Protein AF-0000000077860095 (afdb_homodimer)

Secondary structure (DSSP, 8-state):
--EEEEEEB-STTSPPEEEEEEPP---TTEEEEEEEEEE--TTHHHHHHTSS-----SSB-----EEEEEEEE-TT-SS--TT-EEEE--EEEETTEEEEEEETTTB--SHHHHHHHHTTT---SSBSEEEEEGGGEEE--HIIIIIIS---HHHHTTHHHHHHHHHHHHHTT--TT-EEEEES-SBHHHHHHHHHHHHTT-EEEEEES-HHHHHHHHHHTGGGGGGEEEEE--S-HHHHHHHHHHHTTSS-EEEEEE---TT--SSHHHHHHHHTEEEEEEEEE-S---SEEEEEHHHHHHTT-EEEE--S--HHHHHHHHHHHHHTSS--GGGGT--EEEEE-GGGHHHHHHHHHH--BTTEEEEE--/--EEEEEEB-STTSPPEEEEEEPP---TTEEEEEEEEEE--TTHHHHHHTSS-----SSB-----EEEEEEEE-TT-SS--TT-EEEE--EEEETTEEEEEEETTTB--SHHHHHHHHTTT---SSBSEEEEEGGGEEE--HIIIIIIS---HHHHTTHHHHHHHHHHHHHTT--TT-EEEEES-SBHHHHHHHHHHHHTT-EEEEEES-HHHHHHHHHHTGGGGGGEEEEE--S-HHHHHHHHHHHTTSS-EEEEEE---TT--SSHHHHHHHHTEEEEEEEEE-S---SEEEEEHHHHHHTT-EEEE--S--HHHHHHHHHHHHHTSS--GGGGT--EEEEE-GGGHHHHHHHHHH--BTTEEEEE--

pLDDT: mean 95.18, std 3.79, range [77.62, 98.88]

Sequence (740 aa):
MATHNALIFHERGRPLALETVPRPVPKAGSAVVRILAANIVPYMNEVLDGTRPYPLSLPMTPGNSAIGRVFEVGPDAVSLTPGQLVFCDATIRARDSPSTAILHGLHGGSPAARKLMDGEWRDASYAEYASFPLENLFPLNEDVLVRSMGYSFAELALMSVFLVPFGGLSEVDVRPGEVVVIAPATGRFGGAAVGMALAMGATVVAAGRNTDALAALRSIHAACGQRLRTVTVTSDLARNSELFREAAGGEGADAYLDFSPPAVTSSALLAAGVGALRPFGRCIIMGGYGGNIEVPYIEVMLKSLRLQGRFMYSREHVERLVKMVEAGVLPLGEKAGVSQTEEFGLAAAEDALKVAAERSGWGGHVVFTPMATHNALIFHERGRPLALETVPRPVPKAGSAVVRILAANIVPYMNEVLDGTRPYPLSLPMTPGNSAIGRVFEVGPDAVSLTPGQLVFCDATIRARDSPSTAILHGLHGGSPAARKLMDGEWRDASYAEYASFPLENLFPLNEDVLVRSMGYSFAELALMSVFLVPFGGLSEVDVRPGEVVVIAPATGRFGGAAVGMALAMGATVVAAGRNTDALAALRSIHAACGQRLRTVTVTSDLARNSELFREAAGGEGADAYLDFSPPAVTSSALLAAGVGALRPFGRCIIMGGYGGNIEVPYIEVMLKSLRLQGRFMYSREHVERLVKMVEAGVLPLGEKAGVSQTEEFGLAAAEDALKVAAERSGWGGHVVFTP

Foldseek 3Di:
DDWWWFFWQADAPDGTDTDIGRFDDAAVQKFKWFFFKFFDALCQVCPRNCVPPADAQPGEGAGAKTWTFTCGYHPPDDPHDGRFIWTQHQWAADPVGRVQTARQRGHQPDPVSVVVCNPDRVYDRRIRMDMGGPLRIGTADCCLQCVVVNDDRLFVSCLQLLQQLLQQCVVLPPAAAFEEEEPQLWWSSSLSNCLNSVLRNAQYEHEEQDPVSLVLSCVLPVVSPLSYHYYHDDPDLCVLLVRQLVSRPNQAGQEYEDADECPDDDLSNVQSNLSRHHQQHEYEYEHDHPDDNDYDPVSCVVSVYHYDYDDRHDSVSSNVSSVCVSVVSRDTDVSSQQPEEEEDESVCVVVQSVVSNVQGTHNYTGIYRD/DDWWWAFWQADAPDGTDTDIGRFDDAAVQKFKWFFFKFFDALCQVCPRNCVPPADAQPGEGAGAKTWTFTCGYHPPDDPHDGGFIWTQHQWDADPVGRVQTARQRGHQPDPVSVVVCNPDRVYDRRIRMDMGGPLRIGTADCCLQCVVVNDDRLQVSCLQLLQQLLQQCVVLPPAAAFEEEEPQQWWSSNLSNCLNSVLRNAQYEHEEQDPVSLVLSCVLPVVSPLSYHYDHDDPDLCVLLVRQLVSRPNQAGQEYEDADECPDDDLSNVQSNLSRHHQQHEYEYEHHHPDDNDYDPVSCVVSVYHYDYDDGHDSVSSVVSSVCVSVVSRDTDVSSQQPEEEEDESVCVVVQSVVSNVQGTHNHTYIYRD

Nearest PDB structures (foldseek):
  1rjw-assembly1_D  TM=8.506E-01  e=7.691E-25  Geobacillus stearothermophilus
  3s2e-assembly2_C  TM=8.311E-01  e=5.344E-25  Cupriavidus pinatubonensis JMP134
  1llu-assembly1_A  TM=8.216E-01  e=1.417E-23  Pseudomonas aeruginosa
  4z6k-assembly1_D  TM=8.147E-01  e=1.046E-23  Moraxella sp. TAE123
  3uog-assembly1_A  TM=7.991E-01  e=3.338E-21  Sinorhizobium meliloti 1021

InterPro domains:
  IPR011032 GroES-like superfamily [SSF50129] (4-190)
  IPR013149 Alcohol dehydrogenase-like, C-terminal [PF00107] (190-326)
  IPR013154 Alcohol dehydrogenase-like, N-terminal [PF08240] (28-141)
  IPR036291 NAD(P)-binding domain superfamily [SSF51735] (152-331)
  IPR051397 Zinc-containing alcohol dehydrogenase-like protein [PTHR43677] (3-367)

Solvent-accessible surface area (backbone atoms only — not comparable to full-atom values): 36174 Å² total; per-residue (Å²): 129,64,64,38,50,31,33,36,36,61,50,78,77,52,71,71,37,76,40,82,40,76,46,79,73,50,39,77,61,22,25,21,26,36,33,52,14,20,42,46,59,38,58,47,53,36,42,55,61,47,81,38,82,50,48,73,56,71,61,24,19,39,31,34,35,25,21,25,27,32,60,40,63,12,87,68,57,84,78,76,50,64,67,40,42,25,43,37,53,24,71,43,54,40,89,94,40,70,83,37,48,26,38,33,31,60,35,22,80,47,73,68,16,33,54,50,31,64,48,92,46,28,44,22,36,44,17,35,53,28,59,41,49,52,89,32,52,40,81,47,64,53,64,52,44,39,66,69,69,56,45,50,55,65,36,57,37,46,52,61,52,36,40,39,42,45,21,38,44,54,72,71,57,70,46,61,74,36,31,34,35,29,38,43,20,53,36,42,52,24,33,29,32,53,55,46,43,46,50,55,43,23,28,35,36,38,23,32,73,52,62,68,54,50,50,49,51,48,61,53,47,48,89,54,50,85,35,54,43,76,44,75,54,62,94,44,44,71,59,37,14,50,51,49,13,55,71,43,69,62,72,24,16,48,28,27,41,33,47,42,46,57,86,52,89,66,37,49,66,59,32,18,43,57,67,15,39,23,66,61,10,35,36,29,37,57,40,49,32,79,53,47,41,48,39,54,35,49,59,34,15,68,31,25,23,34,40,32,20,33,54,50,58,53,67,67,49,50,55,50,48,53,51,33,42,73,70,59,55,43,64,55,35,58,72,58,41,33,74,42,74,46,78,28,46,62,87,40,46,69,59,45,43,53,51,16,46,73,36,49,39,50,28,42,44,35,28,36,39,78,130,63,64,37,49,30,34,37,37,62,50,79,77,52,71,71,37,78,40,81,40,74,48,80,74,52,40,77,61,23,24,20,27,36,32,53,13,21,41,47,60,39,58,47,53,37,42,54,60,47,81,41,80,52,49,73,57,71,62,24,20,40,32,35,35,26,23,26,28,30,59,42,63,12,88,69,56,84,78,76,50,64,70,39,42,25,44,36,54,24,70,44,54,39,88,94,42,70,83,36,50,26,36,34,30,57,36,24,79,46,73,68,16,33,56,50,31,63,47,91,46,28,46,23,37,44,18,34,53,30,60,42,50,53,89,30,51,41,82,46,64,53,63,53,43,38,66,69,69,58,47,49,56,64,35,59,38,46,51,61,50,38,41,40,43,44,22,40,43,53,71,72,58,70,46,62,72,36,30,35,36,30,39,42,20,53,35,43,52,24,34,28,32,54,55,47,43,46,49,54,42,23,27,36,36,38,23,33,74,53,61,67,54,51,50,49,50,49,62,53,47,48,89,55,50,85,36,54,43,76,44,75,54,63,95,45,44,71,59,36,14,51,52,49,13,55,72,43,67,63,72,25,16,49,28,25,43,32,47,41,46,57,85,54,87,65,36,49,65,57,31,18,44,58,66,15,39,22,67,61,10,36,36,29,37,58,42,49,32,79,52,46,42,48,40,55,34,49,59,34,14,68,31,25,23,34,40,32,21,33,54,49,58,53,70,67,50,52,55,50,49,52,50,33,42,72,69,60,55,43,65,56,34,59,72,58,42,33,73,41,74,46,79,28,45,62,87,40,46,68,60,44,42,52,51,17,46,72,36,49,39,51,27,43,44,34,27,36,39,80

Structure (mmCIF, N/CA/C/O backbone):
data_AF-0000000077860095-model_v1
#
loop_
_entity.id
_entity.type
_entity.pdbx_description
1 polymer 'Isopropanol dehydrogenase'
#
loop_
_atom_site.group_PDB
_atom_site.id
_atom_site.type_symbol
_atom_site.label_atom_id
_atom_site.label_alt_id
_atom_site.label_comp_id
_atom_site.label_asym_id
_atom_site.label_entity_id
_atom_site.label_seq_id
_atom_site.pdbx_PDB_ins_code
_atom_site.Cartn_x
_atom_site.Cartn_y
_atom_site.Cartn_z
_atom_site.occupancy
_atom_site.B_iso_or_equiv
_atom_site.auth_seq_id
_atom_site.auth_comp_id
_atom_site.auth_asym_id
_atom_site.auth_atom_id
_atom_site.pdbx_PDB_model_num
ATOM 1 N N . MET A 1 1 ? -22.578 36.781 28.625 1 78.44 1 MET A N 1
ATOM 2 C CA . MET A 1 1 ? -21.672 35.719 28.172 1 78.44 1 MET A CA 1
ATOM 3 C C . MET A 1 1 ? -20.281 36.281 27.922 1 78.44 1 MET A C 1
ATOM 5 O O . MET A 1 1 ? -20.125 37.406 27.469 1 78.44 1 MET A O 1
ATOM 9 N N . ALA A 1 2 ? -19.219 35.562 28.344 1 94.81 2 ALA A N 1
ATOM 10 C CA . ALA A 1 2 ? -17.844 36.031 28.156 1 94.81 2 ALA A CA 1
ATOM 11 C C . ALA A 1 2 ? -17.5 36.156 26.688 1 94.81 2 ALA A C 1
ATOM 13 O O . ALA A 1 2 ? -18.047 35.438 25.844 1 94.81 2 ALA A O 1
ATOM 14 N N . THR A 1 3 ? -16.719 37.156 26.297 1 97.62 3 THR A N 1
ATOM 15 C CA . THR A 1 3 ? -16.344 37.375 24.906 1 97.62 3 THR A CA 1
ATOM 16 C C . THR A 1 3 ? -14.836 37.219 24.719 1 97.62 3 THR A C 1
ATOM 18 O O . THR A 1 3 ? -14.094 37.125 25.688 1 97.62 3 THR A O 1
ATOM 21 N N . HIS A 1 4 ? -14.422 37.094 23.531 1 98.06 4 HIS A N 1
ATOM 22 C CA . HIS A 1 4 ? -13.016 37.094 23.141 1 98.06 4 HIS A CA 1
ATOM 23 C C . HIS A 1 4 ? -12.836 37.594 21.719 1 98.06 4 HIS A C 1
ATOM 25 O O . HIS A 1 4 ? -13.812 37.781 21 1 98.06 4 HIS A O 1
ATOM 31 N N . ASN A 1 5 ? -11.578 37.906 21.391 1 98.5 5 ASN A N 1
ATOM 32 C CA . ASN A 1 5 ? -11.258 38.375 20.047 1 98.5 5 ASN A CA 1
ATOM 33 C C . ASN A 1 5 ? -10.945 37.219 19.109 1 98.5 5 ASN A C 1
ATOM 35 O O . ASN A 1 5 ? -10.297 36.25 19.5 1 98.5 5 ASN A O 1
ATOM 39 N N . ALA A 1 6 ? -11.5 37.25 17.938 1 98.75 6 ALA A N 1
ATOM 40 C CA . ALA A 1 6 ? -11.273 36.25 16.891 1 98.75 6 ALA A CA 1
ATOM 41 C C . ALA A 1 6 ? -11.234 36.906 15.516 1 98.75 6 ALA A C 1
ATOM 43 O O . ALA A 1 6 ? -11.789 38 15.312 1 98.75 6 ALA A O 1
ATOM 44 N N . LEU A 1 7 ? -10.461 36.375 14.641 1 98.62 7 LEU A N 1
ATOM 45 C CA . LEU A 1 7 ? -10.523 36.75 13.234 1 98.62 7 LEU A CA 1
ATOM 46 C C . LEU A 1 7 ? -11.703 36.094 12.539 1 98.62 7 LEU A C 1
ATOM 48 O O . LEU A 1 7 ? -11.773 34.844 12.477 1 98.62 7 LEU A O 1
ATOM 52 N N . ILE A 1 8 ? -12.586 36.844 12 1 98.38 8 ILE A N 1
ATOM 53 C CA . ILE A 1 8 ? -13.781 36.312 11.336 1 98.38 8 ILE A CA 1
ATOM 54 C C . ILE A 1 8 ? -13.641 36.469 9.82 1 98.38 8 ILE A C 1
ATOM 56 O O . ILE A 1 8 ? -13.32 37.562 9.336 1 98.38 8 ILE A O 1
ATOM 60 N N . PHE A 1 9 ? -13.758 35.375 9.148 1 97.5 9 PHE A N 1
ATOM 61 C CA . PHE A 1 9 ? -13.859 35.375 7.691 1 97.5 9 PHE A CA 1
ATOM 62 C C . PHE A 1 9 ? -15.312 35.375 7.246 1 97.5 9 PHE A C 1
ATOM 64 O O . PHE A 1 9 ? -15.945 34.312 7.207 1 97.5 9 PHE A O 1
ATOM 71 N N . HIS A 1 10 ? -15.812 36.469 6.848 1 96.56 10 HIS A N 1
ATOM 72 C CA . HIS A 1 10 ? -17.234 36.594 6.566 1 96.56 10 HIS A CA 1
ATOM 73 C C . HIS A 1 10 ? -17.578 36.031 5.195 1 96.56 10 HIS A C 1
ATOM 75 O O . HIS A 1 10 ? -18.562 35.312 5.051 1 96.56 10 HIS A O 1
ATOM 81 N N . GLU A 1 11 ? -16.875 36.406 4.219 1 92.5 11 GLU A N 1
ATOM 82 C CA . GLU A 1 11 ? -17.125 35.969 2.848 1 92.5 11 GLU A CA 1
ATOM 83 C C . GLU A 1 11 ? -15.859 36.094 1.994 1 92.5 11 GLU A C 1
ATOM 85 O O . GLU A 1 11 ? -14.938 36.844 2.336 1 92.5 11 GLU A O 1
ATOM 90 N N . ARG A 1 12 ? -15.891 35.312 0.976 1 88.44 12 ARG A N 1
ATOM 91 C CA . ARG A 1 12 ? -14.758 35.344 0.047 1 88.44 12 ARG A CA 1
ATOM 92 C C . ARG A 1 12 ? -14.562 36.75 -0.533 1 88.44 12 ARG A C 1
ATOM 94 O O . ARG A 1 12 ? -15.539 37.438 -0.848 1 88.44 12 ARG A O 1
ATOM 101 N N . GLY A 1 13 ? -13.336 37.156 -0.632 1 83.25 13 GLY A N 1
ATOM 102 C CA . GLY A 1 13 ? -13.039 38.469 -1.179 1 83.25 13 GLY A CA 1
ATOM 103 C C . GLY A 1 13 ? -12.898 39.531 -0.115 1 83.25 13 GLY A C 1
ATOM 104 O O . GLY A 1 13 ? -12.43 40.625 -0.397 1 83.25 13 GLY A O 1
ATOM 105 N N . ARG A 1 14 ? -13.328 39.281 1.049 1 89.44 14 ARG A N 1
ATOM 106 C CA . ARG A 1 14 ? -13.156 40.219 2.158 1 89.44 14 ARG A CA 1
ATOM 107 C C . ARG A 1 14 ? -12.008 39.781 3.061 1 89.44 14 ARG A C 1
ATOM 109 O O . ARG A 1 14 ? -11.766 38.594 3.236 1 89.44 14 ARG A O 1
ATOM 116 N N . PRO A 1 15 ? -11.328 40.75 3.596 1 92.88 15 PRO A N 1
ATOM 117 C CA . PRO A 1 15 ? -10.25 40.406 4.523 1 92.88 15 PRO A CA 1
ATOM 118 C C . PRO A 1 15 ? -10.773 39.844 5.848 1 92.88 15 PRO A C 1
ATOM 120 O O . PRO A 1 15 ? -11.953 40 6.164 1 92.88 15 PRO A O 1
ATOM 123 N N . LEU A 1 16 ? -9.906 39.219 6.555 1 96.75 16 LEU A N 1
ATOM 124 C CA . LEU A 1 16 ? -10.242 38.812 7.906 1 96.75 16 LEU A CA 1
ATOM 125 C C . LEU A 1 16 ? -10.547 40 8.797 1 96.75 16 LEU A C 1
ATOM 127 O O . LEU A 1 16 ? -9.852 41.031 8.727 1 96.75 16 LEU A O 1
ATOM 131 N N . ALA A 1 17 ? -11.578 39.875 9.539 1 97.62 17 ALA A N 1
ATOM 132 C CA . ALA A 1 17 ? -11.969 40.969 10.445 1 97.62 17 ALA A CA 1
ATOM 133 C C . ALA A 1 17 ? -11.742 40.562 11.898 1 97.62 17 ALA A C 1
ATOM 135 O O . ALA A 1 17 ? -12.188 39.469 12.328 1 97.62 17 ALA A O 1
ATOM 136 N N . LEU A 1 18 ? -10.984 41.375 12.602 1 98.25 18 LEU A N 1
ATOM 137 C CA . LEU A 1 18 ? -10.875 41.156 14.039 1 98.25 18 LEU A CA 1
ATOM 138 C C . LEU A 1 18 ? -12.141 41.594 14.758 1 98.25 18 LEU A C 1
ATOM 140 O O . LEU A 1 18 ? -12.516 42.75 14.711 1 98.25 18 LEU A O 1
ATOM 144 N N . GLU A 1 19 ? -12.789 40.656 15.391 1 98.44 19 GLU A N 1
ATOM 145 C CA . GLU A 1 19 ? -14.07 40.969 16.031 1 98.44 19 GLU A CA 1
ATOM 146 C C . GLU A 1 19 ? -14.117 40.406 17.453 1 98.44 19 GLU A C 1
ATOM 148 O O . GLU A 1 19 ? -13.406 39.438 17.766 1 98.44 19 GLU A O 1
ATOM 153 N N . THR A 1 20 ? -14.883 41.094 18.266 1 98.25 20 THR A N 1
ATOM 154 C CA . THR A 1 20 ? -15.211 40.562 19.578 1 98.25 20 THR A CA 1
ATOM 155 C C . THR A 1 20 ? -16.469 39.688 19.516 1 98.25 20 THR A C 1
ATOM 157 O O . THR A 1 20 ? -17.547 40.156 19.156 1 98.25 20 THR A O 1
ATOM 160 N N . VAL A 1 21 ? -16.312 38.406 19.844 1 97.75 21 VAL A N 1
ATOM 161 C CA . VAL A 1 21 ? -17.391 37.438 19.719 1 97.75 21 VAL A CA 1
ATOM 162 C C . VAL A 1 21 ? -17.547 36.656 21.031 1 97.75 21 VAL A C 1
ATOM 164 O O . VAL A 1 21 ? -16.672 36.719 21.906 1 97.75 21 VAL A O 1
ATOM 167 N N . PRO A 1 22 ? -18.719 36 21.203 1 97.19 22 PRO A N 1
ATOM 168 C CA . PRO A 1 22 ? -18.859 35.156 22.406 1 97.19 22 PRO A CA 1
ATOM 169 C C . PRO A 1 22 ? -17.75 34.125 22.547 1 97.19 22 PRO A C 1
ATOM 171 O O . PRO A 1 22 ? -17.359 33.5 21.547 1 97.19 22 PRO A O 1
ATOM 174 N N . ARG A 1 23 ? -17.219 34 23.672 1 97.75 23 ARG A N 1
ATOM 175 C CA . ARG A 1 23 ? -16.234 32.969 23.922 1 97.75 23 ARG A CA 1
ATOM 176 C C . ARG A 1 23 ? -16.875 31.578 23.891 1 97.75 23 ARG A C 1
ATOM 178 O O . ARG A 1 23 ? -17.953 31.391 24.438 1 97.75 23 ARG A O 1
ATOM 185 N N . PRO A 1 24 ? -16.234 30.594 23.281 1 97.12 24 PRO A N 1
ATOM 186 C CA . PRO A 1 24 ? -16.812 29.25 23.266 1 97.12 24 PRO A CA 1
ATOM 187 C C . PRO A 1 24 ? -16.938 28.656 24.672 1 97.12 24 PRO A C 1
ATOM 189 O O . PRO A 1 24 ? -16.156 28.984 25.562 1 97.12 24 PRO A O 1
ATOM 192 N N . VAL A 1 25 ? -17.891 27.844 24.828 1 95.94 25 VAL A N 1
ATOM 193 C CA . VAL A 1 25 ? -18.141 27.109 26.062 1 95.94 25 VAL A CA 1
ATOM 194 C C . VAL A 1 25 ? -17.938 25.625 25.844 1 95.94 25 VAL A C 1
ATOM 196 O O . VAL A 1 25 ? -18.422 25.062 24.844 1 95.94 25 VAL A O 1
ATOM 199 N N . PRO A 1 26 ? -17.203 25.047 26.766 1 94.56 26 PRO A N 1
ATOM 200 C CA . PRO A 1 26 ? -16.953 23.625 26.562 1 94.56 26 PRO A CA 1
ATOM 201 C C . PRO A 1 26 ? -18.219 22.781 26.688 1 94.56 26 PRO A C 1
ATOM 203 O O . PRO A 1 26 ? -19.078 23.078 27.516 1 94.56 26 PRO A O 1
ATOM 206 N N . LYS A 1 27 ? -18.359 21.766 25.906 1 94.75 27 LYS A N 1
ATOM 207 C CA . LYS A 1 27 ? -19.406 20.75 25.938 1 94.75 27 LYS A CA 1
ATOM 208 C C . LYS A 1 27 ? -18.812 19.359 26.094 1 94.75 27 LYS A C 1
ATOM 210 O O . LYS A 1 27 ? -17.594 19.188 26.125 1 94.75 27 LYS A O 1
ATOM 215 N N . ALA A 1 28 ? -19.781 18.344 26.328 1 94.69 28 ALA A N 1
ATOM 216 C CA . ALA A 1 28 ? -19.281 16.969 26.312 1 94.69 28 ALA A CA 1
ATOM 217 C C . ALA A 1 28 ? -18.5 16.688 25.031 1 94.69 28 ALA A C 1
ATOM 219 O O . ALA A 1 28 ? -18.938 17.031 23.938 1 94.69 28 ALA A O 1
ATOM 220 N N . GLY A 1 29 ? -17.281 16.141 25.266 1 95.38 29 GLY A N 1
ATOM 221 C CA . GLY A 1 29 ? -16.453 15.758 24.141 1 95.38 29 GLY A CA 1
ATOM 222 C C . GLY A 1 29 ? -15.539 16.859 23.656 1 95.38 29 GLY A C 1
ATOM 223 O O . GLY A 1 29 ? -14.82 16.703 22.672 1 95.38 29 GLY A O 1
ATOM 224 N N . SER A 1 30 ? -15.523 17.984 24.344 1 97.56 30 SER A N 1
ATOM 225 C CA . SER A 1 30 ? -14.734 19.094 23.844 1 97.56 30 SER A CA 1
ATOM 226 C C . SER A 1 30 ? -14.078 19.859 24.984 1 97.56 30 SER A C 1
ATOM 228 O O . SER A 1 30 ? -14.398 19.641 26.156 1 97.56 30 SER A O 1
ATOM 230 N N . ALA A 1 31 ? -13.148 20.688 24.703 1 98.31 31 ALA A N 1
ATOM 231 C CA . ALA A 1 31 ? -12.5 21.641 25.609 1 98.31 31 ALA A CA 1
ATOM 232 C C . ALA A 1 31 ? -12.227 22.969 24.906 1 98.31 31 ALA A C 1
ATOM 234 O O . ALA A 1 31 ? -12.148 23.016 23.688 1 98.31 31 ALA A O 1
ATOM 235 N N . VAL A 1 32 ? -12.18 23.953 25.703 1 98.69 32 VAL A N 1
ATOM 236 C CA . VAL A 1 32 ? -11.805 25.281 25.219 1 98.69 32 VAL A CA 1
ATOM 237 C C . VAL A 1 32 ? -10.336 25.547 25.562 1 98.69 32 VAL A C 1
ATOM 239 O O . VAL A 1 32 ? -9.891 25.297 26.672 1 98.69 32 VAL A O 1
ATOM 242 N N . VAL A 1 33 ? -9.648 25.984 24.578 1 98.81 33 VAL A N 1
ATOM 243 C CA . VAL A 1 33 ? -8.219 26.219 24.703 1 98.81 33 VAL A CA 1
ATOM 244 C C . VAL A 1 33 ? -7.906 27.688 24.469 1 98.81 33 VAL A C 1
ATOM 246 O O . VAL A 1 33 ? -8.461 28.328 23.562 1 98.81 33 VAL A O 1
ATOM 249 N N . ARG A 1 34 ? -7.133 28.281 25.375 1 98.88 34 ARG A N 1
ATOM 250 C CA . ARG A 1 34 ? -6.531 29.578 25.109 1 98.88 34 ARG A CA 1
ATOM 251 C C . ARG A 1 34 ? -5.359 29.453 24.141 1 98.88 34 ARG A C 1
ATOM 253 O O . ARG A 1 34 ? -4.355 28.812 24.453 1 98.88 34 ARG A O 1
ATOM 260 N N . ILE A 1 35 ? -5.445 30.078 23.031 1 98.88 35 ILE A N 1
ATOM 261 C CA . ILE A 1 35 ? -4.453 29.891 21.969 1 98.88 35 ILE A CA 1
ATOM 262 C C . ILE A 1 35 ? -3.207 30.719 22.297 1 98.88 35 ILE A C 1
ATOM 264 O O . ILE A 1 35 ? -3.307 31.906 22.625 1 98.88 35 ILE A O 1
ATOM 268 N N . LEU A 1 36 ? -2.088 30.078 22.234 1 98.81 36 LEU A N 1
ATOM 269 C CA . LEU A 1 36 ? -0.816 30.75 22.484 1 98.81 36 LEU A CA 1
ATOM 270 C C . LEU A 1 36 ? -0.071 31 21.172 1 98.81 36 LEU A C 1
ATOM 272 O O . LEU A 1 36 ? 0.585 32.031 21.016 1 98.81 36 LEU A O 1
ATOM 276 N N . ALA A 1 37 ? -0.119 30.125 20.297 1 98.75 37 ALA A N 1
ATOM 277 C CA . ALA A 1 37 ? 0.467 30.203 18.969 1 98.75 37 ALA A CA 1
ATOM 278 C C . ALA A 1 37 ? -0.33 29.375 17.969 1 98.75 37 ALA A C 1
ATOM 280 O O . ALA A 1 37 ? -0.545 28.172 18.172 1 98.75 37 ALA A O 1
ATOM 281 N N . ALA A 1 38 ? -0.834 29.984 16.906 1 98.69 38 ALA A N 1
ATOM 282 C CA . ALA A 1 38 ? -1.581 29.297 15.859 1 98.69 38 ALA A CA 1
ATOM 283 C C . ALA A 1 38 ? -0.844 29.375 14.523 1 98.69 38 ALA A C 1
ATOM 285 O O . ALA A 1 38 ? -0.516 30.469 14.047 1 98.69 38 ALA A O 1
ATOM 286 N N . ASN A 1 39 ? -0.62 28.219 13.938 1 97.88 39 ASN A N 1
ATOM 287 C CA . ASN A 1 39 ? 0.12 28.141 12.68 1 97.88 39 ASN A CA 1
ATOM 288 C C . ASN A 1 39 ? -0.611 28.859 11.547 1 97.88 39 ASN A C 1
ATOM 290 O O . ASN A 1 39 ? -1.84 28.812 11.477 1 97.88 39 ASN A O 1
ATOM 294 N N . ILE A 1 40 ? 0.146 29.516 10.734 1 97.56 40 ILE A N 1
ATOM 295 C CA . ILE A 1 40 ? -0.352 30.016 9.453 1 97.56 40 ILE A CA 1
ATOM 296 C C . ILE A 1 40 ? 0.338 29.266 8.312 1 97.56 40 ILE A C 1
ATOM 298 O O . ILE A 1 40 ? 1.554 29.375 8.133 1 97.56 40 ILE A O 1
ATOM 302 N N . VAL A 1 41 ? -0.411 28.469 7.547 1 94.94 41 VAL A N 1
ATOM 303 C CA . VAL A 1 41 ? 0.185 27.812 6.395 1 94.94 41 VAL A CA 1
ATOM 304 C C . VAL A 1 41 ? 0.468 28.828 5.297 1 94.94 41 VAL A C 1
ATOM 306 O O . VAL A 1 41 ? -0.287 29.797 5.121 1 94.94 41 VAL A O 1
ATOM 309 N N . PRO A 1 42 ? 1.515 28.562 4.535 1 93.5 42 PRO A N 1
ATOM 310 C CA . PRO A 1 42 ? 1.905 29.531 3.523 1 93.5 42 PRO A CA 1
ATOM 311 C C . PRO A 1 42 ? 0.807 29.797 2.496 1 93.5 42 PRO A C 1
ATOM 313 O O . PRO A 1 42 ? 0.743 30.875 1.912 1 93.5 42 PRO A O 1
ATOM 316 N N . TYR A 1 43 ? -0.049 28.828 2.307 1 92.44 43 TYR A N 1
ATOM 317 C CA . TYR A 1 43 ? -1.053 28.953 1.258 1 92.44 43 TYR A CA 1
ATOM 318 C C . TYR A 1 43 ? -2.377 29.453 1.828 1 92.44 43 TYR A C 1
ATOM 320 O O . TYR A 1 43 ? -3.402 29.438 1.143 1 92.44 43 TYR A O 1
ATOM 328 N N . MET A 1 44 ? -2.473 29.922 3.066 1 94.5 44 MET A N 1
ATOM 329 C CA . MET A 1 44 ? -3.715 30.344 3.705 1 94.5 44 MET A CA 1
ATOM 330 C C . MET A 1 44 ? -4.363 31.484 2.924 1 94.5 44 MET A C 1
ATOM 332 O O . MET A 1 44 ? -5.582 31.5 2.734 1 94.5 44 MET A O 1
ATOM 336 N N . ASN A 1 45 ? -3.541 32.375 2.5 1 92.88 45 ASN A N 1
ATOM 337 C CA . ASN A 1 45 ? -4.098 33.5 1.733 1 92.88 45 ASN A CA 1
ATOM 338 C C . ASN A 1 45 ? -4.801 33 0.469 1 92.88 45 ASN A C 1
ATOM 340 O O . ASN A 1 45 ? -5.836 33.531 0.082 1 92.88 45 ASN A O 1
ATOM 344 N N . GLU A 1 46 ? -4.203 32 -0.145 1 92.12 46 GLU A N 1
ATOM 345 C CA . GLU A 1 46 ? -4.809 31.422 -1.341 1 92.12 46 GLU A CA 1
ATOM 346 C C . GLU A 1 46 ? -6.141 30.75 -1.013 1 92.12 46 GLU A C 1
ATOM 348 O O . GLU A 1 46 ? -7.062 30.766 -1.831 1 92.12 46 GLU A O 1
ATOM 353 N N . VAL A 1 47 ? -6.27 30.219 0.121 1 92.44 47 VAL A N 1
ATOM 354 C CA . VAL A 1 47 ? -7.512 29.594 0.567 1 92.44 47 VAL A CA 1
ATOM 355 C C . VAL A 1 47 ? -8.57 30.656 0.809 1 92.44 47 VAL A C 1
ATOM 357 O O . VAL A 1 47 ? -9.703 30.531 0.344 1 92.44 47 VAL A O 1
ATOM 360 N N . LEU A 1 48 ? -8.18 31.734 1.46 1 93.69 48 LEU A N 1
ATOM 361 C CA . LEU A 1 48 ? -9.109 32.781 1.841 1 93.69 48 LEU A CA 1
ATOM 362 C C . LEU A 1 48 ? -9.586 33.562 0.615 1 93.69 48 LEU A C 1
ATOM 364 O O . LEU A 1 48 ? -10.758 33.938 0.532 1 93.69 48 LEU A O 1
ATOM 368 N N . ASP A 1 49 ? -8.727 33.719 -0.324 1 90.56 49 ASP A N 1
ATOM 369 C CA . ASP A 1 49 ? -9.125 34.531 -1.473 1 90.56 49 ASP A CA 1
ATOM 370 C C . ASP A 1 49 ? -9.734 33.656 -2.568 1 90.56 49 ASP A C 1
ATOM 372 O O . ASP A 1 49 ? -10.188 34.156 -3.596 1 90.56 49 ASP A O 1
ATOM 376 N N . GLY A 1 50 ? -9.609 32.312 -2.434 1 89.06 50 GLY A N 1
ATOM 377 C CA . GLY A 1 50 ? -10.312 31.391 -3.322 1 89.06 50 GLY A CA 1
ATOM 378 C C . GLY A 1 50 ? -9.445 30.875 -4.461 1 89.06 50 GLY A C 1
ATOM 379 O O . GLY A 1 50 ? -9.875 30.016 -5.234 1 89.06 50 GLY A O 1
ATOM 380 N N . THR A 1 51 ? -8.234 31.375 -4.57 1 88.12 51 THR A N 1
ATOM 381 C CA . THR A 1 51 ? -7.363 30.875 -5.629 1 88.12 51 THR A CA 1
ATOM 382 C C . THR A 1 51 ? -7.031 29.406 -5.398 1 88.12 51 THR A C 1
ATOM 384 O O . THR A 1 51 ? -6.742 28.672 -6.348 1 88.12 51 THR A O 1
ATOM 387 N N . ARG A 1 52 ? -7.008 29.016 -4.195 1 86.5 52 ARG A N 1
ATOM 388 C CA . ARG A 1 52 ? -7.004 27.609 -3.814 1 86.5 52 ARG A CA 1
ATOM 389 C C . ARG A 1 52 ? -8.359 27.172 -3.262 1 86.5 52 ARG A C 1
ATOM 391 O O . ARG A 1 52 ? -8.633 27.359 -2.074 1 86.5 52 ARG A O 1
ATOM 398 N N . PRO A 1 53 ? -9.031 26.562 -4.188 1 85.38 53 PRO A N 1
ATOM 399 C CA . PRO A 1 53 ? -10.438 26.359 -3.852 1 85.38 53 PRO A CA 1
ATOM 400 C C . PRO A 1 53 ? -10.633 25.266 -2.799 1 85.38 53 PRO A C 1
ATOM 402 O O . PRO A 1 53 ? -10.609 24.078 -3.125 1 85.38 53 PRO A O 1
ATOM 405 N N . TYR A 1 54 ? -10.812 25.656 -1.585 1 87.75 54 TYR A N 1
ATOM 406 C CA . TYR A 1 54 ? -11.18 24.797 -0.468 1 87.75 54 TYR A CA 1
ATOM 407 C C . TYR A 1 54 ? -12.602 25.078 0.006 1 87.75 54 TYR A C 1
ATOM 409 O O . TYR A 1 54 ? -13.008 26.25 0.089 1 87.75 54 TYR A O 1
ATOM 417 N N . PRO A 1 55 ? -13.336 24.016 0.184 1 87.81 55 PRO A N 1
ATOM 418 C CA . PRO A 1 55 ? -14.68 24.266 0.731 1 87.81 55 PRO A CA 1
ATOM 419 C C . PRO A 1 55 ? -14.641 24.734 2.182 1 87.81 55 PRO A C 1
ATOM 421 O O . PRO A 1 55 ? -14.047 24.094 3.037 1 87.81 55 PRO A O 1
ATOM 424 N N . LEU A 1 56 ? -15.242 25.922 2.432 1 91.81 56 LEU A N 1
ATOM 425 C CA . LEU A 1 56 ? -15.273 26.516 3.762 1 91.81 56 LEU A CA 1
ATOM 426 C C . LEU A 1 56 ? -16.719 26.781 4.199 1 91.81 56 LEU A C 1
ATOM 428 O O . LEU A 1 56 ? -17.609 26.922 3.357 1 91.81 56 LEU A O 1
ATOM 432 N N . SER A 1 57 ? -16.906 26.797 5.434 1 91.62 57 SER A N 1
ATOM 433 C CA . SER A 1 57 ? -18.203 27.125 6.016 1 91.62 57 SER A CA 1
ATOM 434 C C . SER A 1 57 ? -18.25 28.562 6.512 1 91.62 57 SER A C 1
ATOM 436 O O . SER A 1 57 ? -17.922 28.828 7.672 1 91.62 57 SER A O 1
ATOM 438 N N . LEU A 1 58 ? -18.719 29.438 5.73 1 92.75 58 LEU A N 1
ATOM 439 C CA . LEU A 1 58 ? -18.672 30.859 6.051 1 92.75 58 LEU A CA 1
ATOM 440 C C . LEU A 1 58 ? -19.984 31.328 6.656 1 92.75 58 LEU A C 1
ATOM 442 O O . LEU A 1 58 ? -21.047 30.797 6.332 1 92.75 58 LEU A O 1
ATOM 446 N N . PRO A 1 59 ? -19.953 32.375 7.551 1 96.19 59 PRO A N 1
ATOM 447 C CA . PRO A 1 59 ? -18.766 32.969 8.195 1 96.19 59 PRO A CA 1
ATOM 448 C C . PRO A 1 59 ? -18.109 32.031 9.203 1 96.19 59 PRO A C 1
ATOM 450 O O . PRO A 1 59 ? -18.797 31.219 9.82 1 96.19 59 PRO A O 1
ATOM 453 N N . MET A 1 60 ? -16.875 32.156 9.312 1 97.19 60 MET A N 1
ATOM 454 C CA . MET A 1 60 ? -16.141 31.281 10.227 1 97.19 60 MET A CA 1
ATOM 455 C C . MET A 1 60 ? -14.891 31.953 10.758 1 97.19 60 MET A C 1
ATOM 457 O O . MET A 1 60 ? -14.469 33 10.234 1 97.19 60 MET A O 1
ATOM 461 N N . THR A 1 61 ? -14.32 31.484 11.828 1 98.06 61 THR A N 1
ATOM 462 C CA . THR A 1 61 ? -12.945 31.766 12.227 1 98.06 61 THR A CA 1
ATOM 463 C C . THR A 1 61 ? -11.984 30.734 11.641 1 98.06 61 THR A C 1
ATOM 465 O O . THR A 1 61 ? -12.008 29.562 12.031 1 98.06 61 THR A O 1
ATOM 468 N N . PRO A 1 62 ? -11.078 31.125 10.672 1 97.75 62 PRO A N 1
ATOM 469 C CA . PRO A 1 62 ? -10.102 30.172 10.141 1 97.75 62 PRO A CA 1
ATOM 470 C C . PRO A 1 62 ? -9.062 29.75 11.172 1 97.75 62 PRO A C 1
ATOM 472 O O . PRO A 1 62 ? -9.062 30.25 12.297 1 97.75 62 PRO A O 1
ATOM 475 N N . GLY A 1 63 ? -8.297 28.844 10.773 1 97.31 63 GLY A N 1
ATOM 476 C CA . GLY A 1 63 ? -7.25 28.406 11.68 1 97.31 63 GLY A CA 1
ATOM 477 C C . GLY A 1 63 ? -6.492 27.188 11.164 1 97.31 63 GLY A C 1
ATOM 478 O O . GLY A 1 63 ? -6.68 26.766 10.023 1 97.31 63 GLY A O 1
ATOM 479 N N . ASN A 1 64 ? -5.625 26.703 11.938 1 96.75 64 ASN A N 1
ATOM 480 C CA . ASN A 1 64 ? -4.773 25.516 11.781 1 96.75 64 ASN A CA 1
ATOM 481 C C . ASN A 1 64 ? -4.387 24.922 13.133 1 96.75 64 ASN A C 1
ATOM 483 O O . ASN A 1 64 ? -5.027 25.219 14.148 1 96.75 64 ASN A O 1
ATOM 487 N N . SER A 1 65 ? -3.428 24.062 13.148 1 98.38 65 SER A N 1
ATOM 488 C CA . SER A 1 65 ? -2.906 23.547 14.406 1 98.38 65 SER A CA 1
ATOM 489 C C . SER A 1 65 ? -2.346 24.672 15.273 1 98.38 65 SER A C 1
ATOM 491 O O . SER A 1 65 ? -1.944 25.719 14.758 1 98.38 65 SER A O 1
ATOM 493 N N . ALA A 1 66 ? -2.338 24.391 16.609 1 98.75 66 ALA A N 1
ATOM 494 C CA . ALA A 1 66 ? -1.92 25.453 17.516 1 98.75 66 ALA A CA 1
ATOM 495 C C . ALA A 1 66 ? -1.324 24.859 18.797 1 98.75 66 ALA A C 1
ATOM 497 O O . ALA A 1 66 ? -1.395 23.656 19.031 1 98.75 66 ALA A O 1
ATOM 498 N N . ILE A 1 67 ? -0.623 25.688 19.469 1 98.81 67 ILE A N 1
ATOM 499 C CA . ILE A 1 67 ? -0.245 25.469 20.859 1 98.81 67 ILE A CA 1
ATOM 500 C C . ILE A 1 67 ? -1.129 26.312 21.766 1 98.81 67 ILE A C 1
ATOM 502 O O . ILE A 1 67 ? -1.391 27.484 21.484 1 98.81 67 ILE A O 1
ATOM 506 N N . GLY A 1 68 ? -1.637 25.703 22.781 1 98.81 68 GLY A N 1
ATOM 507 C CA . GLY A 1 68 ? -2.49 26.453 23.672 1 98.81 68 GLY A CA 1
ATOM 508 C C . GLY A 1 68 ? -2.496 25.906 25.094 1 98.81 68 GLY A C 1
ATOM 509 O O . GLY A 1 68 ? -1.774 24.953 25.391 1 98.81 68 GLY A O 1
ATOM 510 N N . ARG A 1 69 ? -3.186 26.578 25.938 1 98.69 69 ARG A N 1
ATOM 511 C CA . ARG A 1 69 ? -3.447 26.141 27.297 1 98.69 69 ARG A CA 1
ATOM 512 C C . ARG A 1 69 ? -4.926 25.812 27.5 1 98.69 69 ARG A C 1
ATOM 514 O O . ARG A 1 69 ? -5.793 26.609 27.125 1 98.69 69 ARG A O 1
ATOM 521 N N . VAL A 1 70 ? -5.125 24.594 28.047 1 98.75 70 VAL A N 1
ATOM 522 C CA . VAL A 1 70 ? -6.512 24.25 28.344 1 98.75 70 VAL A CA 1
ATOM 523 C C . VAL A 1 70 ? -7.129 25.328 29.234 1 98.75 70 VAL A C 1
ATOM 525 O O . VAL A 1 70 ? -6.594 25.641 30.297 1 98.75 70 VAL A O 1
ATOM 528 N N . PHE A 1 71 ? -8.195 25.938 28.75 1 98.62 71 PHE A N 1
ATOM 529 C CA . PHE A 1 71 ? -8.891 26.969 29.516 1 98.62 71 PHE A CA 1
ATOM 530 C C . PHE A 1 71 ? -10 26.344 30.375 1 98.62 71 PHE A C 1
ATOM 532 O O . PHE A 1 71 ? -10.078 26.594 31.578 1 98.62 71 PHE A O 1
ATOM 539 N N . GLU A 1 72 ? -10.875 25.578 29.703 1 98.19 72 GLU A N 1
ATOM 540 C CA . GLU A 1 72 ? -11.977 24.875 30.344 1 98.19 72 GLU A CA 1
ATOM 541 C C . GLU A 1 72 ? -12.266 23.547 29.625 1 98.19 72 GLU A C 1
ATOM 543 O O . GLU A 1 72 ? -12.062 23.438 28.406 1 98.19 72 GLU A O 1
ATOM 548 N N . VAL A 1 73 ? -12.719 22.547 30.406 1 97.69 73 VAL A N 1
ATOM 549 C CA . VAL A 1 73 ? -12.992 21.234 29.828 1 97.69 73 VAL A CA 1
ATOM 550 C C . VAL A 1 73 ? -14.477 20.906 29.969 1 97.69 73 VAL A C 1
ATOM 552 O O . VAL A 1 73 ? -15.148 21.422 30.859 1 97.69 73 VAL A O 1
ATOM 555 N N . GLY A 1 74 ? -14.992 20.109 29.031 1 95.5 74 GLY A N 1
ATOM 556 C CA . GLY A 1 74 ? -16.344 19.594 29.172 1 95.5 74 GLY A CA 1
ATOM 557 C C . GLY A 1 74 ? -16.5 18.625 30.328 1 95.5 74 GLY A C 1
ATOM 558 O O . GLY A 1 74 ? -15.5 18.188 30.922 1 95.5 74 GLY A O 1
ATOM 559 N N . PRO A 1 75 ? -17.703 18.234 30.594 1 94.81 75 PRO A N 1
ATOM 560 C CA . PRO A 1 75 ? -17.984 17.469 31.797 1 94.81 75 PRO A CA 1
ATOM 561 C C . PRO A 1 75 ? -17.438 16.047 31.734 1 94.81 75 PRO A C 1
ATOM 563 O O . PRO A 1 75 ? -17.359 15.359 32.75 1 94.81 75 PRO A O 1
ATOM 566 N N . ASP A 1 76 ? -17.078 15.594 30.547 1 93.38 76 ASP A N 1
ATOM 567 C CA . ASP A 1 76 ? -16.641 14.203 30.422 1 93.38 76 ASP A CA 1
ATOM 568 C C . ASP A 1 76 ? -15.133 14.117 30.188 1 93.38 76 ASP A C 1
ATOM 570 O O . ASP A 1 76 ? -14.617 13.055 29.844 1 93.38 76 ASP A O 1
ATOM 574 N N . ALA A 1 77 ? -14.469 15.227 30.266 1 94.62 77 ALA A N 1
ATOM 575 C CA . ALA A 1 77 ? -13.008 15.195 30.219 1 94.62 77 ALA A CA 1
ATOM 576 C C . ALA A 1 77 ? -12.445 14.547 31.469 1 94.62 77 ALA A C 1
ATOM 578 O O . ALA A 1 77 ? -12.859 14.859 32.594 1 94.62 77 ALA A O 1
ATOM 579 N N . VAL A 1 78 ? -11.469 13.617 31.312 1 94 78 VAL A N 1
ATOM 580 C CA . VAL A 1 78 ? -10.984 12.867 32.469 1 94 78 VAL A CA 1
ATOM 581 C C . VAL A 1 78 ? -9.492 13.133 32.656 1 94 78 VAL A C 1
ATOM 583 O O . VAL A 1 78 ? -8.977 13.016 33.781 1 94 78 VAL A O 1
ATOM 586 N N . SER A 1 79 ? -8.812 13.484 31.672 1 95.06 79 SER A N 1
ATOM 587 C CA . SER A 1 79 ? -7.359 13.594 31.766 1 95.06 79 SER A CA 1
ATOM 588 C C . SER A 1 79 ? -6.898 15.031 31.562 1 95.06 79 SER A C 1
ATOM 590 O O . SER A 1 79 ? -5.977 15.5 32.25 1 95.06 79 SER A O 1
ATOM 592 N N . LEU A 1 80 ? -7.52 15.781 30.703 1 96.69 80 LEU A N 1
ATOM 593 C CA . LEU A 1 80 ? -7.164 17.172 30.438 1 96.69 80 LEU A CA 1
ATOM 594 C C . LEU A 1 80 ? -7.594 18.078 31.578 1 96.69 80 LEU A C 1
ATOM 596 O O . LEU A 1 80 ? -8.695 17.938 32.125 1 96.69 80 LEU A O 1
ATOM 600 N N . THR A 1 81 ? -6.699 19 31.969 1 96.25 81 THR A N 1
ATOM 601 C CA . THR A 1 81 ? -6.992 19.922 33.062 1 96.25 81 THR A CA 1
ATOM 602 C C . THR A 1 81 ? -6.715 21.359 32.656 1 96.25 81 THR A C 1
ATOM 604 O O . THR A 1 81 ? -5.789 21.625 31.875 1 96.25 81 THR A O 1
ATOM 607 N N . PRO A 1 82 ? -7.523 22.297 33.188 1 97.81 82 PRO A N 1
ATOM 608 C CA . PRO A 1 82 ? -7.242 23.719 32.875 1 97.81 82 PRO A CA 1
ATOM 609 C C . PRO A 1 82 ? -5.805 24.109 33.219 1 97.81 82 PRO A C 1
ATOM 611 O O . PRO A 1 82 ? -5.266 23.672 34.25 1 97.81 82 PRO A O 1
ATOM 614 N N . GLY A 1 83 ? -5.219 24.875 32.375 1 98.06 83 GLY A N 1
ATOM 615 C CA . GLY A 1 83 ? -3.854 25.344 32.562 1 98.06 83 GLY A CA 1
ATOM 616 C C . GLY A 1 83 ? -2.824 24.484 31.844 1 98.06 83 GLY A C 1
ATOM 617 O O . GLY A 1 83 ? -1.697 24.938 31.609 1 98.06 83 GLY A O 1
ATOM 618 N N . GLN A 1 84 ? -3.186 23.328 31.438 1 97.75 84 GLN A N 1
ATOM 619 C CA . GLN A 1 84 ? -2.281 22.375 30.797 1 97.75 84 GLN A CA 1
ATOM 620 C C . GLN A 1 84 ? -1.894 22.844 29.391 1 97.75 84 GLN A C 1
ATOM 622 O O . GLN A 1 84 ? -2.738 23.328 28.641 1 97.75 84 GLN A O 1
ATOM 627 N N . LEU A 1 85 ? -0.578 22.75 29.094 1 98.69 85 LEU A N 1
ATOM 628 C CA . LEU A 1 85 ? -0.109 23.031 27.734 1 98.69 85 LEU A CA 1
ATOM 629 C C . LEU A 1 85 ? -0.452 21.875 26.797 1 98.69 85 LEU A C 1
ATOM 631 O O . LEU A 1 85 ? -0.225 20.719 27.125 1 98.69 85 LEU A O 1
ATOM 635 N N . VAL A 1 86 ? -1.017 22.188 25.625 1 98.88 86 VAL A N 1
ATOM 636 C CA . VAL A 1 86 ? -1.45 21.141 24.719 1 98.88 86 VAL A CA 1
ATOM 637 C C . VAL A 1 86 ? -1.104 21.516 23.281 1 98.88 86 VAL A C 1
ATOM 639 O O . VAL A 1 86 ? -1.035 22.703 22.938 1 98.88 86 VAL A O 1
ATOM 642 N N . PHE A 1 87 ? -0.765 20.562 22.484 1 98.88 87 PHE A N 1
ATOM 643 C CA . PHE A 1 87 ? -0.814 20.672 21.031 1 98.88 87 PHE A CA 1
ATOM 644 C C . PHE A 1 87 ? -2.236 20.469 20.531 1 98.88 87 PHE A C 1
ATOM 646 O O . PHE A 1 87 ? -2.873 19.453 20.828 1 98.88 87 PHE A O 1
ATOM 653 N N . CYS A 1 88 ? -2.777 21.438 19.828 1 98.81 88 CYS A N 1
ATOM 654 C CA . CYS A 1 88 ? -4.109 21.391 19.234 1 98.81 88 CYS A CA 1
ATOM 655 C C . CYS A 1 88 ? -4.039 20.906 17.797 1 98.81 88 CYS A C 1
ATOM 657 O O . CYS A 1 88 ? -3.66 21.672 16.891 1 98.81 88 CYS A O 1
ATOM 659 N N . ASP A 1 89 ? -4.418 19.719 17.578 1 98.5 89 ASP A N 1
ATOM 660 C CA . ASP A 1 89 ? -4.371 19.109 16.25 1 98.5 89 ASP A CA 1
ATOM 661 C C . ASP A 1 89 ? -5.527 19.609 15.383 1 98.5 89 ASP A C 1
ATOM 663 O O . ASP A 1 89 ? -6.684 19.594 15.812 1 98.5 89 ASP A O 1
ATOM 667 N N . ALA A 1 90 ? -5.203 19.969 14.203 1 97.44 90 ALA A N 1
ATOM 668 C CA . ALA A 1 90 ? -6.215 20.547 13.328 1 97.44 90 ALA A CA 1
ATOM 669 C C . ALA A 1 90 ? -6.977 19.453 12.578 1 97.44 90 ALA A C 1
ATOM 671 O O . ALA A 1 90 ? -8.031 19.719 11.984 1 97.44 90 ALA A O 1
ATOM 672 N N . THR A 1 91 ? -6.465 18.25 12.508 1 97 91 THR A N 1
ATOM 673 C CA . THR A 1 91 ? -7.164 17.172 11.82 1 97 91 THR A CA 1
ATOM 674 C C . THR A 1 91 ? -8.266 16.594 12.711 1 97 91 THR A C 1
ATOM 676 O O . THR A 1 91 ? -7.992 15.789 13.602 1 97 91 THR A O 1
ATOM 679 N N . ILE A 1 92 ? -9.508 17 12.43 1 96.25 92 ILE A N 1
ATOM 680 C CA . ILE A 1 92 ? -10.648 16.547 13.211 1 96.25 92 ILE A CA 1
ATOM 681 C C . ILE A 1 92 ? -11.406 15.469 12.43 1 96.25 92 ILE A C 1
ATOM 683 O O . ILE A 1 92 ? -11.75 15.664 11.266 1 96.25 92 ILE A O 1
ATOM 687 N N . ARG A 1 93 ? -11.562 14.359 13.023 1 94.56 93 ARG A N 1
ATOM 688 C CA . ARG A 1 93 ? -12.328 13.266 12.438 1 94.56 93 ARG A CA 1
ATOM 689 C C . ARG A 1 93 ? -13.688 13.133 13.102 1 94.56 93 ARG A C 1
ATOM 691 O O . ARG A 1 93 ? -13.812 13.32 14.312 1 94.56 93 ARG A O 1
ATOM 698 N N . ALA A 1 94 ? -14.688 12.773 12.266 1 93.5 94 ALA A N 1
ATOM 699 C CA . ALA A 1 94 ? -16 12.477 12.828 1 93.5 94 ALA A CA 1
ATOM 700 C C . ALA A 1 94 ? -15.945 11.25 13.734 1 93.5 94 ALA A C 1
ATOM 702 O O . ALA A 1 94 ? -15.422 10.203 13.344 1 93.5 94 ALA A O 1
ATOM 703 N N . ARG A 1 95 ? -16.594 11.336 14.883 1 91.81 95 ARG A N 1
ATOM 704 C CA . ARG A 1 95 ? -16.516 10.266 15.867 1 91.81 95 ARG A CA 1
ATOM 705 C C . ARG A 1 95 ? -17.312 9.047 15.414 1 91.81 95 ARG A C 1
ATOM 707 O O . ARG A 1 95 ? -16.938 7.91 15.711 1 91.81 95 ARG A O 1
ATOM 714 N N . ASP A 1 96 ? -18.406 9.25 14.664 1 91 96 ASP A N 1
ATOM 715 C CA . ASP A 1 96 ? -19.25 8.141 14.227 1 91 96 ASP A CA 1
ATOM 716 C C . ASP A 1 96 ? -18.875 7.699 12.812 1 91 96 ASP A C 1
ATOM 718 O O . ASP A 1 96 ? -19.516 6.797 12.258 1 91 96 ASP A O 1
ATOM 722 N N . SER A 1 97 ? -17.875 8.336 12.172 1 88.81 97 SER A N 1
ATOM 723 C CA . SER A 1 97 ? -17.328 7.996 10.867 1 88.81 97 SER A CA 1
ATOM 724 C C . SER A 1 97 ? -15.875 8.43 10.75 1 88.81 97 SER A C 1
ATOM 726 O O . SER A 1 97 ? -15.57 9.438 10.117 1 88.81 97 SER A O 1
ATOM 728 N N . PRO A 1 98 ? -14.945 7.695 11.266 1 85.94 98 PRO A N 1
ATOM 729 C CA . PRO A 1 98 ? -13.562 8.141 11.422 1 85.94 98 PRO A CA 1
ATOM 730 C C . PRO A 1 98 ? -12.852 8.352 10.086 1 85.94 98 PRO A C 1
ATOM 732 O O . PRO A 1 98 ? -11.766 8.93 10.039 1 85.94 98 PRO A O 1
ATOM 735 N N . SER A 1 99 ? -13.5 7.883 9.031 1 87.31 99 SER A N 1
ATOM 736 C CA . SER A 1 99 ? -12.922 8.133 7.715 1 87.31 99 SER A CA 1
ATOM 737 C C . SER A 1 99 ? -13.242 9.539 7.23 1 87.31 99 SER A C 1
ATOM 739 O O . SER A 1 99 ? -12.656 10.016 6.25 1 87.31 99 SER A O 1
ATOM 741 N N . THR A 1 100 ? -14.172 10.234 7.895 1 90.12 100 THR A N 1
ATOM 742 C CA . THR A 1 100 ? -14.523 11.617 7.602 1 90.12 100 THR A CA 1
ATOM 743 C C . THR A 1 100 ? -13.711 12.578 8.453 1 90.12 100 THR A C 1
ATOM 745 O O . THR A 1 100 ? -13.742 12.5 9.688 1 90.12 100 THR A O 1
ATOM 748 N N . ALA A 1 101 ? -12.953 13.383 7.789 1 93.56 101 ALA A N 1
ATOM 749 C CA . ALA A 1 101 ? -12.109 14.32 8.523 1 93.56 101 ALA A CA 1
ATOM 750 C C . ALA A 1 101 ? -12.188 15.719 7.906 1 93.56 101 ALA A C 1
ATOM 752 O O . ALA A 1 101 ? -12.523 15.867 6.73 1 93.56 101 ALA A O 1
ATOM 753 N N . ILE A 1 102 ? -11.953 16.703 8.711 1 95 102 ILE A N 1
ATOM 754 C CA . ILE A 1 102 ? -11.75 18.078 8.266 1 95 102 ILE A CA 1
ATOM 755 C C . ILE A 1 102 ? -10.406 18.594 8.773 1 95 102 ILE A C 1
ATOM 757 O O . ILE A 1 102 ? -9.828 18.016 9.711 1 95 102 ILE A O 1
ATOM 761 N N . LEU A 1 103 ? -9.859 19.516 8.078 1 96.25 103 LEU A N 1
ATOM 762 C CA . LEU A 1 103 ? -8.836 20.375 8.664 1 96.25 103 LEU A CA 1
ATOM 763 C C . LEU A 1 103 ? -9.469 21.609 9.305 1 96.25 103 LEU A C 1
ATOM 765 O O . LEU A 1 103 ? -9.961 22.5 8.594 1 96.25 103 LEU A O 1
ATOM 769 N N . HIS A 1 104 ? -9.438 21.625 10.594 1 96.06 104 HIS A N 1
ATOM 770 C CA . HIS A 1 104 ? -10.109 22.625 11.414 1 96.06 104 HIS A CA 1
ATOM 771 C C . HIS A 1 104 ? -9.758 24.031 10.961 1 96.06 104 HIS A C 1
ATOM 773 O O . HIS A 1 104 ? -8.594 24.438 11.008 1 96.06 104 HIS A O 1
ATOM 779 N N . GLY A 1 105 ? -10.773 24.75 10.398 1 94.94 105 GLY A N 1
ATOM 780 C CA . GLY A 1 105 ? -10.594 26.125 9.977 1 94.94 105 GLY A CA 1
ATOM 781 C C . GLY A 1 105 ? -9.992 26.266 8.594 1 94.94 105 GLY A C 1
ATOM 782 O O . GLY A 1 105 ? -9.703 27.375 8.133 1 94.94 105 GLY A O 1
ATOM 783 N N . LEU A 1 106 ? -9.852 25.094 7.875 1 93 106 LEU A N 1
ATOM 784 C CA . LEU A 1 106 ? -9.078 25.156 6.641 1 93 106 LEU A CA 1
ATOM 785 C C . LEU A 1 106 ? -9.773 24.391 5.52 1 93 106 LEU A C 1
ATOM 787 O O . LEU A 1 106 ? -9.906 24.906 4.406 1 93 106 LEU A O 1
ATOM 791 N N . HIS A 1 107 ? -10.234 23.156 5.793 1 88.19 107 HIS A N 1
ATOM 792 C CA . HIS A 1 107 ? -10.727 22.328 4.695 1 88.19 107 HIS A CA 1
ATOM 793 C C . HIS A 1 107 ? -11.773 21.328 5.184 1 88.19 107 HIS A C 1
ATOM 795 O O . HIS A 1 107 ? -11.578 20.688 6.215 1 88.19 107 HIS A O 1
ATOM 801 N N . GLY A 1 108 ? -12.953 21.219 4.395 1 82.31 108 GLY A N 1
ATOM 802 C CA . GLY A 1 108 ? -13.984 20.188 4.512 1 82.31 108 GLY A CA 1
ATOM 803 C C . GLY A 1 108 ? -14.602 19.812 3.18 1 82.31 108 GLY A C 1
ATOM 804 O O . GLY A 1 108 ? -15.609 20.391 2.771 1 82.31 108 GLY A O 1
ATOM 805 N N . GLY A 1 109 ? -14.117 18.781 2.564 1 77.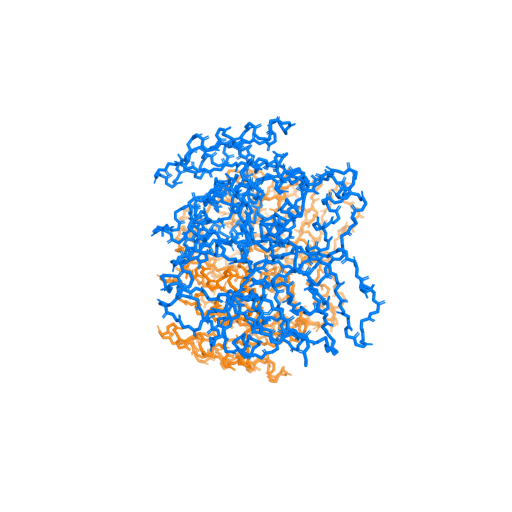62 109 GLY A N 1
ATOM 806 C CA . GLY A 1 109 ? -14.383 18.594 1.146 1 77.62 109 GLY A CA 1
ATOM 807 C C . GLY A 1 109 ? -15.586 17.719 0.874 1 77.62 109 GLY A C 1
ATOM 808 O O . GLY A 1 109 ? -16.328 17.938 -0.089 1 77.62 109 GLY A O 1
ATOM 809 N N . SER A 1 110 ? -15.898 16.703 1.595 1 83 110 SER A N 1
ATOM 810 C CA . SER A 1 110 ? -17.047 15.836 1.372 1 83 110 SER A CA 1
ATOM 811 C C . SER A 1 110 ? -18.297 16.391 2.057 1 83 110 SER A C 1
ATOM 813 O O . SER A 1 110 ? -18.203 17.234 2.947 1 83 110 SER A O 1
ATOM 815 N N . PRO A 1 111 ? -19.438 15.945 1.597 1 85.88 111 PRO A N 1
ATOM 816 C CA . PRO A 1 111 ? -20.656 16.391 2.277 1 85.88 111 PRO A CA 1
ATOM 817 C C . PRO A 1 111 ? -20.641 16.109 3.777 1 85.88 111 PRO A C 1
ATOM 819 O O . PRO A 1 111 ? -21.016 16.953 4.578 1 85.88 111 PRO A O 1
ATOM 822 N N . ALA A 1 112 ? -20.156 14.992 4.078 1 88.69 112 ALA A N 1
ATOM 823 C CA . ALA A 1 112 ? -20.062 14.633 5.492 1 88.69 112 ALA A CA 1
ATOM 824 C C . ALA A 1 112 ? -19.078 15.531 6.219 1 88.69 112 ALA A C 1
ATOM 826 O O . ALA A 1 112 ? -19.312 15.953 7.355 1 88.69 112 ALA A O 1
ATOM 827 N N . ALA A 1 113 ? -17.984 15.836 5.602 1 91.06 113 ALA A N 1
ATOM 828 C CA . ALA A 1 113 ? -16.984 16.734 6.184 1 91.06 113 ALA A CA 1
ATOM 829 C C . ALA A 1 113 ? -17.547 18.141 6.352 1 91.06 113 ALA A C 1
ATOM 831 O O . ALA A 1 113 ? -17.297 18.797 7.359 1 91.06 113 ALA A O 1
ATOM 832 N N . ARG A 1 114 ? -18.297 18.516 5.375 1 91.5 114 ARG A N 1
ATOM 833 C CA . ARG A 1 114 ? -18.906 19.828 5.453 1 91.5 114 ARG A CA 1
ATOM 834 C C . ARG A 1 114 ? -19.891 19.906 6.625 1 91.5 114 ARG A C 1
ATOM 836 O O . ARG A 1 114 ? -19.938 20.922 7.324 1 91.5 114 ARG A O 1
ATOM 843 N N . LYS A 1 115 ? -20.656 18.922 6.734 1 91.94 115 LYS A N 1
ATOM 844 C CA . LYS A 1 115 ? -21.578 18.875 7.871 1 91.94 115 LYS A CA 1
ATOM 845 C C . LYS A 1 115 ? -20.812 18.984 9.188 1 91.94 115 LYS A C 1
ATOM 847 O O . LYS A 1 115 ? -21.266 19.672 10.109 1 91.94 115 LYS A O 1
ATOM 852 N N . LEU A 1 116 ? -19.703 18.312 9.234 1 91.06 116 LEU A N 1
ATOM 853 C CA . LEU A 1 116 ? -18.859 18.359 10.422 1 91.06 116 LEU A CA 1
ATOM 854 C C . LEU A 1 116 ? -18.359 19.766 10.68 1 91.06 116 LEU A C 1
ATOM 856 O O . LEU A 1 116 ? -18.391 20.25 11.812 1 91.06 116 LEU A O 1
ATOM 860 N N . MET A 1 117 ? -17.969 20.5 9.672 1 93.44 117 MET A N 1
ATOM 861 C CA . MET A 1 117 ? -17.406 21.844 9.758 1 93.44 117 MET A CA 1
ATOM 862 C C . MET A 1 117 ? -18.484 22.875 10.039 1 93.44 117 MET A C 1
ATOM 864 O O . MET A 1 117 ? -18.25 23.844 10.742 1 93.44 117 MET A O 1
ATOM 868 N N . ASP A 1 118 ? -19.688 22.609 9.492 1 93 118 ASP A N 1
ATOM 869 C CA . ASP A 1 118 ? -20.797 23.562 9.609 1 93 118 ASP A CA 1
ATOM 870 C C . ASP A 1 118 ? -21.312 23.625 11.047 1 93 118 ASP A C 1
ATOM 872 O O . ASP A 1 118 ? -21.953 24.609 11.438 1 93 118 ASP A O 1
ATOM 876 N N . GLY A 1 119 ? -21.031 22.672 11.789 1 89.69 119 GLY A N 1
ATOM 877 C CA . GLY A 1 119 ? -21.562 22.594 13.141 1 89.69 119 GLY A CA 1
ATOM 878 C C . GLY A 1 119 ? -20.578 23.031 14.195 1 89.69 119 GLY A C 1
ATOM 879 O O . GLY A 1 119 ? -20.031 24.141 14.125 1 89.69 119 GLY A O 1
ATOM 880 N N . GLU A 1 120 ? -20.297 22.141 15.039 1 90.31 120 GLU A N 1
ATOM 881 C CA . GLU A 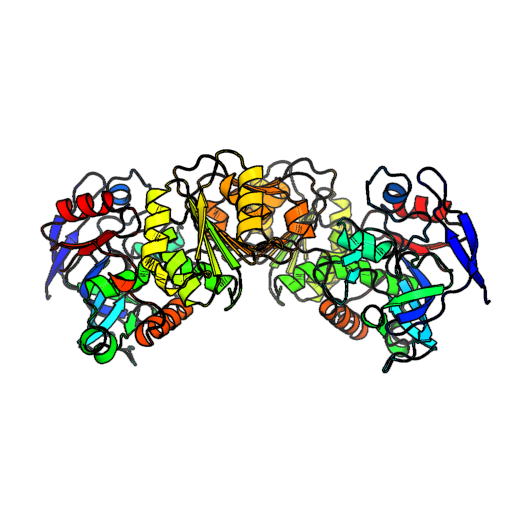1 120 ? -19.562 22.391 16.281 1 90.31 120 GLU A CA 1
ATOM 882 C C . GLU A 1 120 ? -18.125 22.828 15.984 1 90.31 120 GLU A C 1
ATOM 884 O O . GLU A 1 120 ? -17.516 23.531 16.797 1 90.31 120 GLU A O 1
ATOM 889 N N . TRP A 1 121 ? -17.625 22.516 14.859 1 95.69 121 TRP A N 1
ATOM 890 C CA . TRP A 1 121 ? -16.203 22.703 14.602 1 95.69 121 TRP A CA 1
ATOM 891 C C . TRP A 1 121 ? -15.977 23.734 13.5 1 95.69 121 TRP A C 1
ATOM 893 O O . TRP A 1 121 ? -15.023 23.625 12.734 1 95.69 121 TRP A O 1
ATOM 903 N N . ARG A 1 122 ? -16.797 24.688 13.422 1 95.44 122 ARG A N 1
ATOM 904 C CA . ARG A 1 122 ? -16.75 25.734 12.406 1 95.44 122 ARG A CA 1
ATOM 905 C C . ARG A 1 122 ? -15.617 26.719 12.672 1 95.44 122 ARG A C 1
ATOM 907 O O . ARG A 1 122 ? -14.922 27.141 11.75 1 95.44 122 ARG A O 1
ATOM 914 N N . ASP A 1 123 ? -15.453 27.094 14.016 1 97.25 123 ASP A N 1
ATOM 915 C CA . ASP A 1 123 ? -14.539 28.188 14.383 1 97.25 123 ASP A CA 1
ATOM 916 C C . ASP A 1 123 ? -13.234 27.625 14.945 1 97.25 123 ASP A C 1
ATOM 918 O O . ASP A 1 123 ? -13.234 26.906 15.938 1 97.25 123 ASP A O 1
ATOM 922 N N . ALA A 1 124 ? -12.133 28.109 14.32 1 98.12 124 ALA A N 1
ATOM 923 C CA . ALA A 1 124 ? -10.852 27.469 14.602 1 98.12 124 ALA A CA 1
ATOM 924 C C . ALA A 1 124 ? -9.922 28.406 15.352 1 98.12 124 ALA A C 1
ATOM 926 O O . ALA A 1 124 ? -10.367 29.188 16.188 1 98.12 124 ALA A O 1
ATOM 927 N N . SER A 1 125 ? -8.633 28.344 15.164 1 98.62 125 SER A N 1
ATOM 928 C CA . SER A 1 125 ? -7.621 28.734 16.141 1 98.62 125 SER A CA 1
ATOM 929 C C . SER A 1 125 ? -7.172 30.172 15.906 1 98.62 125 SER A C 1
ATOM 931 O O . SER A 1 125 ? -6.379 30.719 16.672 1 98.62 125 SER A O 1
ATOM 933 N N . TYR A 1 126 ? -7.59 30.875 14.836 1 98.69 126 TYR A N 1
ATOM 934 C CA . TYR A 1 126 ? -7.219 32.281 14.68 1 98.69 126 TYR A CA 1
ATOM 935 C C . TYR A 1 126 ? -8.062 33.156 15.586 1 98.69 126 TYR A C 1
ATOM 937 O O . TYR A 1 126 ? -8.773 34.062 15.102 1 98.69 126 TYR A O 1
ATOM 945 N N . ALA A 1 127 ? -7.945 32.906 16.875 1 98.81 127 ALA A N 1
ATOM 946 C CA . ALA A 1 127 ? -8.719 33.531 17.953 1 98.81 127 ALA A CA 1
ATOM 947 C C . ALA A 1 127 ? -7.98 33.406 19.281 1 98.81 127 ALA A C 1
ATOM 949 O O . ALA A 1 127 ? -7 32.688 19.391 1 98.81 127 ALA A O 1
ATOM 950 N N . GLU A 1 128 ? -8.453 34.188 20.219 1 98.81 128 GLU A N 1
ATOM 951 C CA . GLU A 1 128 ? -7.887 34.062 21.562 1 98.81 128 GLU A CA 1
ATOM 952 C C . GLU A 1 128 ? -8.242 32.719 22.188 1 98.81 128 GLU A C 1
ATOM 954 O O . GLU A 1 128 ? -7.43 32.125 22.906 1 98.81 128 GLU A O 1
ATOM 959 N N . TYR A 1 129 ? -9.453 32.25 21.969 1 98.69 129 TYR A N 1
ATOM 960 C CA . TYR A 1 129 ? -9.938 30.969 22.453 1 98.69 129 TYR A CA 1
ATOM 961 C C . TYR A 1 129 ? -10.57 30.172 21.312 1 98.69 129 TYR A C 1
ATOM 963 O O . TYR A 1 129 ? -11.195 30.734 20.422 1 98.69 129 TYR A O 1
ATOM 971 N N . ALA A 1 130 ? -10.469 28.922 21.391 1 98.56 130 ALA A N 1
ATOM 972 C CA . ALA A 1 130 ? -11.094 28.031 20.406 1 98.56 130 ALA A CA 1
ATOM 973 C C . ALA A 1 130 ? -11.484 26.719 21.062 1 98.56 130 ALA A C 1
ATOM 975 O O . ALA A 1 130 ? -10.867 26.281 22.031 1 98.56 130 ALA A O 1
ATOM 976 N N . SER A 1 131 ? -12.492 26.078 20.516 1 98.25 131 SER A N 1
ATOM 977 C CA . SER A 1 131 ? -12.938 24.766 20.969 1 98.25 131 SER A CA 1
ATOM 978 C C . SER A 1 131 ? -12.32 23.656 20.125 1 98.25 131 SER A C 1
ATOM 980 O O . SER A 1 131 ? -12.211 23.781 18.906 1 98.25 131 SER A O 1
ATOM 982 N N . PHE A 1 132 ? -11.891 22.594 20.766 1 98.25 132 PHE A N 1
ATOM 983 C CA . PHE A 1 132 ? -11.375 21.391 20.109 1 98.25 132 PHE A CA 1
ATOM 984 C C . PHE A 1 132 ? -12.016 20.141 20.703 1 98.25 132 PHE A C 1
ATOM 986 O O . PHE A 1 132 ? -12.383 20.109 21.875 1 98.25 132 PHE A O 1
ATOM 993 N N . PRO A 1 133 ? -12.188 19.062 19.828 1 97.25 133 PRO A N 1
ATOM 994 C CA . PRO A 1 133 ? -12.477 17.766 20.453 1 97.25 133 PRO A CA 1
ATOM 995 C C . PRO A 1 133 ? -11.422 17.344 21.469 1 97.25 133 PRO A C 1
ATOM 997 O O . PRO A 1 133 ? -10.234 17.625 21.281 1 97.25 133 PRO A O 1
ATOM 1000 N N . LEU A 1 134 ? -11.852 16.578 22.469 1 96.81 134 LEU A N 1
ATOM 1001 C CA . LEU A 1 134 ? -10.914 16.125 23.484 1 96.81 134 LEU A CA 1
ATOM 1002 C C . LEU A 1 134 ? -9.773 15.328 22.859 1 96.81 134 LEU A C 1
ATOM 1004 O O . LEU A 1 134 ? -8.617 15.461 23.266 1 96.81 134 LEU A O 1
ATOM 1008 N N . GLU A 1 135 ? -10.055 14.531 21.828 1 96.38 135 GLU A N 1
ATOM 1009 C CA . GLU A 1 135 ? -9.078 13.625 21.219 1 96.38 135 GLU A CA 1
ATOM 1010 C C . GLU A 1 135 ? -8.125 14.375 20.297 1 96.38 135 GLU A C 1
ATOM 1012 O O . GLU A 1 135 ? -7.156 13.805 19.797 1 96.38 135 GLU A O 1
ATOM 1017 N N . ASN A 1 136 ? -8.352 15.695 20.109 1 98.25 136 ASN A N 1
ATOM 1018 C CA . ASN A 1 136 ? -7.465 16.5 19.266 1 98.25 136 ASN A CA 1
ATOM 1019 C C . ASN A 1 136 ? -6.512 17.344 20.109 1 98.25 136 ASN A C 1
ATOM 1021 O O . ASN A 1 136 ? -5.773 18.172 19.578 1 98.25 136 ASN A O 1
ATOM 1025 N N . LEU A 1 137 ? -6.605 17.172 21.438 1 98.62 137 LEU A N 1
ATOM 1026 C CA . LEU A 1 137 ? -5.73 17.906 22.344 1 98.62 137 LEU A CA 1
ATOM 1027 C C . LEU A 1 137 ? -4.695 16.969 22.969 1 98.62 137 LEU A C 1
ATOM 1029 O O . LEU A 1 137 ? -5.051 16.031 23.688 1 98.62 137 LEU A O 1
ATOM 1033 N N . PHE A 1 138 ? -3.416 17.266 22.719 1 98.69 138 PHE A N 1
ATOM 1034 C CA . PHE A 1 138 ? -2.334 16.406 23.188 1 98.69 138 PHE A CA 1
ATOM 1035 C C . PHE A 1 138 ? -1.474 17.125 24.219 1 98.69 138 PHE A C 1
ATOM 1037 O O . PHE A 1 138 ? -0.82 18.125 23.906 1 98.69 138 PHE A O 1
ATOM 1044 N N . PRO A 1 139 ? -1.441 16.625 25.391 1 98.12 139 PRO A N 1
ATOM 1045 C CA . PRO A 1 139 ? -0.637 17.266 26.422 1 98.12 139 PRO A CA 1
ATOM 1046 C C . PRO A 1 139 ? 0.847 17.328 26.062 1 98.12 139 PRO A C 1
ATOM 1048 O O . PRO A 1 139 ? 1.388 16.375 25.5 1 98.12 139 PRO A O 1
ATOM 1051 N N . LEU A 1 140 ? 1.449 18.453 26.391 1 98.5 140 LEU A N 1
ATOM 1052 C CA . LEU A 1 140 ? 2.883 18.672 26.234 1 98.5 140 LEU A CA 1
ATOM 1053 C C . LEU A 1 140 ? 3.561 18.859 27.578 1 98.5 140 LEU A C 1
ATOM 1055 O O . LEU A 1 140 ? 3.025 19.531 28.469 1 98.5 140 LEU A O 1
ATOM 1059 N N . ASN A 1 141 ? 4.66 18.219 27.766 1 98 141 ASN A N 1
ATOM 1060 C CA . ASN A 1 141 ? 5.449 18.422 28.984 1 98 141 ASN A CA 1
ATOM 1061 C C . ASN A 1 141 ? 6.164 19.781 28.953 1 98 141 ASN A C 1
ATOM 1063 O O . ASN A 1 141 ? 7.289 19.875 28.453 1 98 141 ASN A O 1
ATOM 1067 N N . GLU A 1 142 ? 5.535 20.703 29.531 1 97.62 142 GLU A N 1
ATOM 1068 C CA . GLU A 1 142 ? 6.02 22.078 29.484 1 97.62 142 GLU A CA 1
ATOM 1069 C C . GLU A 1 142 ? 7.387 22.219 30.141 1 97.62 142 GLU A C 1
ATOM 1071 O O . GLU A 1 142 ? 8.234 22.969 29.672 1 97.62 142 GLU A O 1
ATOM 1076 N N . ASP A 1 143 ? 7.602 21.516 31.188 1 97.38 143 ASP A N 1
ATOM 1077 C CA . ASP A 1 143 ? 8.875 21.578 31.891 1 97.38 143 ASP A CA 1
ATOM 1078 C C . ASP A 1 143 ? 10.023 21.109 31 1 97.38 143 ASP A C 1
ATOM 1080 O O . ASP A 1 143 ? 11.094 21.719 30.984 1 97.38 143 ASP A O 1
ATOM 1084 N N . VAL A 1 144 ? 9.758 20.109 30.266 1 96.69 144 VAL A N 1
ATOM 1085 C CA . VAL A 1 144 ? 10.797 19.562 29.391 1 96.69 144 VAL A CA 1
ATOM 1086 C C . VAL A 1 144 ? 10.953 20.438 28.156 1 96.69 144 VAL A C 1
ATOM 1088 O O . VAL A 1 144 ? 12.055 20.906 27.844 1 96.69 144 VAL A O 1
ATOM 1091 N N . LEU A 1 145 ? 9.883 20.781 27.531 1 97.81 145 LEU A N 1
ATOM 1092 C CA . LEU A 1 145 ? 9.914 21.406 26.219 1 97.81 145 LEU A CA 1
ATOM 1093 C C . LEU A 1 145 ? 10.289 22.891 26.328 1 97.81 145 LEU A C 1
ATOM 1095 O O . LEU A 1 145 ? 11.125 23.375 25.562 1 97.81 145 LEU A O 1
ATOM 1099 N N . VAL A 1 146 ? 9.68 23.594 27.312 1 96.69 146 VAL A N 1
ATOM 1100 C CA . VAL A 1 146 ? 9.883 25.031 27.406 1 96.69 146 VAL A CA 1
ATOM 1101 C C . VAL A 1 146 ? 11.016 25.328 28.375 1 96.69 146 VAL A C 1
ATOM 1103 O O . VAL A 1 146 ? 11.953 26.062 28.047 1 96.69 146 VAL A O 1
ATOM 1106 N N . ARG A 1 147 ? 11.039 24.703 29.469 1 94.94 147 ARG A N 1
ATOM 1107 C CA . ARG A 1 147 ? 12.008 25.062 30.5 1 94.94 147 ARG A CA 1
ATOM 1108 C C . ARG A 1 147 ? 13.367 24.438 30.234 1 94.94 147 ARG A C 1
ATOM 1110 O O . ARG A 1 147 ? 14.391 25.125 30.266 1 94.94 147 ARG A O 1
ATOM 1117 N N . SER A 1 148 ? 13.352 23.188 30 1 95.88 148 SER A N 1
ATOM 1118 C CA . SER A 1 148 ? 14.625 22.484 29.859 1 95.88 148 SER A CA 1
ATOM 1119 C C . SER A 1 148 ? 15.18 22.641 28.438 1 95.88 148 SER A C 1
ATOM 1121 O O . SER A 1 148 ? 16.344 23 28.266 1 95.88 148 SER A O 1
ATOM 1123 N N . MET A 1 149 ? 14.383 22.484 27.391 1 95.56 149 MET A N 1
ATOM 1124 C CA . MET A 1 149 ? 14.859 22.484 26.016 1 95.56 149 MET A CA 1
ATOM 1125 C C . MET A 1 149 ? 14.797 23.875 25.406 1 95.56 149 MET A C 1
ATOM 1127 O O . MET A 1 149 ? 15.398 24.141 24.359 1 95.56 149 MET A O 1
ATOM 1131 N N . GLY A 1 150 ? 13.984 24.734 26.031 1 96.31 150 GLY A N 1
ATOM 1132 C CA . GLY A 1 150 ? 14 26.141 25.672 1 96.31 150 GLY A CA 1
ATOM 1133 C C . GLY A 1 150 ? 13.141 26.453 24.469 1 96.31 150 GLY A C 1
ATOM 1134 O O . GLY A 1 150 ? 13.336 27.469 23.812 1 96.31 150 GLY A O 1
ATOM 1135 N N . TYR A 1 151 ? 12.227 25.641 24.109 1 96.81 151 TYR A N 1
ATOM 1136 C CA . TYR A 1 151 ? 11.383 25.906 22.938 1 96.81 151 TYR A CA 1
ATOM 1137 C C . TYR A 1 151 ? 10.352 26.984 23.25 1 96.81 151 TYR A C 1
ATOM 1139 O O . TYR A 1 151 ? 9.773 27 24.328 1 96.81 151 TYR A O 1
ATOM 1147 N N . SER A 1 152 ? 10.203 27.922 22.328 1 97.25 152 SER A N 1
ATOM 1148 C CA . SER A 1 152 ? 9.062 28.828 22.375 1 97.25 152 SER A CA 1
ATOM 1149 C C . SER A 1 152 ? 7.777 28.141 21.922 1 97.25 152 SER A C 1
ATOM 1151 O O . SER A 1 152 ? 7.82 27.062 21.359 1 97.25 152 SER A O 1
ATOM 1153 N N . PHE A 1 153 ? 6.621 28.75 22.188 1 98 153 PHE A N 1
ATOM 1154 C CA . PHE A 1 153 ? 5.348 28.203 21.719 1 98 153 PHE A CA 1
ATOM 1155 C C . PHE A 1 153 ? 5.273 28.203 20.203 1 98 153 PHE A C 1
ATOM 1157 O O . PHE A 1 153 ? 4.719 27.281 19.609 1 98 153 PHE A O 1
ATOM 1164 N N . ALA A 1 154 ? 5.863 29.219 19.609 1 97.31 154 ALA A N 1
ATOM 1165 C CA . ALA A 1 154 ? 5.926 29.281 18.141 1 97.31 154 ALA A CA 1
ATOM 1166 C C . ALA A 1 154 ? 6.727 28.125 17.578 1 97.31 154 ALA A C 1
ATOM 1168 O O . ALA A 1 154 ? 6.359 27.547 16.547 1 97.31 154 ALA A O 1
ATOM 1169 N N . GLU A 1 155 ? 7.809 27.781 18.234 1 96.5 155 GLU A N 1
ATOM 1170 C CA . GLU A 1 155 ? 8.625 26.656 17.797 1 96.5 155 GLU A CA 1
ATOM 1171 C C . GLU A 1 155 ? 7.891 25.328 17.984 1 96.5 155 GLU A C 1
ATOM 1173 O O . GLU A 1 155 ? 7.977 24.438 17.141 1 96.5 155 GLU A O 1
ATOM 1178 N N . LEU A 1 156 ? 7.141 25.219 19.109 1 97.69 156 LEU A N 1
ATOM 1179 C CA . LEU A 1 156 ? 6.359 24 19.344 1 97.69 156 LEU A CA 1
ATOM 1180 C C . LEU A 1 156 ? 5.309 23.812 18.266 1 97.69 156 LEU A C 1
ATOM 1182 O O . LEU A 1 156 ? 4.973 22.672 17.922 1 97.69 156 LEU A O 1
ATOM 1186 N N . ALA A 1 157 ? 4.824 24.938 17.688 1 97.69 157 ALA A N 1
ATOM 1187 C CA . ALA A 1 157 ? 3.793 24.875 16.656 1 97.69 157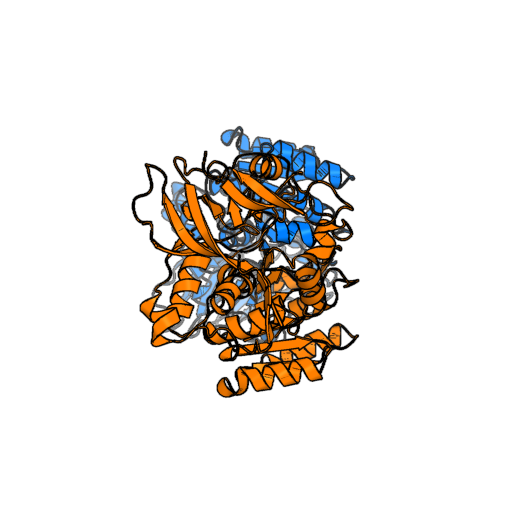 ALA A CA 1
ATOM 1188 C C . ALA A 1 157 ? 4.324 24.219 15.391 1 97.69 157 ALA A C 1
ATOM 1190 O O . ALA A 1 157 ? 3.547 23.797 14.531 1 97.69 157 ALA A O 1
ATOM 1191 N N . LEU A 1 158 ? 5.648 24.047 15.273 1 96.81 158 LEU A N 1
ATOM 1192 C CA . LEU A 1 158 ? 6.266 23.391 14.125 1 96.81 158 LEU A CA 1
ATOM 1193 C C . LEU A 1 158 ? 5.949 21.906 14.102 1 96.81 158 LEU A C 1
ATOM 1195 O O . LEU A 1 158 ? 6.145 21.25 13.078 1 96.81 158 LEU A O 1
ATOM 1199 N N . MET A 1 159 ? 5.469 21.359 15.234 1 97.81 159 MET A N 1
ATOM 1200 C CA . MET A 1 159 ? 5.164 19.938 15.32 1 97.81 159 MET A CA 1
ATOM 1201 C C . MET A 1 159 ? 4.219 19.516 14.195 1 97.81 159 MET A C 1
ATOM 1203 O O . MET A 1 159 ? 4.367 18.422 13.625 1 97.81 159 MET A O 1
ATOM 1207 N N . SER A 1 160 ? 3.297 20.391 13.883 1 97.44 160 SER A N 1
ATOM 1208 C CA . SER A 1 160 ? 2.309 20.047 12.867 1 97.44 160 SER A CA 1
ATOM 1209 C C . SER A 1 160 ? 2.957 19.891 11.492 1 97.44 160 SER A C 1
ATOM 1211 O O . SER A 1 160 ? 2.488 19.109 10.664 1 97.44 160 SER A O 1
ATOM 1213 N N . VAL A 1 161 ? 4.039 20.641 11.219 1 96.75 161 VAL A N 1
ATOM 1214 C CA . VAL A 1 161 ? 4.73 20.578 9.938 1 96.75 161 VAL A CA 1
ATOM 1215 C C . VAL A 1 161 ? 5.43 19.234 9.789 1 96.75 161 VAL A C 1
ATOM 1217 O O . VAL A 1 161 ? 5.422 18.641 8.711 1 96.75 161 VAL A O 1
ATOM 1220 N N . PHE A 1 162 ? 5.977 18.703 10.898 1 97.88 162 PHE A N 1
ATOM 1221 C CA . PHE A 1 162 ? 6.652 17.406 10.906 1 97.88 162 PHE A CA 1
ATOM 1222 C C . PHE A 1 162 ? 5.641 16.266 10.898 1 97.88 162 PHE A C 1
ATOM 1224 O O . PHE A 1 162 ? 5.93 15.18 10.406 1 97.88 162 PHE A O 1
ATOM 1231 N N . LEU A 1 163 ? 4.422 16.531 11.453 1 98.12 163 LEU A N 1
ATOM 1232 C CA . LEU A 1 163 ? 3.402 15.5 11.547 1 98.12 163 LEU A CA 1
ATOM 1233 C C . LEU A 1 163 ? 2.98 15.016 10.164 1 98.12 163 LEU A C 1
ATOM 1235 O O . LEU A 1 163 ? 2.699 13.828 9.977 1 98.12 163 LEU A O 1
ATOM 1239 N N . VAL A 1 164 ? 2.963 15.93 9.211 1 97.38 164 VAL A N 1
ATOM 1240 C CA . VAL A 1 164 ? 2.451 15.594 7.883 1 97.38 164 VAL A CA 1
ATOM 1241 C C . VAL A 1 164 ? 3.309 14.5 7.258 1 97.38 164 VAL A C 1
ATOM 1243 O O . VAL A 1 164 ? 2.842 13.375 7.055 1 97.38 164 VAL A O 1
ATOM 1246 N N . PRO A 1 165 ? 4.648 14.742 7.062 1 98.19 165 PRO A N 1
ATOM 1247 C CA . PRO A 1 165 ? 5.441 13.648 6.492 1 98.19 165 PRO A CA 1
ATOM 1248 C C . PRO A 1 165 ? 5.535 12.438 7.418 1 98.19 165 PRO A C 1
ATOM 1250 O O . PRO A 1 165 ? 5.652 11.305 6.949 1 98.19 165 PRO A O 1
ATOM 1253 N N . PHE A 1 166 ? 5.492 12.633 8.766 1 98.56 166 PHE A N 1
ATOM 1254 C CA . PHE A 1 166 ? 5.543 11.523 9.695 1 98.56 166 PHE A CA 1
ATOM 1255 C C . PHE A 1 166 ? 4.379 10.562 9.461 1 98.56 166 PHE A C 1
ATOM 1257 O O . PHE A 1 166 ? 4.531 9.352 9.586 1 98.56 166 PHE A O 1
ATOM 1264 N N . GLY A 1 167 ? 3.217 11.18 9.156 1 98 167 GLY A N 1
ATOM 1265 C CA . GLY A 1 167 ? 2.061 10.352 8.852 1 98 167 GLY A CA 1
ATOM 1266 C C . GLY A 1 167 ? 2.318 9.352 7.746 1 98 167 GLY A C 1
ATOM 1267 O O . GLY A 1 167 ? 2.033 8.156 7.898 1 98 167 GLY A O 1
ATOM 1268 N N . GLY A 1 168 ? 2.875 9.828 6.625 1 98.31 168 GLY A N 1
ATOM 1269 C CA . GLY A 1 168 ? 3.189 8.945 5.508 1 98.31 168 GLY A CA 1
ATOM 1270 C C . GLY A 1 168 ? 4.305 7.965 5.816 1 98.31 168 GLY A C 1
ATOM 1271 O O . GLY A 1 168 ? 4.188 6.773 5.52 1 98.31 168 GLY A O 1
ATOM 1272 N N . LEU A 1 169 ? 5.418 8.461 6.438 1 98.56 169 LEU A N 1
ATOM 1273 C CA . LEU A 1 169 ? 6.574 7.629 6.754 1 98.56 169 LEU A CA 1
ATOM 1274 C C . LEU A 1 169 ? 6.191 6.512 7.723 1 98.56 169 LEU A C 1
ATOM 1276 O O . LEU A 1 169 ? 6.633 5.371 7.562 1 98.56 169 LEU A O 1
ATOM 1280 N N . SER A 1 170 ? 5.344 6.844 8.703 1 97.5 170 SER A N 1
ATOM 1281 C CA . SER A 1 170 ? 4.902 5.855 9.68 1 97.5 170 SER A CA 1
ATOM 1282 C C . SER A 1 170 ? 3.908 4.875 9.07 1 97.5 170 SER A C 1
ATOM 1284 O O . SER A 1 170 ? 3.914 3.688 9.406 1 97.5 170 SER A O 1
ATOM 1286 N N . GLU A 1 171 ? 3.064 5.441 8.219 1 96.88 171 GLU A N 1
ATOM 1287 C CA . GLU A 1 171 ? 2.057 4.602 7.578 1 96.88 171 GLU A CA 1
ATOM 1288 C C . GLU A 1 171 ? 2.699 3.428 6.848 1 96.88 171 GLU A C 1
ATOM 1290 O O . GLU A 1 171 ? 2.18 2.309 6.883 1 96.88 171 GLU A O 1
ATOM 1295 N N . VAL A 1 172 ? 3.84 3.678 6.199 1 97.62 172 VAL A N 1
ATOM 1296 C CA . VAL A 1 172 ? 4.48 2.607 5.441 1 97.62 172 VAL A CA 1
ATOM 1297 C C . VAL A 1 172 ? 5.578 1.963 6.285 1 97.62 172 VAL A C 1
ATOM 1299 O O . VAL A 1 172 ? 6.387 1.186 5.773 1 97.62 172 VAL A O 1
ATOM 1302 N N . ASP A 1 173 ? 5.691 2.352 7.574 1 96.81 173 ASP A N 1
ATOM 1303 C CA . ASP A 1 173 ? 6.559 1.722 8.562 1 96.81 173 ASP A CA 1
ATOM 1304 C C . ASP A 1 173 ? 8.031 1.871 8.18 1 96.81 173 ASP A C 1
ATOM 1306 O O . ASP A 1 173 ? 8.766 0.884 8.125 1 96.81 173 ASP A O 1
ATOM 1310 N N . VAL A 1 174 ? 8.461 3.043 7.805 1 97.12 174 VAL A N 1
ATOM 1311 C CA . VAL A 1 174 ? 9.883 3.295 7.586 1 97.12 174 VAL A CA 1
ATOM 1312 C C . VAL A 1 1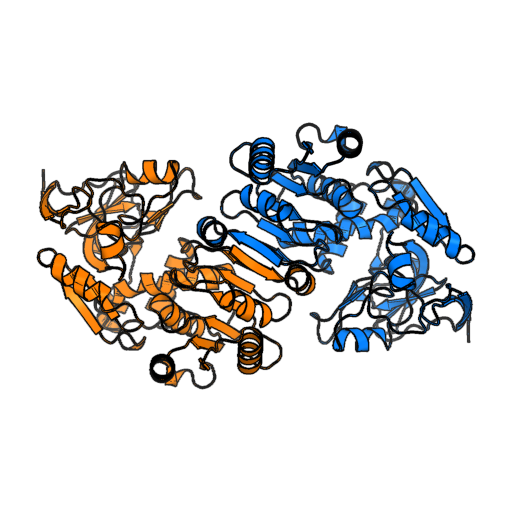74 ? 10.664 2.977 8.859 1 97.12 174 VAL A C 1
ATOM 1314 O O . VAL A 1 174 ? 10.273 3.385 9.953 1 97.12 174 VAL A O 1
ATOM 1317 N N . ARG A 1 175 ? 11.781 2.207 8.75 1 94.19 175 ARG A N 1
ATOM 1318 C CA . ARG A 1 175 ? 12.555 1.708 9.883 1 94.19 175 ARG A CA 1
ATOM 1319 C C . ARG A 1 175 ? 13.953 2.318 9.906 1 94.19 175 ARG A C 1
ATOM 1321 O O . ARG A 1 175 ? 14.445 2.797 8.875 1 94.19 175 ARG A O 1
ATOM 1328 N N . PRO A 1 176 ? 14.516 2.393 11.188 1 94.06 176 PRO A N 1
ATOM 1329 C CA . PRO A 1 176 ? 15.914 2.816 11.242 1 94.06 176 PRO A CA 1
ATOM 1330 C C . PRO A 1 176 ? 16.812 2.008 10.305 1 94.06 176 PRO A C 1
ATOM 1332 O O . PRO A 1 176 ? 16.641 0.791 10.18 1 94.06 176 PRO A O 1
ATOM 1335 N N . GLY A 1 177 ? 17.688 2.725 9.578 1 95.06 177 GLY A N 1
ATOM 1336 C CA . GLY A 1 177 ? 18.625 2.053 8.695 1 95.06 177 GLY A CA 1
ATOM 1337 C C . GLY A 1 177 ? 18.156 1.986 7.254 1 95.06 177 GLY A C 1
ATOM 1338 O O . GLY A 1 177 ? 18.938 1.737 6.344 1 95.06 177 GLY A O 1
ATOM 1339 N N . GLU A 1 178 ? 16.859 2.203 6.996 1 97.25 178 GLU A N 1
ATOM 1340 C CA . GLU A 1 178 ? 16.344 2.215 5.633 1 97.25 178 GLU A CA 1
ATOM 1341 C C . GLU A 1 178 ? 16.719 3.5 4.906 1 97.25 178 GLU A C 1
ATOM 1343 O O . GLU A 1 178 ? 17.062 4.5 5.543 1 97.25 178 GLU A O 1
ATOM 1348 N N . VAL A 1 179 ? 16.656 3.406 3.582 1 97.81 179 VAL A N 1
ATOM 1349 C CA . VAL A 1 179 ? 16.953 4.559 2.742 1 97.81 179 VAL A CA 1
ATOM 1350 C C . VAL A 1 179 ? 15.672 5.129 2.16 1 97.81 179 VAL A C 1
ATOM 1352 O O . VAL A 1 179 ? 14.914 4.414 1.498 1 97.81 179 VAL A O 1
ATOM 1355 N N . VAL A 1 180 ? 15.484 6.422 2.398 1 98.62 180 VAL A N 1
ATOM 1356 C CA . VAL A 1 180 ? 14.281 7.105 1.934 1 98.62 180 VAL A CA 1
ATOM 1357 C C . VAL A 1 180 ? 14.664 8.234 0.975 1 98.62 180 VAL A C 1
ATOM 1359 O O . VAL A 1 180 ? 15.484 9.086 1.309 1 98.62 180 VAL A O 1
ATOM 1362 N N . VAL A 1 181 ? 14.078 8.195 -0.241 1 98.69 181 VAL A N 1
ATOM 1363 C CA . VAL A 1 181 ? 14.195 9.328 -1.156 1 98.69 181 VAL A CA 1
ATOM 1364 C C . VAL A 1 181 ? 13.039 10.297 -0.929 1 98.69 181 VAL A C 1
ATOM 1366 O O . VAL A 1 181 ? 11.875 9.883 -0.852 1 98.69 181 VAL A O 1
ATOM 1369 N N . ILE A 1 182 ? 13.328 11.531 -0.743 1 98.62 182 ILE A N 1
ATOM 1370 C CA . ILE A 1 182 ? 12.336 12.578 -0.588 1 98.62 182 ILE A CA 1
ATOM 1371 C C . ILE A 1 182 ? 12.469 13.594 -1.725 1 98.62 182 ILE A C 1
ATOM 1373 O O . ILE A 1 182 ? 13.523 14.203 -1.897 1 98.62 182 ILE A O 1
ATOM 1377 N N . ALA A 1 183 ? 11.406 13.742 -2.496 1 97 183 ALA A N 1
ATOM 1378 C CA . ALA A 1 183 ? 11.438 14.664 -3.629 1 97 183 ALA A CA 1
ATOM 1379 C C . ALA A 1 183 ? 10.062 15.266 -3.887 1 97 183 ALA A C 1
ATOM 1381 O O . ALA A 1 183 ? 9.078 14.539 -4.051 1 97 183 ALA A O 1
ATOM 1382 N N . PRO A 1 184 ? 9.883 16.656 -3.961 1 95.44 184 PRO A N 1
ATOM 1383 C CA . PRO A 1 184 ? 10.953 17.609 -3.654 1 95.44 184 PRO A CA 1
ATOM 1384 C C . PRO A 1 184 ? 11.234 17.719 -2.158 1 95.44 184 PRO A C 1
ATOM 1386 O O . PRO A 1 184 ? 10.328 17.531 -1.342 1 95.44 184 PRO A O 1
ATOM 1389 N N . ALA A 1 185 ? 12.453 18.031 -1.889 1 96.81 185 ALA A N 1
ATOM 1390 C CA . ALA A 1 185 ? 12.875 17.969 -0.492 1 96.81 185 ALA A CA 1
ATOM 1391 C C . ALA A 1 185 ? 13.016 19.375 0.096 1 96.81 185 ALA A C 1
ATOM 1393 O O . ALA A 1 185 ? 13.227 19.531 1.301 1 96.81 185 ALA A O 1
ATOM 1394 N N . THR A 1 186 ? 12.82 20.391 -0.698 1 92.38 186 THR A N 1
ATOM 1395 C CA . THR A 1 186 ? 13.281 21.703 -0.255 1 92.38 186 THR A CA 1
ATOM 1396 C C . THR A 1 186 ? 12.102 22.578 0.161 1 92.38 186 THR A C 1
ATOM 1398 O O . THR A 1 186 ? 12.297 23.672 0.689 1 92.38 186 THR A O 1
ATOM 1401 N N . GLY A 1 187 ? 10.93 22.141 -0.051 1 92.06 187 GLY A N 1
ATOM 1402 C CA . GLY A 1 187 ? 9.758 22.859 0.405 1 92.06 187 GLY A CA 1
ATOM 1403 C C . GLY A 1 187 ? 9.484 22.688 1.887 1 92.06 187 GLY A C 1
ATOM 1404 O O . GLY A 1 187 ? 10.242 22.016 2.586 1 92.06 187 GLY A O 1
ATOM 1405 N N . ARG A 1 188 ? 8.414 23.328 2.344 1 93.44 188 ARG A N 1
ATOM 1406 C CA . ARG A 1 188 ? 8.031 23.312 3.752 1 93.44 188 ARG A CA 1
ATOM 1407 C C . ARG A 1 188 ? 7.902 21.875 4.266 1 93.44 188 ARG A C 1
ATOM 1409 O O . ARG A 1 188 ? 8.578 21.5 5.223 1 93.44 188 ARG A O 1
ATOM 1416 N N . PHE A 1 189 ? 7.141 21.094 3.586 1 95.19 189 PHE A N 1
ATOM 1417 C CA . PHE A 1 189 ? 6.891 19.734 4.047 1 95.19 189 PHE A CA 1
ATOM 1418 C C . PHE A 1 189 ? 8.016 18.797 3.605 1 95.19 189 PHE A C 1
ATOM 1420 O O . PHE A 1 189 ? 8.344 17.844 4.309 1 95.19 189 PHE A O 1
ATOM 1427 N N . GLY A 1 190 ? 8.672 19.125 2.459 1 96.5 190 GLY A N 1
ATOM 1428 C CA . GLY A 1 190 ? 9.828 18.344 2.043 1 96.5 190 GLY A CA 1
ATOM 1429 C C . GLY A 1 190 ? 10.992 18.453 3.016 1 96.5 190 GLY A C 1
ATOM 1430 O O . GLY A 1 190 ? 11.594 17.438 3.371 1 96.5 190 GLY A O 1
ATOM 1431 N N . GLY A 1 191 ? 11.273 19.688 3.4 1 95.88 191 GLY A N 1
ATOM 1432 C CA . GLY A 1 191 ? 12.312 19.891 4.398 1 95.88 191 GLY A CA 1
ATOM 1433 C C . GLY A 1 191 ? 12 19.219 5.723 1 95.88 191 GLY A C 1
ATOM 1434 O O . GLY A 1 191 ? 12.883 18.625 6.348 1 95.88 191 GLY A O 1
ATOM 1435 N N . ALA A 1 192 ? 10.742 19.328 6.121 1 97.12 192 ALA A N 1
ATOM 1436 C CA . ALA A 1 192 ? 10.312 18.641 7.34 1 97.12 192 ALA A CA 1
ATOM 1437 C C . ALA A 1 192 ? 10.492 17.125 7.215 1 97.12 192 ALA A C 1
ATOM 1439 O O . ALA A 1 192 ? 10.883 16.469 8.18 1 97.12 192 ALA A O 1
ATOM 1440 N N . ALA A 1 193 ? 10.203 16.625 6.043 1 98.25 193 ALA A N 1
ATOM 1441 C CA . ALA A 1 193 ? 10.328 15.188 5.797 1 98.25 193 ALA A CA 1
ATOM 1442 C C . ALA A 1 193 ? 11.773 14.734 5.957 1 98.25 193 ALA A C 1
ATOM 1444 O O . ALA A 1 193 ? 12.031 13.648 6.488 1 98.25 193 ALA A O 1
ATOM 1445 N N . VAL A 1 194 ? 12.703 15.539 5.477 1 97.94 194 VAL A N 1
ATOM 1446 C CA . VAL A 1 194 ? 14.117 15.211 5.609 1 97.94 194 VAL A CA 1
ATOM 1447 C C . VAL A 1 194 ? 14.484 15.086 7.086 1 97.94 194 VAL A C 1
ATOM 1449 O O . VAL A 1 194 ? 15.016 14.055 7.512 1 97.94 194 VAL A O 1
ATOM 1452 N N . GLY A 1 195 ? 14.125 16.109 7.852 1 97.38 195 GLY A N 1
ATOM 1453 C CA . GLY A 1 195 ? 14.414 16.062 9.273 1 97.38 195 GLY A CA 1
ATOM 1454 C C . GLY A 1 195 ? 13.719 14.922 9.992 1 97.38 195 GLY A C 1
ATOM 1455 O O . GLY A 1 195 ? 14.312 14.281 10.867 1 97.38 195 GLY A O 1
ATOM 1456 N N . MET A 1 196 ? 12.461 14.664 9.641 1 98 196 MET A N 1
ATOM 1457 C CA . MET A 1 196 ? 11.664 13.625 10.281 1 98 196 MET A CA 1
ATOM 1458 C C . MET A 1 196 ? 12.242 12.242 9.992 1 98 196 MET A C 1
ATOM 1460 O O . MET A 1 196 ? 12.383 11.422 10.906 1 98 196 MET A O 1
ATOM 1464 N N . ALA A 1 197 ? 12.57 11.938 8.727 1 98.38 197 ALA A N 1
ATOM 1465 C CA . ALA A 1 197 ? 13.125 10.641 8.344 1 98.38 197 ALA A CA 1
ATOM 1466 C C . ALA A 1 197 ? 14.469 10.398 9.031 1 98.38 197 ALA A C 1
ATOM 1468 O O . ALA A 1 197 ? 14.75 9.281 9.477 1 98.38 197 ALA A O 1
ATOM 1469 N N . LEU A 1 198 ? 15.32 11.43 9.102 1 97.38 198 LEU A N 1
ATOM 1470 C CA . LEU A 1 198 ? 16.594 11.32 9.82 1 97.38 198 LEU A CA 1
ATOM 1471 C C . LEU A 1 198 ? 16.359 11 11.289 1 97.38 198 LEU A C 1
ATOM 1473 O O . LEU A 1 198 ? 17.031 10.148 11.859 1 97.38 198 LEU A O 1
ATOM 1477 N N . ALA A 1 199 ? 15.398 11.672 11.867 1 96.62 199 ALA A N 1
ATOM 1478 C CA . ALA A 1 199 ? 15.07 11.438 13.273 1 96.62 199 ALA A CA 1
ATOM 1479 C C . ALA A 1 199 ? 14.578 10.016 13.492 1 96.62 199 ALA A C 1
ATOM 1481 O O . ALA A 1 199 ? 14.812 9.43 14.555 1 96.62 199 ALA A O 1
ATOM 1482 N N . MET A 1 200 ? 13.961 9.43 12.492 1 97.12 200 MET A N 1
ATOM 1483 C CA . MET A 1 200 ? 13.461 8.062 12.578 1 97.12 200 MET A CA 1
ATOM 1484 C C . MET A 1 200 ? 14.602 7.059 12.422 1 97.12 200 MET A C 1
ATOM 1486 O O . MET A 1 200 ? 14.398 5.852 12.57 1 97.12 200 MET A O 1
ATOM 1490 N N . GLY A 1 201 ? 15.766 7.547 12.094 1 96.44 201 GLY A N 1
ATOM 1491 C CA . GLY A 1 201 ? 16.922 6.672 11.984 1 96.44 201 GLY A CA 1
ATOM 1492 C C . GLY A 1 201 ? 17.219 6.246 10.555 1 96.44 201 GLY A C 1
ATOM 1493 O O . GLY A 1 201 ? 18.078 5.395 10.32 1 96.44 201 GLY A O 1
ATOM 1494 N N . ALA A 1 202 ? 16.562 6.855 9.578 1 97.62 202 ALA A N 1
ATOM 1495 C CA . ALA A 1 202 ? 16.766 6.492 8.18 1 97.62 202 ALA A CA 1
ATOM 1496 C C . ALA A 1 202 ? 17.922 7.262 7.566 1 97.62 202 ALA A C 1
ATOM 1498 O O . ALA A 1 202 ? 18.391 8.258 8.133 1 97.62 202 ALA A O 1
ATOM 1499 N N . THR A 1 203 ? 18.453 6.711 6.461 1 97.25 203 THR A N 1
ATOM 1500 C CA . THR A 1 203 ? 19.266 7.477 5.527 1 97.25 203 THR A CA 1
ATOM 1501 C C . THR A 1 203 ? 18.391 8.18 4.492 1 97.25 203 THR A C 1
ATOM 1503 O O . THR A 1 203 ? 17.453 7.586 3.957 1 97.25 203 THR A O 1
ATOM 1506 N N . VAL A 1 204 ? 18.688 9.453 4.254 1 98.56 204 VAL A N 1
ATOM 1507 C CA . VAL A 1 204 ? 17.797 10.242 3.418 1 98.56 204 VAL A CA 1
ATOM 1508 C C . VAL A 1 204 ? 18.531 10.711 2.164 1 98.56 204 VAL A C 1
ATOM 1510 O O . VAL A 1 204 ? 19.672 11.188 2.242 1 98.56 204 VAL A O 1
ATOM 1513 N N . VAL A 1 205 ? 17.938 10.445 1.034 1 98.44 205 VAL A N 1
ATOM 1514 C CA . VAL A 1 205 ? 18.297 11.102 -0.217 1 98.44 205 VAL A CA 1
ATOM 1515 C C . VAL A 1 205 ? 17.344 12.258 -0.496 1 98.44 205 VAL A C 1
ATOM 1517 O O . VAL A 1 205 ? 16.219 12.039 -0.944 1 98.44 205 VAL A O 1
ATOM 1520 N N . ALA A 1 206 ? 17.781 13.477 -0.245 1 98.38 206 ALA A N 1
ATOM 1521 C CA . ALA A 1 206 ? 17 14.68 -0.488 1 98.38 206 ALA A CA 1
ATOM 1522 C C . ALA A 1 206 ? 17.188 15.18 -1.918 1 98.38 206 ALA A C 1
ATOM 1524 O O . ALA A 1 206 ? 18.297 15.492 -2.334 1 98.38 206 ALA A O 1
ATOM 1525 N N . ALA A 1 207 ? 16.078 15.281 -2.645 1 97.88 207 ALA A N 1
ATOM 1526 C CA . ALA A 1 207 ? 16.172 15.648 -4.055 1 97.88 207 ALA A CA 1
ATOM 1527 C C . ALA A 1 207 ? 15.352 16.891 -4.359 1 97.88 207 ALA A C 1
ATOM 1529 O O . ALA A 1 207 ? 14.297 17.109 -3.752 1 97.88 207 ALA A O 1
ATOM 1530 N N . GLY A 1 208 ? 15.789 17.719 -5.199 1 95.19 208 GLY A N 1
ATOM 1531 C CA . GLY A 1 208 ? 15.133 18.938 -5.652 1 95.19 208 GLY A CA 1
ATOM 1532 C C . GLY A 1 208 ? 15.891 19.641 -6.758 1 95.19 208 GLY A C 1
ATOM 1533 O O . GLY A 1 208 ? 16.984 19.219 -7.141 1 95.19 208 GLY A O 1
ATOM 1534 N N . ARG A 1 209 ? 15.414 20.75 -7.289 1 92.75 209 ARG A N 1
ATOM 1535 C CA . ARG A 1 209 ? 16.016 21.5 -8.391 1 92.75 209 ARG A CA 1
ATOM 1536 C C . ARG A 1 209 ? 16.922 22.609 -7.871 1 92.75 209 ARG A C 1
ATOM 1538 O O . ARG A 1 209 ? 17.875 23 -8.547 1 92.75 209 ARG A O 1
ATOM 1545 N N . ASN A 1 210 ? 16.625 23.031 -6.711 1 92.38 210 ASN A N 1
ATOM 1546 C CA . ASN A 1 210 ? 17.344 24.156 -6.141 1 92.38 210 ASN A CA 1
ATOM 1547 C C . ASN A 1 210 ? 18.594 23.703 -5.391 1 92.38 210 ASN A C 1
ATOM 1549 O O . ASN A 1 210 ? 18.5 23.266 -4.242 1 92.38 210 ASN A O 1
ATOM 1553 N N . THR A 1 211 ? 19.703 23.953 -5.992 1 94.88 211 THR A N 1
ATOM 1554 C CA . THR A 1 211 ? 20.953 23.469 -5.441 1 94.88 211 THR A CA 1
ATOM 1555 C C . THR A 1 211 ? 21.312 24.203 -4.152 1 94.88 211 THR A C 1
ATOM 1557 O O . THR A 1 211 ? 21.875 23.625 -3.227 1 94.88 211 THR A O 1
ATOM 1560 N N . ASP A 1 212 ? 20.969 25.453 -4.121 1 94.69 212 ASP A N 1
ATOM 1561 C CA . ASP A 1 212 ? 21.25 26.234 -2.916 1 94.69 212 ASP A CA 1
ATOM 1562 C C . ASP A 1 212 ? 20.422 25.719 -1.732 1 94.69 212 ASP A C 1
ATOM 1564 O O . ASP A 1 212 ? 20.938 25.609 -0.616 1 94.69 212 ASP A O 1
ATOM 1568 N N . ALA A 1 213 ? 19.203 25.453 -1.993 1 92.56 213 ALA A N 1
ATOM 1569 C CA . ALA A 1 213 ? 18.344 24.938 -0.938 1 92.56 213 ALA A CA 1
ATOM 1570 C C . ALA A 1 213 ? 18.797 23.562 -0.48 1 92.56 213 ALA A C 1
ATOM 1572 O O . ALA A 1 213 ? 18.703 23.234 0.705 1 92.56 213 ALA A O 1
ATOM 1573 N N . LEU A 1 214 ? 19.281 22.75 -1.396 1 96.06 214 LEU A N 1
ATOM 1574 C CA . LEU A 1 214 ? 19.797 21.438 -1.049 1 96.06 214 LEU A CA 1
ATOM 1575 C C . LEU A 1 214 ? 21.047 21.562 -0.186 1 96.06 214 LEU A C 1
ATOM 1577 O O . LEU A 1 214 ? 21.219 20.812 0.781 1 96.06 214 LEU A O 1
ATOM 1581 N N . ALA A 1 215 ? 21.859 22.5 -0.524 1 95.38 215 ALA A N 1
ATOM 1582 C CA . ALA A 1 215 ? 23.062 22.766 0.272 1 95.38 215 ALA A CA 1
ATOM 1583 C C . ALA A 1 215 ? 22.703 23.219 1.682 1 95.38 215 ALA A C 1
ATOM 1585 O O . ALA A 1 215 ? 23.359 22.828 2.654 1 95.38 215 ALA A O 1
ATOM 1586 N N . ALA A 1 216 ? 21.734 24.031 1.715 1 92.81 216 ALA A N 1
ATOM 1587 C CA . ALA A 1 216 ? 21.266 24.484 3.02 1 92.81 216 ALA A CA 1
ATOM 1588 C C . ALA A 1 216 ? 20.797 23.312 3.879 1 92.81 216 ALA A C 1
ATOM 1590 O O . ALA A 1 216 ? 21.078 23.281 5.082 1 92.81 216 ALA A O 1
ATOM 1591 N N . LEU A 1 217 ? 20.125 22.359 3.287 1 94 217 LEU A N 1
ATOM 1592 C CA . LEU A 1 217 ? 19.672 21.172 4.016 1 94 217 LEU A CA 1
ATOM 1593 C C . LEU A 1 217 ? 20.859 20.391 4.555 1 94 217 LEU A C 1
ATOM 1595 O O . LEU A 1 217 ? 20.828 19.906 5.691 1 94 217 LEU A O 1
ATOM 1599 N N . ARG A 1 218 ? 21.859 20.25 3.777 1 94.75 218 ARG A N 1
ATOM 1600 C CA . ARG A 1 218 ? 23.062 19.547 4.219 1 94.75 218 ARG A CA 1
ATOM 1601 C C . ARG A 1 218 ? 23.688 20.234 5.434 1 94.75 218 ARG A C 1
ATOM 1603 O O . ARG A 1 218 ? 24.141 19.562 6.363 1 94.75 218 ARG A O 1
ATOM 1610 N N . SER A 1 219 ? 23.672 21.516 5.34 1 93.88 219 SER A N 1
ATOM 1611 C CA . SER A 1 219 ? 24.25 22.281 6.445 1 93.88 219 SER A CA 1
ATOM 1612 C C . SER A 1 219 ? 23.422 22.125 7.715 1 93.88 219 SER A C 1
ATOM 1614 O O . SER A 1 219 ? 23.969 21.938 8.805 1 93.88 219 SER A O 1
ATOM 1616 N N . ILE A 1 220 ? 22.188 22.203 7.562 1 92.81 220 ILE A N 1
ATOM 1617 C CA . ILE A 1 220 ? 21.25 22.094 8.68 1 92.81 220 ILE A CA 1
ATOM 1618 C C . ILE A 1 220 ? 21.438 20.734 9.375 1 92.81 220 ILE A C 1
ATOM 1620 O O . ILE A 1 220 ? 21.453 20.656 10.602 1 92.81 220 ILE A O 1
ATOM 1624 N N . HIS A 1 221 ? 21.641 19.703 8.555 1 94.38 221 HIS A N 1
ATOM 1625 C CA . HIS A 1 221 ? 21.688 18.359 9.094 1 94.38 221 HIS A CA 1
ATOM 1626 C C . HIS A 1 221 ? 23.109 17.797 9.055 1 94.38 221 HIS A C 1
ATOM 1628 O O . HIS A 1 221 ? 23.297 16.594 8.891 1 94.38 221 HIS A O 1
ATOM 1634 N N . ALA A 1 222 ? 24.109 18.609 9.195 1 93.38 222 ALA A N 1
ATOM 1635 C CA . ALA A 1 222 ? 25.516 18.219 9.078 1 93.38 222 ALA A CA 1
ATOM 1636 C C . ALA A 1 222 ? 25.875 17.125 10.078 1 93.38 222 ALA A C 1
ATOM 1638 O O . ALA A 1 222 ? 26.703 16.266 9.789 1 93.38 222 ALA A O 1
ATOM 1639 N N . ALA A 1 223 ? 25.219 17.141 11.148 1 90.75 223 ALA A N 1
ATOM 1640 C CA . ALA A 1 223 ? 25.531 16.188 12.211 1 90.75 223 ALA A CA 1
ATOM 1641 C C . ALA A 1 223 ? 25.172 14.758 11.797 1 90.75 223 ALA A C 1
ATOM 1643 O O . ALA A 1 223 ? 25.672 13.797 12.375 1 90.75 223 ALA A O 1
ATOM 1644 N N . CYS A 1 224 ? 24.312 14.641 10.797 1 91.75 224 CYS A N 1
ATOM 1645 C CA . CYS A 1 224 ? 23.875 13.312 10.367 1 91.75 224 CYS A CA 1
ATOM 1646 C C . CYS A 1 224 ? 24.875 12.703 9.398 1 91.75 224 CYS A C 1
ATOM 1648 O O . CYS A 1 224 ? 24.781 11.523 9.062 1 91.75 224 CYS A O 1
ATOM 1650 N N . GLY A 1 225 ? 25.797 13.445 8.898 1 92.12 225 GLY A N 1
ATOM 1651 C CA . GLY A 1 225 ? 26.875 12.938 8.07 1 92.12 225 GLY A CA 1
ATOM 1652 C C . GLY A 1 225 ? 26.406 12.312 6.773 1 92.12 225 GLY A C 1
ATOM 1653 O O . GLY A 1 225 ? 25.625 12.922 6.031 1 92.12 225 GLY A O 1
ATOM 1654 N N . GLN A 1 226 ? 26.812 11.031 6.676 1 90.5 226 GLN A N 1
ATOM 1655 C CA . GLN A 1 226 ? 26.562 10.359 5.402 1 90.5 226 GLN A CA 1
ATOM 1656 C C . GLN A 1 226 ? 25.109 9.898 5.293 1 90.5 226 GLN A C 1
ATOM 1658 O O . GLN A 1 226 ? 24.688 9.398 4.246 1 90.5 226 GLN A O 1
ATOM 1663 N N . ARG A 1 227 ? 24.359 10.094 6.383 1 95.81 227 ARG A N 1
ATOM 1664 C CA . ARG A 1 227 ? 22.969 9.656 6.348 1 95.81 227 ARG A CA 1
ATOM 1665 C C . ARG A 1 227 ? 22.109 10.617 5.531 1 95.81 227 ARG A C 1
ATOM 1667 O O . ARG A 1 227 ? 20.953 10.328 5.23 1 95.81 227 ARG A O 1
ATOM 1674 N N . LEU A 1 228 ? 22.625 11.75 5.211 1 97.62 228 LEU A N 1
ATOM 1675 C CA . LEU A 1 228 ? 21.938 12.664 4.305 1 97.62 228 LEU A CA 1
ATOM 1676 C C . LEU A 1 228 ? 22.734 12.859 3.02 1 97.62 228 LEU A C 1
ATOM 1678 O O . LEU A 1 228 ? 23.891 13.258 3.059 1 97.62 228 LEU A O 1
ATOM 1682 N N . ARG A 1 229 ? 22.156 12.562 1.969 1 96.69 229 ARG A N 1
ATOM 1683 C CA . ARG A 1 229 ? 22.672 12.781 0.62 1 96.69 229 ARG A CA 1
ATOM 1684 C C . ARG A 1 229 ? 21.734 13.664 -0.192 1 96.69 229 ARG A C 1
ATOM 1686 O O . ARG A 1 229 ? 20.531 13.719 0.082 1 96.69 229 ARG A O 1
ATOM 1693 N N . THR A 1 230 ? 22.297 14.383 -1.158 1 97.38 230 THR A N 1
ATOM 1694 C CA . THR A 1 230 ? 21.453 15.266 -1.958 1 97.38 230 THR A CA 1
ATOM 1695 C C . THR A 1 230 ? 21.594 14.953 -3.445 1 97.38 230 THR A C 1
ATOM 1697 O O . THR A 1 230 ? 22.656 14.484 -3.885 1 97.38 230 THR A O 1
ATOM 1700 N N . VAL A 1 231 ? 20.547 15.109 -4.133 1 97.56 231 VAL A N 1
ATOM 1701 C CA . VAL A 1 231 ? 20.516 14.906 -5.578 1 97.56 231 VAL A CA 1
ATOM 1702 C C . VAL A 1 231 ? 19.797 16.078 -6.246 1 97.56 231 VAL A C 1
ATOM 1704 O O . VAL A 1 231 ? 18.719 16.469 -5.832 1 97.56 231 VAL A O 1
ATOM 1707 N N . THR A 1 232 ? 20.453 16.641 -7.27 1 96.88 232 THR A N 1
ATOM 1708 C CA . THR A 1 232 ? 19.797 17.641 -8.094 1 96.88 232 THR A CA 1
ATOM 1709 C C . THR A 1 232 ? 18.984 16.984 -9.211 1 96.88 232 THR A C 1
ATOM 1711 O O . THR A 1 232 ? 19.547 16.266 -10.047 1 96.88 232 THR A O 1
ATOM 1714 N N . VAL A 1 233 ? 17.75 17.219 -9.203 1 94.94 233 VAL A N 1
ATOM 1715 C CA . VAL A 1 233 ? 16.859 16.609 -10.18 1 94.94 233 VAL A CA 1
ATOM 1716 C C . VAL A 1 233 ? 17.031 17.281 -11.539 1 94.94 233 VAL A C 1
ATOM 1718 O O . V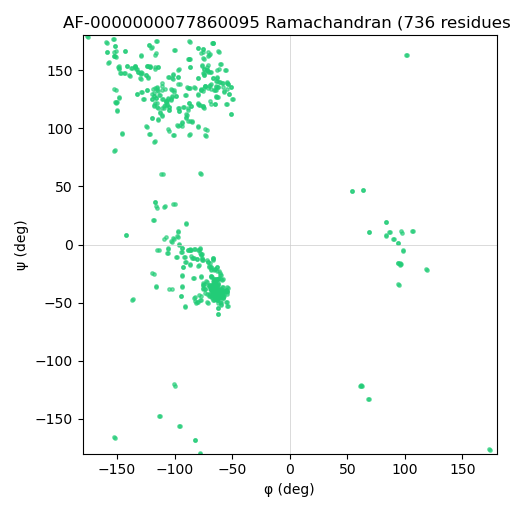AL A 1 233 ? 17.219 18.5 -11.609 1 94.94 233 VAL A O 1
ATOM 1721 N N . THR A 1 234 ? 16.891 16.516 -12.578 1 92.94 234 THR A N 1
ATOM 1722 C CA . THR A 1 234 ? 17.016 17.016 -13.945 1 92.94 234 THR A CA 1
ATOM 1723 C C . THR A 1 234 ? 15.68 16.875 -14.68 1 92.94 234 THR A C 1
ATOM 1725 O O . THR A 1 234 ? 14.711 16.359 -14.125 1 92.94 234 THR A O 1
ATOM 1728 N N . SER A 1 235 ? 15.648 17.375 -15.875 1 88.75 235 SER A N 1
ATOM 1729 C CA . SER A 1 235 ? 14.43 17.297 -16.672 1 88.75 235 SER A CA 1
ATOM 1730 C C . SER A 1 235 ? 14.242 15.891 -17.25 1 88.75 235 SER A C 1
ATOM 1732 O O . SER A 1 235 ? 13.164 15.57 -17.766 1 88.75 235 SER A O 1
ATOM 1734 N N . ASP A 1 236 ? 15.188 15.078 -17.125 1 89.06 236 ASP A N 1
ATOM 1735 C CA . ASP A 1 236 ? 15.141 13.719 -17.656 1 89.06 236 ASP A CA 1
ATOM 1736 C C . ASP A 1 236 ? 14.703 12.719 -16.594 1 89.06 236 ASP A C 1
ATOM 1738 O O . ASP A 1 236 ? 15.43 12.461 -15.641 1 89.06 236 ASP A O 1
ATOM 1742 N N . LEU A 1 237 ? 13.609 12.117 -16.859 1 85.12 237 LEU A N 1
ATOM 1743 C CA . LEU A 1 237 ? 13.031 11.18 -15.898 1 85.12 237 LEU A CA 1
ATOM 1744 C C . LEU A 1 237 ? 13.977 10 -15.656 1 85.12 237 LEU A C 1
ATOM 1746 O O . LEU A 1 237 ? 14.258 9.656 -14.508 1 85.12 237 LEU A O 1
ATOM 1750 N N . ALA A 1 238 ? 14.367 9.344 -16.672 1 86.81 238 ALA A N 1
ATOM 1751 C CA . ALA A 1 238 ? 15.242 8.18 -16.547 1 86.81 238 ALA A CA 1
ATOM 1752 C C . ALA A 1 238 ? 16.516 8.523 -15.773 1 86.81 238 ALA A C 1
ATOM 1754 O O . ALA A 1 238 ? 16.984 7.73 -14.961 1 86.81 238 ALA A O 1
ATOM 1755 N N . ARG A 1 239 ? 17.047 9.672 -16.031 1 92.38 239 ARG A N 1
ATOM 1756 C CA . ARG A 1 239 ? 18.266 10.102 -15.328 1 92.38 239 ARG A CA 1
ATOM 1757 C C . ARG A 1 239 ? 17.984 10.312 -13.844 1 92.38 239 ARG A C 1
ATOM 1759 O O . ARG A 1 239 ? 18.812 9.961 -13 1 92.38 239 ARG A O 1
ATOM 1766 N N . ASN A 1 240 ? 16.781 10.828 -13.523 1 96 240 ASN A N 1
ATOM 1767 C CA . ASN A 1 240 ? 16.453 11.062 -12.125 1 96 240 ASN A CA 1
ATOM 1768 C C . ASN A 1 240 ? 16.328 9.75 -11.352 1 96 240 ASN A C 1
ATOM 1770 O O . ASN A 1 240 ? 16.828 9.625 -10.234 1 96 240 ASN A O 1
ATOM 1774 N N . SER A 1 241 ? 15.641 8.758 -12.008 1 95.81 241 SER A N 1
ATOM 1775 C CA . SER A 1 241 ? 15.523 7.453 -11.367 1 95.81 241 SER A CA 1
ATOM 1776 C C . SER A 1 241 ? 16.906 6.859 -11.07 1 95.81 241 SER A C 1
ATOM 1778 O O . SER A 1 241 ? 17.125 6.32 -9.984 1 95.81 241 SER A O 1
ATOM 1780 N N . GLU A 1 242 ? 17.766 6.938 -12.008 1 95.81 242 GLU A N 1
ATOM 1781 C CA . GLU A 1 242 ? 19.125 6.414 -11.852 1 95.81 242 GLU A CA 1
ATOM 1782 C C . GLU A 1 242 ? 19.891 7.168 -10.766 1 95.81 242 GLU A C 1
ATOM 1784 O O . GLU A 1 242 ? 20.578 6.559 -9.953 1 95.81 242 GLU A O 1
ATOM 1789 N N . LEU A 1 243 ? 19.766 8.477 -10.789 1 96.38 243 LEU A N 1
ATOM 1790 C CA . LEU A 1 243 ? 20.422 9.297 -9.781 1 96.38 243 LEU A CA 1
ATOM 1791 C C . LEU A 1 243 ? 19.938 8.938 -8.383 1 96.38 243 LEU A C 1
ATOM 1793 O O . LEU A 1 243 ? 20.734 8.836 -7.445 1 96.38 243 LEU A O 1
ATOM 1797 N N . PHE A 1 244 ? 18.609 8.727 -8.227 1 97.62 244 PHE A N 1
ATOM 1798 C CA . PHE A 1 244 ? 18.031 8.336 -6.938 1 97.62 244 PHE A CA 1
ATOM 1799 C C . PHE A 1 244 ? 18.578 6.984 -6.496 1 97.62 244 PHE A C 1
ATOM 1801 O O . PHE A 1 244 ? 18.984 6.816 -5.344 1 97.62 244 PHE A O 1
ATOM 1808 N N . ARG A 1 245 ? 18.625 6.016 -7.426 1 95.81 245 ARG A N 1
ATOM 1809 C CA . ARG A 1 245 ? 19.109 4.676 -7.117 1 95.81 245 ARG A CA 1
ATOM 1810 C C . ARG A 1 245 ? 20.562 4.707 -6.676 1 95.81 245 ARG A C 1
ATOM 1812 O O . ARG A 1 245 ? 20.938 4.039 -5.707 1 95.81 245 ARG A O 1
ATOM 1819 N N . GLU A 1 246 ? 21.359 5.438 -7.414 1 95.38 246 GLU A N 1
ATOM 1820 C CA . GLU A 1 246 ? 22.781 5.562 -7.09 1 95.38 246 GLU A CA 1
ATOM 1821 C C . GLU A 1 246 ? 22.969 6.176 -5.703 1 95.38 246 GLU A C 1
ATOM 1823 O O . GLU A 1 246 ? 23.766 5.672 -4.906 1 95.38 246 GLU A O 1
ATOM 1828 N N . ALA A 1 247 ? 22.219 7.176 -5.449 1 96.19 247 ALA A N 1
ATOM 1829 C CA . ALA A 1 247 ? 22.328 7.855 -4.16 1 96.19 247 ALA A CA 1
ATOM 1830 C C . ALA A 1 247 ? 21.828 6.969 -3.025 1 96.19 247 ALA A C 1
ATOM 1832 O O . ALA A 1 247 ? 22.266 7.121 -1.877 1 96.19 247 ALA A O 1
ATOM 1833 N N . ALA A 1 248 ? 20.922 6.059 -3.348 1 95.12 248 ALA A N 1
ATOM 1834 C CA . ALA A 1 248 ? 20.359 5.152 -2.352 1 95.12 248 ALA A CA 1
ATOM 1835 C C . ALA A 1 248 ? 21.266 3.955 -2.113 1 95.12 248 ALA A C 1
ATOM 1837 O O . ALA A 1 248 ? 20.969 3.094 -1.281 1 95.12 248 ALA A O 1
ATOM 1838 N N . GLY A 1 249 ? 22.375 3.746 -2.801 1 89.25 249 GLY A N 1
ATOM 1839 C CA . GLY A 1 249 ? 23.312 2.65 -2.609 1 89.25 249 GLY A CA 1
ATOM 1840 C C . GLY A 1 249 ? 23.234 1.604 -3.705 1 89.25 249 GLY A C 1
ATOM 1841 O O . GLY A 1 249 ? 23.75 0.493 -3.547 1 89.25 249 GLY A O 1
ATOM 1842 N N . GLY A 1 250 ? 22.594 1.809 -4.762 1 83.94 250 GLY A N 1
ATOM 1843 C CA . GLY A 1 250 ? 22.641 0.98 -5.957 1 83.94 250 GLY A CA 1
ATOM 1844 C C . GLY A 1 250 ? 21.531 -0.048 -6.012 1 83.94 250 GLY A C 1
ATOM 1845 O O . GLY A 1 250 ? 21.062 -0.416 -7.094 1 83.94 250 GLY A O 1
ATOM 1846 N N . GLU A 1 251 ? 21.125 -0.599 -4.898 1 84.69 251 GLU A N 1
ATOM 1847 C CA . GLU A 1 251 ? 20.125 -1.65 -4.891 1 84.69 251 GLU A CA 1
ATOM 1848 C C . GLU A 1 251 ? 18.719 -1.062 -4.887 1 84.69 251 GLU A C 1
ATOM 1850 O O . GLU A 1 251 ? 17.719 -1.798 -4.961 1 84.69 251 GLU A O 1
ATOM 1855 N N . GLY A 1 252 ? 18.641 0.318 -4.797 1 93.56 252 GLY A N 1
ATOM 1856 C CA . GLY A 1 252 ? 17.359 0.997 -4.754 1 93.56 252 GLY A CA 1
ATOM 1857 C C . GLY A 1 252 ? 16.969 1.439 -3.357 1 93.56 252 GLY A C 1
ATOM 1858 O O . GLY A 1 252 ? 17.531 0.959 -2.367 1 93.56 252 GLY A O 1
ATOM 1859 N N . ALA A 1 253 ? 16.031 2.322 -3.301 1 97.88 253 ALA A N 1
ATOM 1860 C CA . ALA A 1 253 ? 15.578 2.887 -2.033 1 97.88 253 ALA A CA 1
ATOM 1861 C C . ALA A 1 253 ? 14.492 2.02 -1.407 1 97.88 253 ALA A C 1
ATOM 1863 O O . ALA A 1 253 ? 13.789 1.291 -2.111 1 97.88 253 ALA A O 1
ATOM 1864 N N . ASP A 1 254 ? 14.391 2.061 -0.113 1 98 254 ASP A N 1
ATOM 1865 C CA . ASP A 1 254 ? 13.336 1.358 0.605 1 98 254 ASP A CA 1
ATOM 1866 C C . ASP A 1 254 ? 12 2.088 0.467 1 98 254 ASP A C 1
ATOM 1868 O O . ASP A 1 254 ? 10.938 1.457 0.422 1 98 254 ASP A O 1
ATOM 1872 N N . ALA A 1 255 ? 12.109 3.404 0.434 1 98.75 255 ALA A N 1
ATOM 1873 C CA . ALA A 1 255 ? 10.891 4.207 0.354 1 98.75 255 ALA A CA 1
ATOM 1874 C C . ALA A 1 255 ? 11.141 5.492 -0.431 1 98.75 255 ALA A C 1
ATOM 1876 O O . ALA A 1 255 ? 12.273 5.957 -0.537 1 98.75 255 ALA A O 1
ATOM 1877 N N . TYR A 1 256 ? 10.141 5.996 -1.051 1 98.75 256 TYR A N 1
ATOM 1878 C CA . TYR A 1 256 ? 10.086 7.293 -1.718 1 98.75 256 TYR A CA 1
ATOM 1879 C C . TYR A 1 256 ? 8.891 8.109 -1.227 1 98.75 256 TYR A C 1
ATOM 1881 O O . TYR A 1 256 ? 7.758 7.621 -1.219 1 98.75 256 TYR A O 1
ATOM 1889 N N . LEU A 1 257 ? 9.141 9.305 -0.764 1 98.75 257 LEU A N 1
ATOM 1890 C CA . LEU A 1 257 ? 8.086 10.219 -0.345 1 98.75 257 LEU A CA 1
ATOM 1891 C C . LEU A 1 257 ? 7.902 11.336 -1.363 1 98.75 257 LEU A C 1
ATOM 1893 O O . LEU A 1 257 ? 8.82 12.117 -1.607 1 98.75 257 LEU A O 1
ATOM 1897 N N . ASP A 1 258 ? 6.688 11.398 -1.872 1 98.38 258 ASP A N 1
ATOM 1898 C CA . ASP A 1 258 ? 6.363 12.359 -2.922 1 98.38 258 ASP A CA 1
ATOM 1899 C C . ASP A 1 258 ? 5.535 13.516 -2.367 1 98.38 258 ASP A C 1
ATOM 1901 O O . ASP A 1 258 ? 4.398 13.32 -1.936 1 98.38 258 ASP A O 1
ATOM 1905 N N . PHE A 1 259 ? 6.047 14.719 -2.441 1 95.75 259 PHE A N 1
ATOM 1906 C CA . PHE A 1 259 ? 5.336 15.945 -2.1 1 95.75 259 PHE A CA 1
ATOM 1907 C C . PHE A 1 259 ? 5.191 16.844 -3.32 1 95.75 259 PHE A C 1
ATOM 1909 O O . PHE A 1 259 ? 5.344 18.062 -3.221 1 95.75 259 PHE A O 1
ATOM 1916 N N . SER A 1 260 ? 4.988 16.234 -4.461 1 94.06 260 SER A N 1
ATOM 1917 C CA . SER A 1 260 ? 4.809 17.016 -5.672 1 94.06 260 SER A CA 1
ATOM 1918 C C . SER A 1 260 ? 3.768 18.109 -5.465 1 94.06 260 SER A C 1
ATOM 1920 O O . SER A 1 260 ? 2.629 17.844 -5.086 1 94.06 260 SER A O 1
ATOM 1922 N N . PRO A 1 261 ? 4.152 19.328 -5.738 1 90.69 261 PRO A N 1
ATOM 1923 C CA . PRO A 1 261 ? 3.238 20.453 -5.527 1 90.69 261 PRO A CA 1
ATOM 1924 C C . PRO A 1 261 ? 2.215 20.609 -6.652 1 90.69 261 PRO A C 1
ATOM 1926 O O . PRO A 1 261 ? 2.357 19.984 -7.707 1 90.69 261 PRO A O 1
ATOM 1929 N N . PRO A 1 262 ? 1.236 21.438 -6.438 1 88.06 262 PRO A N 1
ATOM 1930 C CA . PRO A 1 262 ? 0.208 21.656 -7.461 1 88.06 262 PRO A CA 1
ATOM 1931 C C . PRO A 1 262 ? 0.778 22.203 -8.766 1 88.06 262 PRO A C 1
ATOM 1933 O O . PRO A 1 262 ? 0.19 22 -9.828 1 88.06 262 PRO A O 1
ATOM 1936 N N . ALA A 1 263 ? 1.864 22.828 -8.734 1 86.19 263 ALA A N 1
ATOM 1937 C CA . ALA A 1 263 ? 2.432 23.516 -9.891 1 86.19 263 ALA A CA 1
ATOM 1938 C C . ALA A 1 263 ? 3.045 22.531 -10.875 1 86.19 263 ALA A C 1
ATOM 1940 O O . ALA A 1 263 ? 3.32 22.875 -12.031 1 86.19 263 ALA A O 1
ATOM 1941 N N . VAL A 1 264 ? 3.223 21.25 -10.422 1 88 264 VAL A N 1
ATOM 1942 C CA . VAL A 1 264 ? 3.838 20.281 -11.328 1 88 264 VAL A CA 1
ATOM 1943 C C . VAL A 1 264 ? 2.857 19.922 -12.445 1 88 264 VAL A C 1
ATOM 1945 O O . VAL A 1 264 ? 1.641 19.953 -12.242 1 88 264 VAL A O 1
ATOM 1948 N N . THR A 1 265 ? 3.496 19.531 -13.586 1 87.19 265 THR A N 1
ATOM 1949 C CA . THR A 1 265 ? 2.643 19.344 -14.75 1 87.19 265 THR A CA 1
ATOM 1950 C C . THR A 1 265 ? 2.609 17.875 -15.164 1 87.19 265 THR A C 1
ATOM 1952 O O . THR A 1 265 ? 1.958 17.516 -16.156 1 87.19 265 THR A O 1
ATOM 1955 N N . SER A 1 266 ? 3.377 17.109 -14.516 1 91.12 266 SER A N 1
ATOM 1956 C CA . SER A 1 266 ? 3.389 15.695 -14.875 1 91.12 266 SER A CA 1
ATOM 1957 C C . SER A 1 266 ? 3.752 14.82 -13.68 1 91.12 266 SER A C 1
ATOM 1959 O O . SER A 1 266 ? 4.207 15.328 -12.648 1 91.12 266 SER A O 1
ATOM 1961 N N . SER A 1 267 ? 3.602 13.562 -13.867 1 92.94 267 SER A N 1
ATOM 1962 C CA . SER A 1 267 ? 3.924 12.586 -12.836 1 92.94 267 SER A CA 1
ATOM 1963 C C . SER A 1 267 ? 5.375 12.125 -12.938 1 92.94 267 SER A C 1
ATOM 1965 O O . SER A 1 267 ? 5.75 11.102 -12.367 1 92.94 267 SER A O 1
ATOM 1967 N N . ALA A 1 268 ? 6.176 12.859 -13.617 1 93.5 268 ALA A N 1
ATOM 1968 C CA . ALA A 1 268 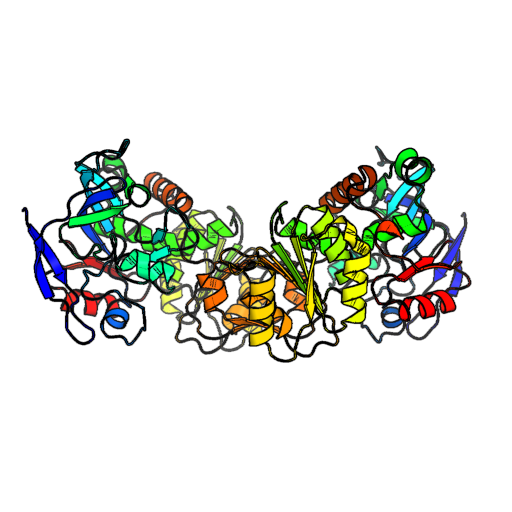? 7.523 12.422 -13.961 1 93.5 268 ALA A CA 1
ATOM 1969 C C . ALA A 1 268 ? 8.367 12.211 -12.711 1 93.5 268 ALA A C 1
ATOM 1971 O O . ALA A 1 268 ? 9.109 11.227 -12.609 1 93.5 268 ALA A O 1
ATOM 1972 N N . LEU A 1 269 ? 8.258 13.117 -11.805 1 94.19 269 LEU A N 1
ATOM 1973 C CA . LEU A 1 269 ? 9.047 12.977 -10.586 1 94.19 269 LEU A CA 1
ATOM 1974 C C . LEU A 1 269 ? 8.602 11.758 -9.781 1 94.19 269 LEU A C 1
ATOM 1976 O O . LEU A 1 269 ? 9.438 11.008 -9.281 1 94.19 269 LEU A O 1
ATOM 1980 N N . LEU A 1 270 ? 7.32 11.625 -9.672 1 96.75 270 LEU A N 1
ATOM 1981 C CA . LEU A 1 270 ? 6.777 10.461 -8.992 1 96.75 270 LEU A CA 1
ATOM 1982 C C . LEU A 1 270 ? 7.223 9.172 -9.68 1 96.75 270 LEU A C 1
ATOM 1984 O O . LEU A 1 270 ? 7.621 8.211 -9.016 1 96.75 270 LEU A O 1
ATOM 1988 N N . ALA A 1 271 ? 7.16 9.156 -10.977 1 96.69 271 ALA A N 1
ATOM 1989 C CA . ALA A 1 271 ? 7.586 7.988 -11.742 1 96.69 271 ALA A CA 1
ATOM 1990 C C . ALA A 1 271 ? 9.062 7.688 -11.508 1 96.69 271 ALA A C 1
ATOM 1992 O O . ALA A 1 271 ? 9.453 6.523 -11.391 1 96.69 271 ALA A O 1
ATOM 1993 N N . ALA A 1 272 ? 9.867 8.719 -11.492 1 96.44 272 ALA A N 1
ATOM 1994 C CA . ALA A 1 272 ? 11.289 8.547 -11.227 1 96.44 272 ALA A CA 1
ATOM 1995 C C . ALA A 1 272 ? 11.516 7.949 -9.836 1 96.44 272 ALA A C 1
ATOM 1997 O O . ALA A 1 272 ? 12.367 7.074 -9.664 1 96.44 272 ALA A O 1
ATOM 1998 N N . GLY A 1 273 ? 10.797 8.484 -8.852 1 97.69 273 GLY A N 1
ATOM 1999 C CA . GLY A 1 273 ? 10.883 7.953 -7.5 1 97.69 273 GLY A CA 1
ATOM 2000 C C . GLY A 1 273 ? 10.492 6.488 -7.41 1 97.69 273 GLY A C 1
ATOM 2001 O O . GLY A 1 273 ? 11.195 5.688 -6.789 1 97.69 273 GLY A O 1
ATOM 2002 N N . VAL A 1 274 ? 9.414 6.133 -8.047 1 97.75 274 VAL A N 1
ATOM 2003 C CA . VAL A 1 274 ? 8.938 4.75 -8.062 1 97.75 274 VAL A CA 1
ATOM 2004 C C . VAL A 1 274 ? 9.961 3.859 -8.758 1 97.75 274 VAL A C 1
ATOM 2006 O O . VAL A 1 274 ? 10.25 2.754 -8.289 1 97.75 274 VAL A O 1
ATOM 2009 N N . GLY A 1 275 ? 10.516 4.34 -9.836 1 96.44 275 GLY A N 1
ATOM 2010 C CA . GLY A 1 275 ? 11.516 3.6 -10.586 1 96.44 275 GLY A CA 1
ATOM 2011 C C . GLY A 1 275 ? 12.773 3.328 -9.797 1 96.44 275 GLY A C 1
ATOM 2012 O O . GLY A 1 275 ? 13.531 2.404 -10.109 1 96.44 275 GLY A O 1
ATOM 2013 N N . ALA A 1 276 ? 12.969 4.117 -8.719 1 97.31 276 ALA A N 1
ATOM 2014 C CA . ALA A 1 276 ? 14.195 4.016 -7.934 1 97.31 276 ALA A CA 1
ATOM 2015 C C . ALA A 1 276 ? 14.016 3.066 -6.75 1 97.31 276 ALA A C 1
ATOM 2017 O O . ALA A 1 276 ? 14.969 2.783 -6.02 1 97.31 276 ALA A O 1
ATOM 2018 N N . LEU A 1 277 ? 12.828 2.545 -6.574 1 97.62 277 LEU A N 1
ATOM 2019 C CA . LEU A 1 277 ? 12.539 1.701 -5.418 1 97.62 277 LEU A CA 1
ATOM 2020 C C . LEU A 1 277 ? 13.055 0.282 -5.641 1 97.62 277 LEU A C 1
ATOM 2022 O O . LEU A 1 277 ? 12.977 -0.243 -6.754 1 97.62 277 LEU A O 1
ATOM 2026 N N . ARG A 1 278 ? 13.531 -0.307 -4.598 1 95.5 278 ARG A N 1
ATOM 2027 C CA . ARG A 1 278 ? 13.859 -1.729 -4.617 1 95.5 278 ARG A CA 1
ATOM 2028 C C . ARG A 1 278 ? 12.594 -2.58 -4.547 1 95.5 278 ARG A C 1
ATOM 2030 O O . ARG A 1 278 ? 11.508 -2.068 -4.258 1 95.5 278 ARG A O 1
ATOM 2037 N N . PRO A 1 279 ? 12.68 -3.895 -4.785 1 94.75 279 PRO A N 1
ATOM 2038 C CA . PRO A 1 279 ? 11.516 -4.754 -4.566 1 94.75 279 PRO A CA 1
ATOM 2039 C C . PRO A 1 279 ? 10.938 -4.609 -3.16 1 94.75 279 PRO A C 1
ATOM 2041 O O . PRO A 1 279 ? 11.688 -4.48 -2.188 1 94.75 279 PRO A O 1
ATOM 2044 N N . PHE A 1 280 ? 9.594 -4.574 -3.076 1 96.38 280 PHE A N 1
ATOM 2045 C CA . PHE A 1 280 ? 8.82 -4.398 -1.854 1 96.38 280 PHE A CA 1
ATOM 2046 C C . PHE A 1 280 ? 8.992 -2.99 -1.301 1 96.38 280 PHE A C 1
ATOM 2048 O O . PHE A 1 280 ? 8.672 -2.732 -0.137 1 96.38 280 PHE A O 1
ATOM 2055 N N . GLY A 1 281 ? 9.625 -2.104 -2.135 1 97.81 281 GLY A N 1
ATOM 2056 C CA . GLY A 1 281 ? 9.711 -0.707 -1.737 1 97.81 281 GLY A CA 1
ATOM 2057 C C . GLY A 1 281 ? 8.352 -0.049 -1.589 1 97.81 281 GLY A C 1
ATOM 2058 O O . GLY A 1 281 ? 7.34 -0.585 -2.051 1 97.81 281 GLY A O 1
ATOM 2059 N N . ARG A 1 282 ? 8.336 1.101 -0.958 1 98.56 282 ARG A N 1
ATOM 2060 C CA . ARG A 1 282 ? 7.094 1.817 -0.683 1 98.56 282 ARG A CA 1
ATOM 2061 C C . ARG A 1 282 ? 7.176 3.264 -1.161 1 98.56 282 ARG A C 1
ATOM 2063 O O . ARG A 1 282 ? 8.164 3.953 -0.896 1 98.56 282 ARG A O 1
ATOM 2070 N N . CYS A 1 283 ? 6.152 3.674 -1.889 1 98.75 283 CYS A N 1
ATOM 2071 C CA . CYS A 1 283 ? 5.996 5.059 -2.312 1 98.75 283 CYS A CA 1
ATOM 2072 C C . CYS A 1 283 ? 4.871 5.742 -1.548 1 98.75 283 CYS A C 1
ATOM 2074 O O . CYS A 1 283 ? 3.727 5.285 -1.579 1 98.75 283 CYS A O 1
ATOM 2076 N N . ILE A 1 284 ? 5.188 6.805 -0.903 1 98.81 284 ILE A N 1
ATOM 2077 C CA . ILE A 1 284 ? 4.191 7.594 -0.182 1 98.81 284 ILE A CA 1
ATOM 2078 C C . ILE A 1 284 ? 3.762 8.781 -1.032 1 98.81 284 ILE A C 1
ATOM 2080 O O . ILE A 1 284 ? 4.602 9.555 -1.504 1 98.81 284 ILE A O 1
ATOM 2084 N N . ILE A 1 285 ? 2.504 8.93 -1.211 1 98.5 285 ILE A N 1
ATOM 2085 C CA . ILE A 1 285 ? 1.913 9.969 -2.053 1 98.5 285 ILE A CA 1
ATOM 2086 C C . ILE A 1 285 ? 1.179 10.984 -1.181 1 98.5 285 ILE A C 1
ATOM 2088 O O . ILE A 1 285 ? 0.103 10.695 -0.651 1 98.5 285 ILE A O 1
ATOM 2092 N N . MET A 1 286 ? 1.707 12.219 -1.093 1 97.75 286 MET A N 1
ATOM 2093 C CA . MET A 1 286 ? 1.131 13.195 -0.173 1 97.75 286 MET A CA 1
ATOM 2094 C C . MET A 1 286 ? 1.147 14.594 -0.784 1 97.75 286 MET A C 1
ATOM 2096 O O . MET A 1 286 ? 0.828 15.578 -0.109 1 97.75 286 MET A O 1
ATOM 2100 N N . GLY A 1 287 ? 1.484 14.734 -2.014 1 95.06 287 GLY A N 1
ATOM 2101 C CA . GLY A 1 287 ? 1.586 16.031 -2.664 1 95.06 287 GLY A CA 1
ATOM 2102 C C . GLY A 1 287 ? 0.25 16.562 -3.148 1 95.06 287 GLY A C 1
ATOM 2103 O O . GLY A 1 287 ? -0.804 16.109 -2.707 1 95.06 287 GLY A O 1
ATOM 2104 N N . GLY A 1 288 ? 0.331 17.641 -3.979 1 92.44 288 GLY A N 1
ATOM 2105 C CA . GLY A 1 288 ? -0.86 18.312 -4.461 1 92.44 288 GLY A CA 1
ATOM 2106 C C . GLY A 1 288 ? -1.009 18.266 -5.973 1 92.44 288 GLY A C 1
ATOM 2107 O O . GLY A 1 288 ? -1.726 19.078 -6.559 1 92.44 288 GLY A O 1
ATOM 2108 N N . TYR A 1 289 ? -0.32 17.281 -6.551 1 93.38 289 TYR A N 1
ATOM 2109 C CA . TYR A 1 289 ? -0.381 17.156 -8 1 93.38 289 TYR A CA 1
ATOM 2110 C C . TYR A 1 289 ? -1.8 16.844 -8.461 1 93.38 289 TYR A C 1
ATOM 2112 O O . TYR A 1 289 ? -2.408 15.875 -8.016 1 93.38 289 TYR A O 1
ATOM 2120 N N . GLY A 1 290 ? -2.334 17.672 -9.438 1 94.19 290 GLY A N 1
ATOM 2121 C CA . GLY A 1 290 ? -3.729 17.578 -9.844 1 94.19 290 GLY A CA 1
ATOM 2122 C C . GLY A 1 290 ? -3.967 16.547 -10.93 1 94.19 290 GLY A C 1
ATOM 2123 O O . GLY A 1 290 ? -5.113 16.266 -11.289 1 94.19 290 GLY A O 1
ATOM 2124 N N . GLY A 1 291 ? -2.934 15.945 -11.438 1 96 291 GLY A N 1
ATOM 2125 C CA . GLY A 1 291 ? -3.076 14.969 -12.508 1 96 291 GLY A CA 1
ATOM 2126 C C . GLY A 1 291 ? -3.123 13.539 -12.008 1 96 291 GLY A C 1
ATOM 2127 O O . GLY A 1 291 ? -3.559 13.281 -10.883 1 96 291 GLY A O 1
ATOM 2128 N N . ASN A 1 292 ? -2.762 12.648 -12.891 1 97.19 292 ASN A N 1
ATOM 2129 C CA . ASN A 1 292 ? -2.799 11.227 -12.578 1 97.19 292 ASN A CA 1
ATOM 2130 C C . ASN A 1 292 ? -1.429 10.711 -12.148 1 97.19 292 ASN A C 1
ATOM 2132 O O . ASN A 1 292 ? -0.402 11.195 -12.625 1 97.19 292 ASN A O 1
ATOM 2136 N N . ILE A 1 293 ? -1.527 9.805 -11.219 1 97.25 293 ILE A N 1
ATOM 2137 C CA . ILE A 1 293 ? -0.365 8.945 -11.031 1 97.25 293 ILE A CA 1
ATOM 2138 C C . ILE A 1 293 ? -0.134 8.102 -12.281 1 97.25 293 ILE A C 1
ATOM 2140 O O . ILE A 1 293 ? -1.037 7.398 -12.742 1 97.25 293 ILE A O 1
ATOM 2144 N N . GLU A 1 294 ? 0.982 8.242 -12.844 1 97.19 294 GLU A N 1
ATOM 2145 C CA . GLU A 1 294 ? 1.357 7.449 -14.008 1 97.19 294 GLU A CA 1
ATOM 2146 C C . GLU A 1 294 ? 2.668 6.703 -13.773 1 97.19 294 GLU A C 1
ATOM 2148 O O . GLU A 1 294 ? 3.746 7.293 -13.852 1 97.19 294 GLU A O 1
ATOM 2153 N N . VAL A 1 295 ? 2.568 5.48 -13.477 1 97.12 295 VAL A N 1
ATOM 2154 C CA . VAL A 1 295 ? 3.734 4.633 -13.258 1 97.12 295 VAL A CA 1
ATOM 2155 C C . VAL A 1 295 ? 3.531 3.283 -13.945 1 97.12 295 VAL A C 1
ATOM 2157 O O . VAL A 1 295 ? 2.395 2.838 -14.125 1 97.12 295 VAL A O 1
ATOM 2160 N N . PRO A 1 296 ? 4.551 2.613 -14.359 1 96.38 296 PRO A N 1
ATOM 2161 C CA . PRO A 1 296 ? 4.398 1.364 -15.109 1 96.38 296 PRO A CA 1
ATOM 2162 C C . PRO A 1 296 ? 3.732 0.26 -14.289 1 96.38 296 PRO A C 1
ATOM 2164 O O . PRO A 1 296 ? 4.215 -0.091 -13.211 1 96.38 296 PRO A O 1
ATOM 2167 N N . TYR A 1 297 ? 2.721 -0.313 -14.812 1 97.62 297 TYR A N 1
ATOM 2168 C CA . TYR A 1 297 ? 1.919 -1.35 -14.164 1 97.62 297 TYR A CA 1
ATOM 2169 C C . TYR A 1 297 ? 2.77 -2.57 -13.836 1 97.62 297 TYR A C 1
ATOM 2171 O O . TYR A 1 297 ? 2.787 -3.029 -12.695 1 97.62 297 TYR A O 1
ATOM 2179 N N . ILE A 1 298 ? 3.496 -3.059 -14.742 1 95.25 298 ILE A N 1
ATOM 2180 C CA . ILE A 1 298 ? 4.207 -4.324 -14.617 1 95.25 298 ILE A CA 1
ATOM 2181 C C . ILE A 1 298 ? 5.332 -4.188 -13.594 1 95.25 298 ILE A C 1
ATOM 2183 O O . ILE A 1 298 ? 5.57 -5.102 -12.797 1 95.25 298 ILE A O 1
ATOM 2187 N N . GLU A 1 299 ? 5.988 -3.037 -13.602 1 94.88 299 GLU A N 1
ATOM 2188 C CA . GLU A 1 299 ? 7.062 -2.82 -12.633 1 94.88 299 GLU A CA 1
ATOM 2189 C C . GLU A 1 299 ? 6.527 -2.828 -11.203 1 94.88 299 GLU A C 1
ATOM 2191 O O . GLU A 1 299 ? 7.117 -3.445 -10.32 1 94.88 299 GLU A O 1
ATOM 2196 N N . VAL A 1 300 ? 5.395 -2.148 -10.984 1 97.62 300 VAL A N 1
ATOM 2197 C CA . VAL A 1 300 ? 4.766 -2.096 -9.672 1 97.62 300 VAL A CA 1
ATOM 2198 C C . VAL A 1 300 ? 4.402 -3.506 -9.211 1 97.62 300 VAL A C 1
ATOM 2200 O O . VAL A 1 300 ? 4.633 -3.871 -8.055 1 97.62 300 VAL A O 1
ATOM 2203 N N . MET A 1 301 ? 3.912 -4.266 -10.109 1 96.81 301 MET A N 1
ATOM 2204 C CA . MET A 1 301 ? 3.488 -5.629 -9.797 1 96.81 301 MET A CA 1
ATOM 2205 C C . MET A 1 301 ? 4.695 -6.523 -9.539 1 96.81 301 MET A C 1
ATOM 2207 O O . MET A 1 301 ? 4.773 -7.184 -8.5 1 96.81 301 MET A O 1
ATOM 2211 N N . LEU A 1 302 ? 5.684 -6.527 -10.422 1 94.31 302 LEU A N 1
ATOM 2212 C CA . LEU A 1 302 ? 6.816 -7.441 -10.344 1 94.31 302 LEU A CA 1
ATOM 2213 C C . LEU A 1 302 ? 7.66 -7.16 -9.109 1 94.31 302 LEU A C 1
ATOM 2215 O O . LEU A 1 302 ? 8.195 -8.086 -8.492 1 94.31 302 LEU A O 1
ATOM 2219 N N . LYS A 1 303 ? 7.746 -5.883 -8.734 1 95 303 LYS A N 1
ATOM 2220 C CA . LYS A 1 303 ? 8.539 -5.504 -7.57 1 95 303 LYS A CA 1
ATOM 2221 C C . LYS A 1 303 ? 7.707 -5.559 -6.293 1 95 303 LYS A C 1
ATOM 2223 O O . LYS A 1 303 ? 8.227 -5.344 -5.195 1 95 303 LYS A O 1
ATOM 2228 N N . SER A 1 304 ? 6.426 -5.836 -6.449 1 97.75 304 SER A N 1
ATOM 2229 C CA . SER A 1 304 ? 5.516 -5.836 -5.305 1 97.75 304 SER A CA 1
ATOM 2230 C C . SER A 1 304 ? 5.586 -4.516 -4.547 1 97.75 304 SER A C 1
ATOM 2232 O O . SER A 1 304 ? 5.68 -4.504 -3.316 1 97.75 304 SER A O 1
ATOM 2234 N N . LEU A 1 305 ? 5.559 -3.428 -5.312 1 98.44 305 LEU A N 1
ATOM 2235 C CA . LEU A 1 305 ? 5.652 -2.104 -4.707 1 98.44 305 LEU A CA 1
ATOM 2236 C C . LEU A 1 305 ? 4.34 -1.724 -4.027 1 98.44 305 LEU A C 1
ATOM 2238 O O . LEU A 1 305 ? 3.264 -2.105 -4.492 1 98.44 305 LEU A O 1
ATOM 2242 N N . ARG A 1 306 ? 4.465 -0.984 -2.982 1 98.62 306 ARG A N 1
ATOM 2243 C CA . ARG A 1 306 ? 3.314 -0.351 -2.342 1 98.62 306 ARG A CA 1
ATOM 2244 C C . ARG A 1 306 ? 3.27 1.142 -2.65 1 98.62 306 ARG A C 1
ATOM 2246 O O . ARG A 1 306 ? 4.211 1.874 -2.338 1 98.62 306 ARG A O 1
ATOM 2253 N N . LEU A 1 307 ? 2.25 1.612 -3.359 1 98.81 307 LEU A N 1
ATOM 2254 C CA . LEU A 1 307 ? 1.93 3.029 -3.486 1 98.81 307 LEU A CA 1
ATOM 2255 C C . LEU A 1 307 ? 0.856 3.438 -2.482 1 98.81 307 LEU A C 1
ATOM 2257 O O . LEU A 1 307 ? -0.277 2.957 -2.549 1 98.81 307 LEU A O 1
ATOM 2261 N N . GLN A 1 308 ? 1.229 4.277 -1.577 1 98.75 308 GLN A N 1
ATOM 2262 C CA . GLN A 1 308 ? 0.384 4.598 -0.432 1 98.75 308 GLN A CA 1
ATOM 2263 C C . GLN A 1 308 ? 0.04 6.086 -0.403 1 98.75 308 GLN A C 1
ATOM 2265 O O . GLN A 1 308 ? 0.909 6.926 -0.159 1 98.75 308 GLN A O 1
ATOM 2270 N N . GLY A 1 309 ? -1.224 6.375 -0.695 1 98.5 309 GLY A N 1
ATOM 2271 C CA . GLY A 1 309 ? -1.689 7.703 -0.329 1 98.5 309 GLY A CA 1
ATOM 2272 C C . GLY A 1 309 ? -1.874 7.879 1.166 1 98.5 309 GLY A C 1
ATOM 2273 O O . GLY A 1 309 ? -2.254 6.938 1.865 1 98.5 309 GLY A O 1
ATOM 2274 N N . ARG A 1 310 ? -1.692 9.062 1.588 1 97.31 310 ARG A N 1
ATOM 2275 C CA . ARG A 1 310 ? -1.953 9.328 2.998 1 97.31 310 ARG A CA 1
ATOM 2276 C C . ARG A 1 310 ? -2.408 10.773 3.207 1 97.31 310 ARG A C 1
ATOM 2278 O O . ARG A 1 310 ? -1.642 11.711 2.979 1 97.31 310 ARG A O 1
ATOM 2285 N N . PHE A 1 311 ? -3.611 10.914 3.646 1 96 311 PHE A N 1
ATOM 2286 C CA . PHE A 1 311 ? -4.102 12.219 4.078 1 96 311 PHE A CA 1
ATOM 2287 C C . PHE A 1 311 ? -3.723 12.484 5.527 1 96 311 PHE A C 1
ATOM 2289 O O . PHE A 1 311 ? -4.262 11.852 6.441 1 96 311 PHE A O 1
ATOM 2296 N N . MET A 1 312 ? -2.787 13.32 5.688 1 96 312 MET A N 1
ATOM 2297 C CA . MET A 1 312 ? -2.307 13.766 6.992 1 96 312 MET A CA 1
ATOM 2298 C C . MET A 1 312 ? -1.75 12.594 7.797 1 96 312 MET A C 1
ATOM 2300 O O . MET A 1 312 ? -0.75 11.984 7.406 1 96 312 MET A O 1
ATOM 2304 N N . TYR A 1 313 ? -2.336 12.352 8.984 1 97.44 313 TYR A N 1
ATOM 2305 C CA . TYR A 1 313 ? -1.797 11.391 9.945 1 97.44 313 TYR A CA 1
ATOM 2306 C C . TYR A 1 313 ? -2.873 10.945 10.93 1 97.44 313 TYR A C 1
ATOM 2308 O O . TYR A 1 313 ? -4.023 11.375 10.836 1 97.44 313 TYR A O 1
ATOM 2316 N N . SER A 1 314 ? -2.541 9.961 11.797 1 95.44 314 SER A N 1
ATOM 2317 C CA . SER A 1 314 ? -3.459 9.453 12.812 1 95.44 314 SER A CA 1
ATOM 2318 C C . SER A 1 314 ? -3.162 10.055 14.18 1 95.44 314 SER A C 1
ATOM 2320 O O . SER A 1 314 ? -2.137 10.719 14.359 1 95.44 314 SER A O 1
ATOM 2322 N N . ARG A 1 315 ? -4.098 9.859 15.078 1 94.81 315 ARG A N 1
ATOM 2323 C CA . ARG A 1 315 ? -3.916 10.305 16.453 1 94.81 315 ARG A CA 1
ATOM 2324 C C . ARG A 1 315 ? -2.666 9.68 17.062 1 94.81 315 ARG A C 1
ATOM 2326 O O . ARG A 1 315 ? -1.917 10.352 17.781 1 94.81 315 ARG A O 1
ATOM 2333 N N . GLU A 1 316 ? -2.447 8.406 16.766 1 95.19 316 GLU A N 1
ATOM 2334 C CA . GLU A 1 316 ? -1.28 7.699 17.281 1 95.19 316 GLU A CA 1
ATOM 2335 C C . GLU A 1 316 ? 0.015 8.328 16.781 1 95.19 316 GLU A C 1
ATOM 2337 O O . GLU A 1 316 ? 1.021 8.344 17.484 1 95.19 316 GLU A O 1
ATOM 2342 N N . HIS A 1 317 ? -0.036 8.836 15.578 1 97.25 317 HIS A N 1
ATOM 2343 C CA . HIS A 1 317 ? 1.139 9.508 15.039 1 97.25 317 HIS A CA 1
ATOM 2344 C C . HIS A 1 317 ? 1.451 10.781 15.82 1 97.25 317 HIS A C 1
ATOM 2346 O O . HIS A 1 317 ? 2.619 11.086 16.078 1 97.25 317 HIS A O 1
ATOM 2352 N N . VAL A 1 318 ? 0.408 11.5 16.203 1 97.94 318 VAL A N 1
ATOM 2353 C CA . VAL A 1 318 ? 0.62 12.719 16.984 1 97.94 318 VAL A CA 1
ATOM 2354 C C . VAL A 1 318 ? 1.24 12.367 18.328 1 97.94 318 VAL A C 1
ATOM 2356 O O . VAL A 1 318 ? 2.219 12.984 18.75 1 97.94 318 VAL A O 1
ATOM 2359 N N . GLU A 1 319 ? 0.692 11.367 18.969 1 96.81 319 GLU A N 1
ATOM 2360 C CA . GLU A 1 319 ? 1.207 10.938 20.266 1 96.81 319 GLU A CA 1
ATOM 2361 C C . GLU A 1 319 ? 2.68 10.547 20.172 1 96.81 319 GLU A C 1
ATOM 2363 O O . GLU A 1 319 ? 3.48 10.922 21.031 1 96.81 319 GLU A O 1
ATOM 2368 N N . ARG A 1 320 ? 3.016 9.836 19.156 1 96.75 320 ARG A N 1
ATOM 2369 C CA . ARG A 1 320 ? 4.395 9.391 18.969 1 96.75 320 ARG A CA 1
ATOM 2370 C C . ARG A 1 320 ? 5.316 10.57 18.688 1 96.75 320 ARG A C 1
ATOM 2372 O O . ARG A 1 320 ? 6.445 10.617 19.172 1 96.75 320 ARG A O 1
ATOM 2379 N N . LEU A 1 321 ? 4.816 11.5 17.859 1 98.31 321 LEU A N 1
ATOM 2380 C CA . LEU A 1 321 ? 5.648 12.656 17.562 1 98.31 321 LEU A CA 1
ATOM 2381 C C . LEU A 1 321 ? 5.914 13.484 18.812 1 98.31 321 LEU A C 1
ATOM 2383 O O . LEU A 1 321 ? 7.027 13.969 19.016 1 98.31 321 LEU A O 1
ATOM 2387 N N . VAL A 1 322 ? 4.898 13.633 19.641 1 98.06 322 VAL A N 1
ATOM 2388 C CA . VAL A 1 322 ? 5.078 14.367 20.891 1 98.06 322 VAL A CA 1
ATOM 2389 C C . VAL A 1 322 ? 6.172 13.703 21.734 1 98.06 322 VAL A C 1
ATOM 2391 O O . VAL A 1 322 ? 7.062 14.375 22.25 1 98.06 322 VAL A O 1
ATOM 2394 N N . LYS A 1 323 ? 6.141 12.375 21.766 1 97.06 323 LYS A N 1
ATOM 2395 C CA . LYS A 1 323 ? 7.16 11.641 22.5 1 97.06 323 LYS A CA 1
ATOM 2396 C C . LYS A 1 323 ? 8.547 11.859 21.906 1 97.06 323 LYS A C 1
ATOM 2398 O O . LYS A 1 323 ? 9.531 11.969 22.625 1 97.06 323 LYS A O 1
ATOM 2403 N N . MET A 1 324 ? 8.633 11.922 20.594 1 97.06 324 MET A N 1
ATOM 2404 C CA . MET A 1 324 ? 9.906 12.125 19.906 1 97.06 324 MET A CA 1
ATOM 2405 C C . MET A 1 324 ? 10.484 13.5 20.234 1 97.06 324 MET A C 1
ATOM 2407 O O . MET A 1 324 ? 11.688 13.633 20.453 1 97.06 324 MET A O 1
ATOM 2411 N N . VAL A 1 325 ? 9.625 14.477 20.25 1 97.94 325 VAL A N 1
ATOM 2412 C CA . VAL A 1 325 ? 10.078 15.836 20.547 1 97.94 325 VAL A CA 1
ATOM 2413 C C . VAL A 1 325 ? 10.492 15.93 22.016 1 97.94 325 VAL A C 1
ATOM 2415 O O . VAL A 1 325 ? 11.555 16.484 22.328 1 97.94 325 VAL A O 1
ATOM 2418 N N . GLU A 1 326 ? 9.734 15.352 22.891 1 97.31 326 GLU A N 1
ATOM 2419 C CA . GLU A 1 326 ? 10.016 15.414 24.312 1 97.31 326 GLU A CA 1
ATOM 2420 C C . GLU A 1 326 ? 11.281 14.641 24.672 1 97.31 326 GLU A C 1
ATOM 2422 O O . GLU A 1 326 ? 12 15 25.609 1 97.31 326 GLU A O 1
ATOM 2427 N N . ALA A 1 327 ? 11.57 13.617 23.859 1 96.31 327 ALA A N 1
ATOM 2428 C CA . ALA A 1 327 ? 12.758 12.805 24.094 1 96.31 327 ALA A CA 1
ATOM 2429 C C . ALA A 1 327 ? 14 13.438 23.469 1 96.31 327 ALA A C 1
ATOM 2431 O O . ALA A 1 327 ? 15.117 12.977 23.703 1 96.31 327 ALA A O 1
ATOM 2432 N N . GLY A 1 328 ? 13.773 14.414 22.672 1 94.25 328 GLY A N 1
ATOM 2433 C CA . GLY A 1 328 ? 14.883 15.078 22.031 1 94.25 328 GLY A CA 1
ATOM 2434 C C . GLY A 1 328 ? 15.312 14.414 20.734 1 94.25 328 GLY A C 1
ATOM 2435 O O . GLY A 1 328 ? 16.328 14.789 20.141 1 94.25 328 GLY A O 1
ATOM 2436 N N . VAL A 1 329 ? 14.562 13.523 20.266 1 94.12 329 VAL A N 1
ATOM 2437 C CA . VAL A 1 329 ? 14.852 12.789 19.031 1 94.12 329 VAL A CA 1
ATOM 2438 C C . VAL A 1 329 ? 14.586 13.672 17.812 1 94.12 329 VAL A C 1
ATOM 2440 O O . VAL A 1 329 ? 15.328 13.625 16.828 1 94.12 329 VAL A O 1
ATOM 2443 N N . LEU A 1 330 ? 13.539 14.492 17.875 1 96.44 330 LEU A N 1
ATOM 2444 C CA . LEU A 1 330 ? 13.18 15.43 16.812 1 96.44 330 LEU A CA 1
ATOM 2445 C C . LEU A 1 330 ? 13.336 16.875 17.297 1 96.44 330 LEU A C 1
ATOM 2447 O O . LEU A 1 330 ? 12.516 17.359 18.062 1 96.44 330 LEU A O 1
ATOM 2451 N N . PRO A 1 331 ? 14.344 17.5 16.797 1 94.88 331 PRO A N 1
ATOM 2452 C CA . PRO A 1 331 ? 14.508 18.906 17.172 1 94.88 331 PRO A CA 1
ATOM 2453 C C . PRO A 1 331 ? 13.539 19.828 16.438 1 94.88 331 PRO A C 1
ATOM 2455 O O . PRO A 1 331 ? 13.109 19.5 15.328 1 94.88 331 PRO A O 1
ATOM 2458 N N . LEU A 1 332 ? 13.227 20.953 17.031 1 96.06 332 LEU A N 1
ATOM 2459 C CA . LEU A 1 332 ? 12.383 21.984 16.422 1 96.06 332 LEU A CA 1
ATOM 2460 C C . LEU A 1 332 ? 13.141 23.297 16.297 1 96.06 332 LEU A C 1
ATOM 2462 O O . LEU A 1 332 ? 14.266 23.422 16.766 1 96.06 332 LEU A O 1
ATOM 2466 N N . GLY A 1 333 ? 12.547 24.188 15.594 1 93.5 333 GLY A N 1
ATOM 2467 C CA . GLY A 1 333 ? 13.086 25.531 15.5 1 93.5 333 GLY A CA 1
ATOM 2468 C C . GLY A 1 333 ? 14.398 25.594 14.742 1 93.5 333 GLY A C 1
ATOM 2469 O O . GLY A 1 333 ? 14.555 24.953 13.703 1 93.5 333 GLY A O 1
ATOM 2470 N N . GLU A 1 334 ? 15.352 26.312 15.328 1 88.5 334 GLU A N 1
ATOM 2471 C CA . GLU A 1 334 ? 16.625 26.562 14.656 1 88.5 334 GLU A CA 1
ATOM 2472 C C . GLU A 1 334 ? 17.422 25.281 14.484 1 88.5 334 GLU A C 1
ATOM 2474 O O . GLU A 1 334 ? 18.125 25.094 13.484 1 88.5 334 GLU A O 1
ATOM 2479 N N . LYS A 1 335 ? 17.297 24.438 15.469 1 86.56 335 LYS A N 1
ATOM 2480 C CA . LYS A 1 335 ? 18.031 23.156 15.406 1 86.56 335 LYS A CA 1
ATOM 2481 C C . LYS A 1 335 ? 17.531 22.297 14.25 1 86.56 335 LYS A C 1
ATOM 2483 O O . LYS A 1 335 ? 18.234 21.406 13.781 1 86.56 335 LYS A O 1
ATOM 2488 N N . ALA A 1 336 ? 16.312 22.609 13.805 1 91.5 336 ALA A N 1
ATOM 2489 C CA . ALA A 1 336 ? 15.734 21.891 12.68 1 91.5 336 ALA A CA 1
ATOM 2490 C C . ALA A 1 336 ? 15.852 22.688 11.383 1 91.5 336 ALA A C 1
ATOM 2492 O O . ALA A 1 336 ? 15.32 22.297 10.344 1 91.5 336 ALA A O 1
ATOM 2493 N N . GLY A 1 337 ? 16.531 23.812 11.477 1 90.38 337 GLY A N 1
ATOM 2494 C CA . GLY A 1 337 ? 16.781 24.609 10.289 1 90.38 337 GLY A CA 1
ATOM 2495 C C . GLY A 1 337 ? 15.75 25.703 10.078 1 90.38 337 GLY A C 1
ATOM 2496 O O . GLY A 1 337 ? 15.766 26.391 9.062 1 90.38 337 GLY A O 1
ATOM 2497 N N . VAL A 1 338 ? 14.805 25.812 10.992 1 91.94 338 VAL A N 1
ATOM 2498 C CA . VAL A 1 338 ? 13.812 26.875 10.898 1 91.94 338 VAL A CA 1
ATOM 2499 C C . VAL A 1 338 ? 14.344 28.141 11.586 1 91.94 338 VAL A C 1
ATOM 2501 O O . VAL A 1 338 ? 14.195 28.297 12.797 1 91.94 338 VAL A O 1
ATOM 2504 N N . SER A 1 339 ? 14.938 29 10.773 1 85.31 339 SER A N 1
ATOM 2505 C CA . SER A 1 339 ? 15.672 30.125 11.328 1 85.31 339 SER A CA 1
ATOM 2506 C C . SER A 1 339 ? 14.836 31.391 11.32 1 85.31 339 SER A C 1
ATOM 2508 O O . SER A 1 339 ? 15.211 32.406 11.93 1 85.31 339 SER A O 1
ATOM 2510 N N . GLN A 1 340 ? 13.742 31.328 10.656 1 88.31 340 GLN A N 1
ATOM 2511 C CA . GLN A 1 340 ? 12.898 32.5 10.578 1 88.31 340 GLN A CA 1
ATOM 2512 C C . GLN A 1 340 ? 11.5 32.25 11.125 1 88.31 340 GLN A C 1
ATOM 2514 O O . GLN A 1 340 ? 10.648 31.688 10.43 1 88.31 340 GLN A O 1
ATOM 2519 N N . THR A 1 341 ? 11.305 32.562 12.336 1 92.38 341 THR A N 1
ATOM 2520 C CA . THR A 1 341 ? 9.992 32.438 12.961 1 92.38 341 THR A CA 1
ATOM 2521 C C . THR A 1 341 ? 9.414 33.844 13.25 1 92.38 341 THR A C 1
ATOM 2523 O O . THR A 1 341 ? 10.047 34.656 13.938 1 92.38 341 THR A O 1
ATOM 2526 N N . GLU A 1 342 ? 8.336 34.125 12.633 1 96.06 342 GLU A N 1
ATOM 2527 C CA . GLU A 1 342 ? 7.676 35.406 12.844 1 96.06 342 GLU A CA 1
ATOM 2528 C C . GLU A 1 342 ? 6.355 35.25 13.586 1 96.06 342 GLU A C 1
ATOM 2530 O O . GLU A 1 342 ? 5.613 34.281 13.336 1 96.06 342 GLU A O 1
ATOM 2535 N N . GLU A 1 343 ? 6.152 36.125 14.516 1 97.75 343 GLU A N 1
ATOM 2536 C CA . GLU A 1 343 ? 4.938 36.125 15.32 1 97.75 343 GLU A CA 1
ATOM 2537 C C . GLU A 1 343 ? 4.133 37.406 15.109 1 97.75 343 GLU A C 1
ATOM 2539 O O . GLU A 1 343 ? 4.703 38.5 15.016 1 97.75 343 GLU A O 1
ATOM 2544 N N . PHE A 1 344 ? 2.875 37.25 14.945 1 98.44 344 PHE A N 1
ATOM 2545 C CA . PHE A 1 344 ? 1.981 38.406 14.742 1 98.44 344 PHE A CA 1
ATOM 2546 C C . PHE A 1 344 ? 0.791 38.312 15.688 1 98.44 344 PHE A C 1
ATOM 2548 O O . PHE A 1 344 ? 0.287 37.219 15.977 1 98.44 344 PHE A O 1
ATOM 2555 N N . GLY A 1 345 ? 0.338 39.469 16.203 1 98.25 345 GLY A N 1
ATOM 2556 C CA . GLY A 1 345 ? -0.975 39.5 16.828 1 98.25 345 GLY A CA 1
ATOM 2557 C C . GLY A 1 345 ? -2.113 39.375 15.828 1 98.25 345 GLY A C 1
ATOM 2558 O O . GLY A 1 345 ? -1.915 39.531 14.625 1 98.25 345 GLY A O 1
ATOM 2559 N N . LEU A 1 346 ? -3.322 39.094 16.359 1 98.44 346 LEU A N 1
ATOM 2560 C CA . LEU A 1 346 ? -4.48 38.906 15.492 1 98.44 346 LEU A CA 1
ATOM 2561 C C . LEU A 1 346 ? -4.758 40.188 14.688 1 98.44 346 LEU A C 1
ATOM 2563 O O . LEU A 1 346 ? -5.238 40.094 13.555 1 98.44 346 LEU A O 1
ATOM 2567 N N . ALA A 1 347 ? -4.418 41.281 15.234 1 98 347 ALA A N 1
ATOM 2568 C CA . ALA A 1 347 ? -4.707 42.562 14.602 1 98 347 ALA A CA 1
ATOM 2569 C C . ALA A 1 347 ? -3.877 42.75 13.328 1 98 347 ALA A C 1
ATOM 2571 O O . ALA A 1 347 ? -4.23 43.531 12.461 1 98 347 ALA A O 1
ATOM 2572 N N . ALA A 1 348 ? -2.812 42.031 13.242 1 98 348 ALA A N 1
ATOM 2573 C CA . ALA A 1 348 ? -1.907 42.156 12.102 1 98 348 ALA A CA 1
ATOM 2574 C C . ALA A 1 348 ? -2.127 41 11.102 1 98 348 ALA A C 1
ATOM 2576 O O . ALA A 1 348 ? -1.177 40.531 10.484 1 98 348 ALA A O 1
ATOM 2577 N N . ALA A 1 349 ? -3.354 40.594 10.977 1 97.38 349 ALA A N 1
ATOM 2578 C CA . ALA A 1 349 ? -3.686 39.406 10.195 1 97.38 349 ALA A CA 1
ATOM 2579 C C . ALA A 1 349 ? -3.223 39.562 8.75 1 97.38 349 ALA A C 1
ATOM 2581 O O . ALA A 1 349 ? -2.652 38.625 8.172 1 97.38 349 ALA A O 1
ATOM 2582 N N . GLU A 1 350 ? -3.408 40.656 8.141 1 96 350 GLU A N 1
ATOM 2583 C CA . GLU A 1 350 ? -3.039 40.875 6.738 1 96 350 GLU A CA 1
ATOM 2584 C C . GLU A 1 350 ? -1.531 40.719 6.543 1 96 350 GLU A C 1
ATOM 2586 O O . GLU A 1 350 ? -1.077 40.094 5.602 1 96 350 GLU A O 1
ATOM 2591 N N . ASP A 1 351 ? -0.826 41.406 7.398 1 97.06 351 ASP A N 1
ATOM 2592 C CA . ASP A 1 351 ? 0.629 41.312 7.328 1 97.06 351 ASP A CA 1
ATOM 2593 C C . ASP A 1 351 ? 1.109 39.875 7.555 1 97.06 351 ASP A C 1
ATOM 2595 O O . ASP A 1 351 ? 2.014 39.406 6.863 1 97.06 351 ASP A O 1
ATOM 2599 N N . ALA A 1 352 ? 0.538 39.25 8.516 1 97.69 352 ALA A N 1
ATOM 2600 C CA . ALA A 1 352 ? 0.914 37.875 8.844 1 97.69 352 ALA A CA 1
ATOM 2601 C C . ALA A 1 352 ? 0.711 36.969 7.641 1 97.69 352 ALA A C 1
ATOM 2603 O O . ALA A 1 352 ? 1.577 36.125 7.328 1 97.69 352 ALA A O 1
ATOM 2604 N N . LEU A 1 353 ? -0.419 37.094 6.98 1 96.75 353 LEU A N 1
ATOM 2605 C CA . LEU A 1 353 ? -0.749 36.25 5.836 1 96.75 353 LEU A CA 1
ATOM 2606 C C . LEU A 1 353 ? 0.208 36.531 4.676 1 96.75 353 LEU A C 1
ATOM 2608 O O . LEU A 1 353 ? 0.621 35.594 3.982 1 96.75 353 LEU A O 1
ATOM 2612 N N . LYS A 1 354 ? 0.552 37.75 4.488 1 96.38 354 LYS A N 1
ATOM 2613 C CA . LYS A 1 354 ? 1.502 38.125 3.441 1 96.38 354 LYS A CA 1
ATOM 2614 C C . LYS A 1 354 ? 2.877 37.531 3.709 1 96.38 354 LYS A C 1
ATOM 2616 O O . LYS A 1 354 ? 3.488 36.938 2.812 1 96.38 354 LYS A O 1
ATOM 2621 N N . VAL A 1 355 ? 3.309 37.656 4.918 1 96.56 355 VAL A N 1
ATOM 2622 C CA . VAL A 1 355 ? 4.621 37.156 5.289 1 96.56 355 VAL A CA 1
ATOM 2623 C C . VAL A 1 355 ? 4.637 35.625 5.172 1 96.56 355 VAL A C 1
ATOM 2625 O O . VAL A 1 355 ? 5.621 35.031 4.711 1 96.56 355 VAL A O 1
ATOM 2628 N N . ALA A 1 356 ? 3.559 35 5.598 1 95.88 356 ALA A N 1
ATOM 2629 C CA . ALA A 1 356 ? 3.467 33.531 5.488 1 95.88 356 ALA A CA 1
ATOM 2630 C C . ALA A 1 356 ? 3.596 33.094 4.039 1 95.88 356 ALA A C 1
ATOM 2632 O O . ALA A 1 356 ? 4.27 32.094 3.746 1 95.88 356 ALA A O 1
ATOM 2633 N N . ALA A 1 357 ? 2.988 33.781 3.148 1 94.25 357 ALA A N 1
ATOM 2634 C CA . ALA A 1 357 ? 3.033 33.438 1.727 1 94.25 357 ALA A CA 1
ATOM 2635 C C . ALA A 1 357 ? 4.449 33.594 1.175 1 94.25 357 ALA A C 1
ATOM 2637 O O . ALA A 1 357 ? 4.855 32.844 0.292 1 94.25 357 ALA A O 1
ATOM 2638 N N . GLU A 1 358 ? 5.211 34.531 1.7 1 92.06 358 GLU A N 1
ATOM 2639 C CA . GLU A 1 358 ? 6.574 34.781 1.251 1 92.06 358 GLU A CA 1
ATOM 2640 C C . GLU A 1 358 ? 7.555 33.781 1.811 1 92.06 358 GLU A C 1
ATOM 2642 O O . GLU A 1 358 ? 8.633 33.562 1.252 1 92.06 358 GLU A O 1
ATOM 2647 N N . ARG A 1 359 ? 7.16 33.094 2.844 1 88.25 359 ARG A N 1
ATOM 2648 C CA . ARG A 1 359 ? 8.031 32.156 3.525 1 88.25 359 ARG A CA 1
ATOM 2649 C C . ARG A 1 359 ? 7.555 30.719 3.312 1 88.25 359 ARG A C 1
ATOM 2651 O O . ARG A 1 359 ? 7.367 29.969 4.273 1 88.25 359 ARG A O 1
ATOM 2658 N N . SER A 1 360 ? 7.52 30.312 2.045 1 83.56 360 SER A N 1
ATOM 2659 C CA . SER A 1 360 ? 6.887 29.031 1.715 1 83.56 360 SER A CA 1
ATOM 2660 C C . SER A 1 360 ? 7.895 27.891 1.758 1 83.56 360 SER A C 1
ATOM 2662 O O . SER A 1 360 ? 7.508 26.719 1.828 1 83.56 360 SER A O 1
ATOM 2664 N N . GLY A 1 361 ? 9.125 28.172 1.763 1 83.81 361 GLY A N 1
ATOM 2665 C CA . GLY A 1 361 ? 10.148 27.141 1.79 1 83.81 361 GLY A CA 1
ATOM 2666 C C . GLY A 1 361 ? 10.492 26.688 3.193 1 83.81 361 GLY A C 1
ATOM 2667 O O . GLY A 1 361 ? 9.898 27.141 4.168 1 83.81 361 GLY A O 1
ATOM 2668 N N . TRP A 1 362 ? 11.312 25.688 3.252 1 89.44 362 TRP A N 1
ATOM 2669 C CA . TRP A 1 362 ? 11.789 25.25 4.562 1 89.44 362 TRP A CA 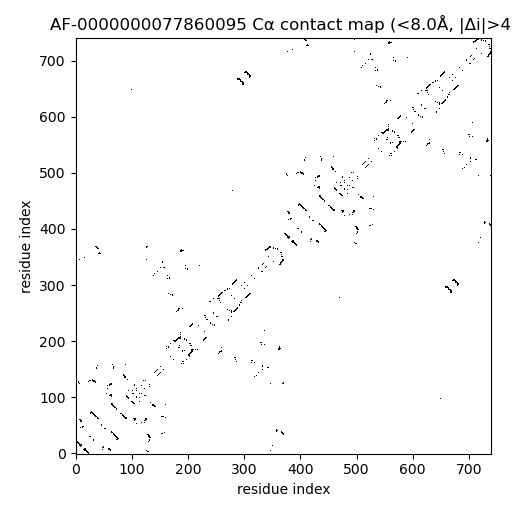1
ATOM 2670 C C . TRP A 1 362 ? 12.625 26.344 5.223 1 89.44 362 TRP A C 1
ATOM 2672 O O . TRP A 1 362 ? 13.43 27 4.559 1 89.44 362 TRP A O 1
ATOM 2682 N N . GLY A 1 363 ? 12.328 26.578 6.449 1 88.44 363 GLY A N 1
ATOM 2683 C CA . GLY A 1 363 ? 13.062 27.594 7.172 1 88.44 363 GLY A CA 1
ATOM 2684 C C . GLY A 1 363 ? 12.188 28.734 7.66 1 88.44 363 GLY A C 1
ATOM 2685 O O . GLY A 1 363 ? 12.578 29.5 8.539 1 88.44 363 GLY A O 1
ATOM 2686 N N . GLY A 1 364 ? 11.062 28.812 6.977 1 91.38 364 GLY A N 1
ATOM 2687 C CA . GLY A 1 364 ? 10.133 29.859 7.387 1 91.38 364 GLY A CA 1
ATOM 2688 C C . GLY A 1 364 ? 8.969 29.328 8.211 1 91.38 364 GLY A C 1
ATOM 2689 O O . GLY A 1 364 ? 8.484 28.234 7.969 1 91.38 364 GLY A O 1
ATOM 2690 N N . HIS A 1 365 ? 8.602 30.156 9.18 1 95 365 HIS A N 1
ATOM 2691 C CA . HIS A 1 365 ? 7.504 29.797 10.07 1 95 365 HIS A CA 1
ATOM 2692 C C . HIS A 1 365 ? 6.785 31.031 10.594 1 95 365 HIS A C 1
ATOM 2694 O O . HIS A 1 365 ? 7.43 31.984 11.039 1 95 365 HIS A O 1
ATOM 2700 N N . VAL A 1 366 ? 5.508 31.125 10.359 1 97.56 366 VAL A N 1
ATOM 2701 C CA . VAL A 1 366 ? 4.711 32.281 10.789 1 97.56 366 VAL A CA 1
ATOM 2702 C C . VAL A 1 366 ? 3.543 31.797 11.656 1 97.56 366 VAL A C 1
ATOM 2704 O O . VAL A 1 366 ? 2.883 30.812 11.328 1 97.56 366 VAL A O 1
ATOM 2707 N N . VAL A 1 367 ? 3.316 32.438 12.789 1 98.19 367 VAL A N 1
ATOM 2708 C CA . VAL A 1 367 ? 2.221 32.062 13.68 1 98.19 367 VAL A CA 1
ATOM 2709 C C . VAL A 1 367 ? 1.479 33.312 14.141 1 98.19 367 VAL A C 1
ATOM 2711 O O . VAL A 1 367 ? 2.045 34.406 14.148 1 98.19 367 VAL A O 1
ATOM 2714 N N . PHE A 1 368 ? 0.223 33.156 14.453 1 98.38 368 PHE A N 1
ATOM 2715 C CA . PHE A 1 368 ? -0.49 34.125 15.266 1 98.38 368 PHE A CA 1
ATOM 2716 C C . PHE A 1 368 ? -0.24 33.906 16.75 1 98.38 368 PHE A C 1
ATOM 2718 O O . PHE A 1 368 ? -0.255 32.75 17.203 1 98.38 368 PHE A O 1
ATOM 2725 N N . THR A 1 369 ? 0.01 34.906 17.438 1 98 369 THR A N 1
ATOM 2726 C CA . THR A 1 369 ? 0.059 34.875 18.906 1 98 369 THR A CA 1
ATOM 2727 C C . THR A 1 369 ? -1.024 35.781 19.5 1 98 369 THR A C 1
ATOM 2729 O O . THR A 1 369 ? -0.776 36.938 19.781 1 98 369 THR A O 1
ATOM 2732 N N . PRO A 1 370 ? -2.164 35.188 19.688 1 96.06 370 PRO A N 1
ATOM 2733 C CA . PRO A 1 370 ? -3.307 35.969 20.125 1 96.06 370 PRO A CA 1
ATOM 2734 C C . PRO A 1 370 ? -3.119 36.562 21.516 1 96.06 370 PRO A C 1
ATOM 2736 O O . PRO A 1 370 ? -2.551 35.938 22.391 1 96.06 370 PRO A O 1
ATOM 2739 N N . MET B 1 1 ? 24.312 -43.969 -13.734 1 78.75 1 MET B N 1
ATOM 2740 C CA . MET B 1 1 ? 23.438 -43 -13.078 1 78.75 1 MET B CA 1
ATOM 2741 C C . MET B 1 1 ? 21.969 -43.25 -13.461 1 78.75 1 MET B C 1
ATOM 2743 O O . MET B 1 1 ? 21.688 -43.625 -14.602 1 78.75 1 MET B O 1
ATOM 2747 N N . ALA B 1 2 ? 21.031 -43.188 -12.508 1 94.69 2 ALA B N 1
ATOM 2748 C CA . ALA B 1 2 ? 19.625 -43.438 -12.805 1 94.69 2 ALA B CA 1
ATOM 2749 C C . ALA B 1 2 ? 19.062 -42.406 -13.766 1 94.69 2 ALA B C 1
ATOM 2751 O O . ALA B 1 2 ? 19.531 -41.25 -13.797 1 94.69 2 ALA B O 1
ATOM 2752 N N . THR B 1 3 ? 18.188 -42.812 -14.641 1 97.69 3 THR B N 1
ATOM 2753 C CA . THR B 1 3 ? 17.609 -41.906 -15.625 1 97.69 3 THR B CA 1
ATOM 2754 C C . THR B 1 3 ? 16.094 -41.781 -15.43 1 97.69 3 THR B C 1
ATOM 2756 O O . THR B 1 3 ? 15.508 -42.5 -14.641 1 97.69 3 THR B O 1
ATOM 2759 N N . HIS B 1 4 ? 15.531 -40.781 -16 1 98.06 4 HIS B N 1
ATOM 2760 C CA . HIS B 1 4 ? 14.086 -40.594 -16.047 1 98.06 4 HIS B CA 1
ATOM 2761 C C . HIS B 1 4 ? 13.672 -39.812 -17.297 1 98.06 4 HIS B C 1
ATOM 2763 O O . HIS B 1 4 ? 14.523 -39.312 -18.031 1 98.06 4 HIS B O 1
ATOM 2769 N N . ASN B 1 5 ? 12.359 -39.844 -17.547 1 98.44 5 ASN B N 1
ATOM 2770 C CA . ASN B 1 5 ? 11.828 -39.125 -18.703 1 98.44 5 ASN B CA 1
ATOM 2771 C C . ASN B 1 5 ? 11.461 -37.688 -18.359 1 98.44 5 ASN B C 1
ATOM 2773 O O . ASN B 1 5 ? 10.93 -37.406 -17.266 1 98.44 5 ASN B O 1
ATOM 2777 N N . ALA B 1 6 ? 11.828 -36.781 -19.203 1 98.75 6 ALA B N 1
ATOM 2778 C CA . ALA B 1 6 ? 11.523 -35.344 -19.047 1 98.75 6 ALA B CA 1
ATOM 2779 C C . ALA B 1 6 ? 11.25 -34.688 -20.406 1 98.75 6 ALA B C 1
ATOM 2781 O O . ALA B 1 6 ? 11.703 -35.188 -21.438 1 98.75 6 ALA B O 1
ATOM 2782 N N . LEU B 1 7 ? 10.406 -33.719 -20.422 1 98.62 7 LEU B N 1
ATOM 2783 C CA . LEU B 1 7 ? 10.242 -32.875 -21.594 1 98.62 7 LEU B CA 1
ATOM 2784 C C . LEU B 1 7 ? 11.352 -31.844 -21.688 1 98.62 7 LEU B C 1
ATOM 2786 O O . LEU B 1 7 ? 11.5 -31.016 -20.781 1 98.62 7 LEU B O 1
ATOM 2790 N N . ILE B 1 8 ? 12.102 -31.844 -22.719 1 98.31 8 ILE B N 1
ATOM 2791 C CA . ILE B 1 8 ? 13.219 -30.938 -22.906 1 98.31 8 ILE B CA 1
ATOM 2792 C C . ILE B 1 8 ? 12.859 -29.875 -23.953 1 98.31 8 ILE B C 1
ATOM 2794 O O . ILE B 1 8 ? 12.398 -30.219 -25.047 1 98.31 8 ILE B O 1
ATOM 2798 N N . PHE B 1 9 ? 12.961 -28.656 -23.547 1 97.44 9 PHE B N 1
ATOM 2799 C CA . PHE B 1 9 ? 12.852 -27.531 -24.469 1 97.44 9 PHE B CA 1
ATOM 2800 C C . PHE B 1 9 ? 14.234 -27.078 -24.938 1 97.44 9 PHE B C 1
ATOM 2802 O O . PHE B 1 9 ? 14.922 -26.328 -24.234 1 97.44 9 PHE B O 1
ATOM 2809 N N . HIS B 1 10 ? 14.586 -27.438 -26.109 1 96.5 10 HIS B N 1
ATOM 2810 C CA . HIS B 1 10 ? 15.945 -27.219 -26.594 1 96.5 10 HIS B CA 1
ATOM 2811 C C . HIS B 1 10 ? 16.125 -25.781 -27.062 1 96.5 10 HIS B C 1
ATOM 2813 O O . HIS B 1 10 ? 17.125 -25.141 -26.734 1 96.5 10 HIS B O 1
ATOM 2819 N N . GLU B 1 11 ? 15.258 -25.312 -27.844 1 92.31 11 GLU B N 1
ATOM 2820 C CA . GLU B 1 11 ? 15.344 -23.969 -28.406 1 92.31 11 GLU B CA 1
ATOM 2821 C C . GLU B 1 11 ? 13.969 -23.469 -28.844 1 92.31 11 GLU B C 1
ATOM 2823 O O . GLU B 1 11 ? 13.055 -24.266 -29.078 1 92.31 11 GLU B O 1
ATOM 2828 N N . ARG B 1 12 ? 13.898 -22.188 -28.875 1 88.12 12 ARG B N 1
ATOM 2829 C CA . ARG B 1 12 ? 12.648 -21.562 -29.312 1 88.12 12 ARG B CA 1
ATOM 2830 C C . ARG B 1 12 ? 12.273 -22.016 -30.719 1 88.12 12 ARG B C 1
ATOM 2832 O O . ARG B 1 12 ? 13.141 -22.141 -31.594 1 88.12 12 ARG B O 1
ATOM 2839 N N . GLY B 1 13 ? 11.023 -22.266 -30.922 1 82.5 13 GLY B N 1
ATOM 2840 C CA . GLY B 1 13 ? 10.555 -22.688 -32.25 1 82.5 13 GLY B CA 1
ATOM 2841 C C . GLY B 1 13 ? 10.492 -24.203 -32.375 1 82.5 13 GLY B C 1
ATOM 2842 O O . GLY B 1 13 ? 9.914 -24.703 -33.344 1 82.5 13 GLY B O 1
ATOM 2843 N N . ARG B 1 14 ? 11.102 -24.922 -31.531 1 89.12 14 ARG B N 1
ATOM 2844 C CA . ARG B 1 14 ? 11.023 -26.375 -31.547 1 89.12 14 ARG B CA 1
ATOM 2845 C C . ARG B 1 14 ? 10.047 -26.875 -30.484 1 89.12 14 ARG B C 1
ATOM 2847 O O . ARG B 1 14 ? 9.914 -26.281 -29.422 1 89.12 14 ARG B O 1
ATOM 2854 N N . PRO B 1 15 ? 9.398 -27.953 -30.797 1 92.69 15 PRO B N 1
ATOM 2855 C CA . PRO B 1 15 ? 8.492 -28.531 -29.797 1 92.69 15 PRO B CA 1
ATOM 2856 C C . PRO B 1 15 ? 9.234 -29.156 -28.625 1 92.69 15 PRO B C 1
ATOM 2858 O O . PRO B 1 15 ? 10.438 -29.406 -28.719 1 92.69 15 PRO B O 1
ATOM 2861 N N . LEU B 1 16 ? 8.531 -29.359 -27.578 1 96.69 16 LEU B N 1
ATOM 2862 C CA . LEU B 1 16 ? 9.086 -30.109 -26.453 1 96.69 16 LEU B CA 1
ATOM 2863 C C . LEU B 1 16 ? 9.43 -31.531 -26.875 1 96.69 16 LEU B C 1
ATOM 2865 O O . LEU B 1 16 ? 8.664 -32.188 -27.594 1 96.69 16 LEU B O 1
ATOM 2869 N N . ALA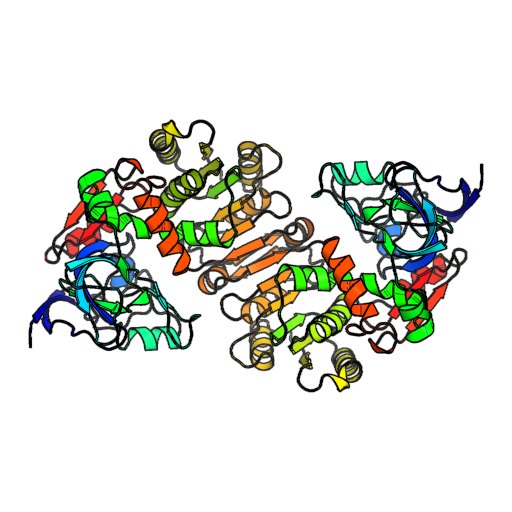 B 1 17 ? 10.57 -31.953 -26.469 1 97.56 17 ALA B N 1
ATOM 2870 C CA . ALA B 1 17 ? 11.008 -33.312 -26.781 1 97.56 17 ALA B CA 1
ATOM 2871 C C . ALA B 1 17 ? 11.016 -34.188 -25.531 1 97.56 17 ALA B C 1
ATOM 2873 O O . ALA B 1 17 ? 11.578 -33.812 -24.5 1 97.56 17 ALA B O 1
ATOM 2874 N N . LEU B 1 18 ? 10.312 -35.312 -25.609 1 98.25 18 LEU B N 1
ATOM 2875 C CA . LEU B 1 18 ? 10.422 -36.281 -24.531 1 98.25 18 LEU B CA 1
ATOM 2876 C C . LEU B 1 18 ? 11.75 -37.031 -24.609 1 98.25 18 LEU B C 1
ATOM 2878 O O . LEU B 1 18 ? 12.031 -37.719 -25.594 1 98.25 18 LEU B O 1
ATOM 2882 N N . GLU B 1 19 ? 12.539 -36.875 -23.578 1 98.44 19 GLU B N 1
ATOM 2883 C CA . GLU B 1 19 ? 13.867 -37.469 -23.594 1 98.44 19 GLU B CA 1
ATOM 2884 C C . GLU B 1 19 ? 14.148 -38.219 -22.281 1 98.44 19 GLU B C 1
ATOM 2886 O O . GLU B 1 19 ? 13.555 -37.906 -21.25 1 98.44 19 GLU B O 1
ATOM 2891 N N . THR B 1 20 ? 14.969 -39.219 -22.406 1 98.25 20 THR B N 1
ATOM 2892 C CA . THR B 1 20 ? 15.516 -39.906 -21.234 1 98.25 20 THR B CA 1
ATOM 2893 C C . THR B 1 20 ? 16.797 -39.219 -20.766 1 98.25 20 THR B C 1
ATOM 2895 O O . THR B 1 20 ? 17.781 -39.156 -21.516 1 98.25 20 THR B O 1
ATOM 2898 N N . VAL B 1 21 ? 16.781 -38.656 -19.547 1 97.75 21 VAL B N 1
ATOM 2899 C CA . VAL B 1 21 ? 17.891 -37.875 -19.031 1 97.75 21 VAL B CA 1
ATOM 2900 C C . VAL B 1 21 ? 18.281 -38.375 -17.656 1 97.75 21 VAL B C 1
ATOM 2902 O O . VAL B 1 21 ? 17.547 -39.156 -17.031 1 97.75 21 VAL B O 1
ATOM 2905 N N . PRO B 1 22 ? 19.5 -38 -17.172 1 97.19 22 PRO B N 1
ATOM 2906 C CA . PRO B 1 22 ? 19.859 -38.406 -15.812 1 97.19 22 PRO B CA 1
ATOM 2907 C C . PRO B 1 22 ? 18.859 -37.906 -14.773 1 97.19 22 PRO B C 1
ATOM 2909 O O . PRO B 1 22 ? 18.375 -36.781 -14.867 1 97.19 22 PRO B O 1
ATOM 2912 N N . ARG B 1 23 ? 18.516 -38.75 -13.906 1 97.75 23 ARG B N 1
ATOM 2913 C CA . ARG B 1 23 ? 17.641 -38.344 -12.812 1 97.75 23 ARG B CA 1
ATOM 2914 C C . ARG B 1 23 ? 18.359 -37.406 -11.852 1 97.75 23 ARG B C 1
ATOM 2916 O O . ARG B 1 23 ? 19.531 -37.625 -11.516 1 97.75 23 ARG B O 1
ATOM 2923 N N . PRO B 1 24 ? 17.719 -36.344 -11.391 1 97.06 24 PRO B N 1
ATOM 2924 C CA . PRO B 1 24 ? 18.375 -35.469 -10.43 1 97.06 24 PRO B CA 1
ATOM 2925 C C . PRO B 1 24 ? 18.734 -36.156 -9.117 1 97.06 24 PRO B C 1
ATOM 2927 O O . PRO B 1 24 ? 18.047 -37.094 -8.711 1 97.06 24 PRO B O 1
ATOM 2930 N N . VAL B 1 25 ? 19.734 -35.688 -8.516 1 96 25 VAL B N 1
ATOM 2931 C CA . VAL B 1 25 ? 20.203 -36.156 -7.219 1 96 25 VAL B CA 1
ATOM 2932 C C . VAL B 1 25 ? 20.062 -35.062 -6.184 1 96 25 VAL B C 1
ATOM 2934 O O . VAL B 1 25 ? 20.453 -33.906 -6.434 1 96 25 VAL B O 1
ATOM 2937 N N . PRO B 1 26 ? 19.516 -35.438 -5.074 1 94.75 26 PRO B N 1
ATOM 2938 C CA . PRO B 1 26 ? 19.328 -34.406 -4.062 1 94.75 26 PRO B CA 1
ATOM 2939 C C . PRO B 1 26 ? 20.656 -33.875 -3.51 1 94.75 26 PRO B C 1
ATOM 2941 O O . PRO B 1 26 ? 21.609 -34.656 -3.352 1 94.75 26 PRO B O 1
ATOM 2944 N N . LYS B 1 27 ? 20.734 -32.625 -3.236 1 94.94 27 LYS B N 1
ATOM 2945 C CA . LYS B 1 27 ? 21.844 -31.938 -2.578 1 94.94 27 LYS B CA 1
ATOM 2946 C C . LYS B 1 27 ? 21.375 -31.219 -1.316 1 94.94 27 LYS B C 1
ATOM 2948 O O . LYS B 1 27 ? 20.188 -31.219 -0.998 1 94.94 27 LYS B O 1
ATOM 2953 N N . ALA B 1 28 ? 22.438 -30.688 -0.528 1 94.81 28 ALA B N 1
ATOM 2954 C CA . ALA B 1 28 ? 22.031 -29.844 0.591 1 94.81 28 ALA B CA 1
ATOM 2955 C C . ALA B 1 28 ? 21.094 -28.719 0.125 1 94.81 28 ALA B C 1
ATOM 2957 O O . ALA B 1 28 ? 21.359 -28.062 -0.883 1 94.81 28 ALA B O 1
ATOM 2958 N N . GLY B 1 29 ? 19.984 -28.641 0.841 1 95.38 29 GLY B N 1
ATOM 2959 C CA . GLY B 1 29 ? 19.031 -27.578 0.548 1 95.38 29 GLY B CA 1
ATOM 2960 C C . GLY B 1 29 ? 17.984 -27.969 -0.474 1 95.38 29 GLY B C 1
ATOM 2961 O O . GLY B 1 29 ? 17.141 -27.156 -0.861 1 95.38 29 GLY B O 1
ATOM 2962 N N . SER B 1 30 ? 17.984 -29.203 -0.903 1 97.56 30 SER B N 1
ATOM 2963 C CA . SER B 1 30 ? 17.062 -29.578 -1.967 1 97.56 30 SER B CA 1
ATOM 2964 C C . SER B 1 30 ? 16.516 -30.984 -1.755 1 97.56 30 SER B C 1
ATOM 2966 O O . SER B 1 30 ? 17.016 -31.734 -0.9 1 97.56 30 SER B O 1
ATOM 2968 N N . ALA B 1 31 ? 15.516 -31.359 -2.439 1 98.31 31 ALA B N 1
ATOM 2969 C CA . ALA B 1 31 ? 14.945 -32.688 -2.518 1 98.31 31 ALA B CA 1
ATOM 2970 C C . ALA B 1 31 ? 14.492 -33.031 -3.939 1 98.31 31 ALA B C 1
ATOM 2972 O O . ALA B 1 31 ? 14.234 -32.125 -4.738 1 98.31 31 ALA B O 1
ATOM 2973 N N . VAL B 1 32 ? 14.484 -34.281 -4.199 1 98.69 32 VAL B N 1
ATOM 2974 C CA . VAL B 1 32 ? 13.953 -34.75 -5.465 1 98.69 32 VAL B CA 1
ATOM 2975 C C . VAL B 1 32 ? 12.539 -35.281 -5.266 1 98.69 32 VAL B C 1
ATOM 2977 O O . VAL B 1 32 ? 12.273 -36.031 -4.309 1 98.69 32 VAL B O 1
ATOM 2980 N N . VAL B 1 33 ? 11.688 -34.875 -6.117 1 98.81 33 VAL B N 1
ATOM 2981 C CA . VAL B 1 33 ? 10.273 -35.188 -6.02 1 98.81 33 VAL B CA 1
ATOM 2982 C C . VAL B 1 33 ? 9.836 -35.969 -7.254 1 98.81 33 VAL B C 1
ATOM 2984 O O . VAL B 1 33 ? 10.211 -35.656 -8.375 1 98.81 33 VAL B O 1
ATOM 2987 N N . ARG B 1 34 ? 9.164 -37.094 -7.035 1 98.88 34 ARG B N 1
ATOM 2988 C CA . ARG B 1 34 ? 8.445 -37.75 -8.125 1 98.88 34 ARG B CA 1
ATOM 2989 C C . ARG B 1 34 ? 7.16 -37 -8.461 1 98.88 34 ARG B C 1
ATOM 2991 O O . ARG B 1 34 ? 6.258 -36.906 -7.629 1 98.88 34 ARG B O 1
ATOM 2998 N N . ILE B 1 35 ? 7.051 -36.531 -9.641 1 98.88 35 ILE B N 1
ATOM 2999 C CA . ILE B 1 35 ? 5.934 -35.656 -10.016 1 98.88 35 ILE B CA 1
ATOM 3000 C C . ILE B 1 35 ? 4.691 -36.5 -10.281 1 98.88 35 ILE B C 1
ATOM 3002 O O . ILE B 1 35 ? 4.758 -37.5 -11.008 1 98.88 35 ILE B O 1
ATOM 3006 N N . LEU B 1 36 ? 3.615 -36.156 -9.664 1 98.81 36 LEU B N 1
ATOM 3007 C CA . LEU B 1 36 ? 2.35 -36.844 -9.852 1 98.81 36 LEU B CA 1
ATOM 3008 C C . LEU B 1 36 ? 1.414 -36.062 -10.75 1 98.81 36 LEU B C 1
ATOM 3010 O O . LEU B 1 36 ? 0.673 -36.625 -11.555 1 98.81 36 LEU B O 1
ATOM 3014 N N . ALA B 1 37 ? 1.398 -34.812 -10.641 1 98.75 37 ALA B N 1
ATOM 3015 C CA . ALA B 1 37 ? 0.629 -33.875 -11.453 1 98.75 37 ALA B CA 1
ATOM 3016 C C . ALA B 1 37 ? 1.333 -32.531 -11.539 1 98.75 37 ALA B C 1
ATOM 3018 O O . ALA B 1 37 ? 1.659 -31.906 -10.516 1 98.75 37 ALA B O 1
ATOM 3019 N N . ALA B 1 38 ? 1.634 -32.062 -12.734 1 98.69 38 ALA B N 1
ATOM 3020 C CA . ALA B 1 38 ? 2.266 -30.766 -12.961 1 98.69 38 ALA B CA 1
ATOM 3021 C C . ALA B 1 38 ? 1.344 -29.828 -13.75 1 98.69 38 ALA B C 1
ATOM 3023 O O . ALA B 1 38 ? 0.881 -30.188 -14.836 1 98.69 38 ALA B O 1
ATOM 3024 N N . ASN B 1 39 ? 1.115 -28.656 -13.203 1 97.81 39 ASN B N 1
ATOM 3025 C CA . ASN B 1 39 ? 0.218 -27.688 -13.82 1 97.81 39 ASN B CA 1
ATOM 3026 C C . ASN B 1 39 ? 0.736 -27.219 -15.18 1 97.81 39 ASN B C 1
ATOM 3028 O O . ASN B 1 39 ? 1.943 -27.062 -15.367 1 97.81 39 ASN B O 1
ATOM 3032 N N . ILE B 1 40 ? -0.173 -27.062 -16.094 1 97.44 40 ILE B N 1
ATOM 3033 C CA . ILE B 1 40 ? 0.112 -26.359 -17.344 1 97.44 40 ILE B CA 1
ATOM 3034 C C . ILE B 1 40 ? -0.68 -25.047 -17.391 1 97.44 40 ILE B C 1
ATOM 3036 O O . ILE B 1 40 ? -1.913 -25.062 -17.422 1 97.44 40 ILE B O 1
ATOM 3040 N N . VAL B 1 41 ? 0.002 -23.906 -17.359 1 94.75 41 VAL B N 1
ATOM 3041 C CA . VAL B 1 41 ? -0.702 -22.641 -17.484 1 94.75 41 VAL B CA 1
ATOM 3042 C C . VAL B 1 41 ? -1.202 -22.469 -18.922 1 94.75 41 VAL B C 1
ATOM 3044 O O . VAL B 1 41 ? -0.54 -22.891 -19.875 1 94.75 41 VAL B O 1
ATOM 3047 N N . PRO B 1 42 ? -2.318 -21.781 -19.031 1 93.31 42 PRO B N 1
ATOM 3048 C CA . PRO B 1 42 ? -2.912 -21.656 -20.375 1 93.31 42 PRO B CA 1
ATOM 3049 C C . PRO B 1 42 ? -1.988 -20.953 -21.359 1 93.31 42 PRO B C 1
ATOM 3051 O O . PRO B 1 42 ? -2.078 -21.188 -22.578 1 93.31 42 PRO B O 1
ATOM 3054 N N . TYR B 1 43 ? -1.11 -20.125 -20.859 1 92.38 43 TYR B N 1
ATOM 3055 C CA . TYR B 1 43 ? -0.278 -19.344 -21.766 1 92.38 43 TYR B CA 1
ATOM 3056 C C . TYR B 1 43 ? 1.078 -20 -21.969 1 92.38 43 TYR B C 1
ATOM 3058 O O . TYR B 1 43 ? 1.996 -19.391 -22.516 1 92.38 43 TYR B O 1
ATOM 3066 N N . MET B 1 44 ? 1.319 -21.234 -21.562 1 94.25 44 MET B N 1
ATOM 3067 C CA . MET B 1 44 ? 2.609 -21.922 -21.672 1 94.25 44 MET B CA 1
ATOM 3068 C C . MET B 1 44 ? 3.066 -22 -23.125 1 94.25 44 MET B C 1
ATOM 3070 O O . MET B 1 44 ? 4.242 -21.766 -23.422 1 94.25 44 MET B O 1
ATOM 3074 N N . ASN B 1 45 ? 2.137 -22.281 -23.953 1 92.75 45 ASN B N 1
ATOM 3075 C CA . ASN B 1 45 ? 2.506 -22.359 -25.359 1 92.75 45 ASN B CA 1
ATOM 3076 C C . ASN B 1 45 ? 3.059 -21.031 -25.875 1 92.75 45 ASN B C 1
ATOM 3078 O O . ASN B 1 45 ? 4 -21 -26.672 1 92.75 45 ASN B O 1
ATOM 3082 N N . GLU B 1 46 ? 2.445 -19.984 -25.422 1 91.94 46 GLU B N 1
ATOM 3083 C CA . GLU B 1 46 ? 2.92 -18.656 -25.812 1 91.94 46 GLU B CA 1
ATOM 3084 C C . GLU B 1 46 ? 4.324 -18.391 -25.266 1 91.94 46 GLU B C 1
ATOM 3086 O O . GLU B 1 46 ? 5.121 -17.703 -25.906 1 91.94 46 GLU B O 1
ATOM 3091 N N . VAL B 1 47 ? 4.633 -18.906 -24.156 1 92.19 47 VAL B N 1
ATOM 3092 C CA . VAL B 1 47 ? 5.961 -18.766 -23.562 1 92.19 47 VAL B CA 1
ATOM 3093 C C . VAL B 1 47 ? 6.969 -19.562 -24.391 1 92.19 47 VAL B C 1
ATOM 3095 O O . VAL B 1 47 ? 8.039 -19.047 -24.75 1 92.19 47 VAL B O 1
ATOM 3098 N N . LEU B 1 48 ? 6.617 -20.766 -24.766 1 93.5 48 LEU B N 1
ATOM 3099 C CA . LEU B 1 48 ? 7.512 -21.672 -25.469 1 93.5 48 LEU B CA 1
ATOM 3100 C C . LEU B 1 48 ? 7.77 -21.188 -26.891 1 93.5 48 LEU B C 1
ATOM 3102 O O . LEU B 1 48 ? 8.891 -21.281 -27.391 1 93.5 48 LEU B O 1
ATOM 3106 N N . ASP B 1 49 ? 6.773 -20.625 -27.469 1 90.31 49 ASP B N 1
ATOM 3107 C CA . ASP B 1 49 ? 6.961 -20.219 -28.859 1 90.31 49 ASP B CA 1
ATOM 3108 C C . ASP B 1 49 ? 7.469 -18.781 -28.953 1 90.31 49 ASP B C 1
ATOM 3110 O O . ASP B 1 49 ? 7.738 -18.297 -30.047 1 90.31 49 ASP B O 1
ATOM 3114 N N . GLY B 1 50 ? 7.445 -18.047 -27.828 1 88.69 50 GLY B N 1
ATOM 3115 C CA . GLY B 1 50 ? 8.078 -16.734 -27.781 1 88.69 50 GLY B CA 1
ATOM 3116 C C . GLY B 1 50 ? 7.094 -15.594 -27.969 1 88.69 50 GLY B C 1
ATOM 3117 O O . GLY B 1 50 ? 7.465 -14.422 -27.859 1 88.69 50 GLY B O 1
ATOM 3118 N N . THR B 1 51 ? 5.863 -15.867 -28.25 1 87.81 51 THR B N 1
ATOM 3119 C CA . THR B 1 51 ? 4.875 -14.805 -28.391 1 87.81 51 THR B CA 1
ATOM 3120 C C . THR B 1 51 ? 4.688 -14.062 -27.062 1 87.81 51 THR B C 1
ATOM 3122 O O . THR B 1 51 ? 4.355 -12.875 -27.062 1 87.81 51 THR B O 1
ATOM 3125 N N . ARG B 1 52 ? 4.84 -14.703 -25.984 1 88.06 52 ARG B N 1
ATOM 3126 C CA . ARG B 1 52 ? 4.992 -14.109 -24.656 1 88.06 52 ARG B CA 1
ATOM 3127 C C . ARG B 1 52 ? 6.438 -14.188 -24.188 1 88.06 52 ARG B C 1
ATOM 3129 O O . ARG B 1 52 ? 6.875 -15.227 -23.672 1 88.06 52 ARG B O 1
ATOM 3136 N N . PRO B 1 53 ? 7.035 -13.094 -24.406 1 85.12 53 PRO B N 1
ATOM 3137 C CA . PRO B 1 53 ? 8.492 -13.141 -24.234 1 85.12 53 PRO B CA 1
ATOM 3138 C C . PRO B 1 53 ? 8.906 -13.242 -22.766 1 85.12 53 PRO B C 1
ATOM 3140 O O . PRO B 1 53 ? 8.93 -12.234 -22.062 1 85.12 53 PRO B O 1
ATOM 3143 N N . TYR B 1 54 ? 9.195 -14.438 -22.328 1 87.69 54 TYR B N 1
ATOM 3144 C CA . TYR B 1 54 ? 9.773 -14.719 -21.016 1 87.69 54 TYR B CA 1
ATOM 3145 C C . TYR B 1 54 ? 11.227 -15.164 -21.156 1 87.69 54 TYR B C 1
ATOM 3147 O O . TYR B 1 54 ? 11.57 -15.922 -22.062 1 87.69 54 TYR B O 1
ATOM 3155 N N . PRO B 1 55 ? 12.062 -14.578 -20.328 1 87.44 55 PRO B N 1
ATOM 3156 C CA . PRO B 1 55 ? 13.445 -15.062 -20.359 1 87.44 55 PRO B CA 1
ATOM 3157 C C . PRO B 1 55 ? 13.586 -16.484 -19.812 1 87.44 55 PRO B C 1
ATOM 3159 O O . PRO B 1 55 ? 13.188 -16.766 -18.688 1 87.44 55 PRO B O 1
ATOM 3162 N N . LEU B 1 56 ? 14.094 -17.406 -20.641 1 91.75 56 LEU B N 1
ATOM 3163 C CA . LEU B 1 56 ? 14.266 -18.797 -20.281 1 91.75 56 LEU B CA 1
ATOM 3164 C C . LEU B 1 56 ? 15.734 -19.219 -20.406 1 91.75 56 LEU B C 1
ATOM 3166 O O . LEU B 1 56 ? 16.5 -18.578 -21.141 1 91.75 56 LEU B O 1
ATOM 3170 N N . SER B 1 57 ? 16.094 -20.172 -19.672 1 91.62 57 SER B N 1
ATOM 3171 C CA . SER B 1 57 ? 17.438 -20.734 -19.734 1 91.62 57 SER B CA 1
ATOM 3172 C C . SER B 1 57 ? 17.453 -22.031 -20.531 1 91.62 57 SER B C 1
ATOM 3174 O O . SER B 1 57 ? 17.266 -23.109 -19.984 1 91.62 57 SER B O 1
ATOM 3176 N N . LEU B 1 58 ? 17.75 -21.938 -21.781 1 92.75 58 LEU B N 1
ATOM 3177 C CA . LEU B 1 58 ? 17.656 -23.078 -22.672 1 92.75 58 LEU B CA 1
ATOM 3178 C C . LEU B 1 58 ? 19.031 -23.75 -22.828 1 92.75 58 LEU B C 1
ATOM 3180 O O . LEU B 1 58 ? 20.062 -23.094 -22.75 1 92.75 58 LEU B O 1
ATOM 3184 N N . PRO B 1 59 ? 19.047 -25.125 -23.094 1 96.12 59 PRO B N 1
ATOM 3185 C CA . PRO B 1 59 ? 17.922 -26.062 -22.984 1 96.12 59 PRO B CA 1
ATOM 3186 C C . PRO B 1 59 ? 17.484 -26.297 -21.531 1 96.12 59 PRO B C 1
ATOM 3188 O O . PRO B 1 59 ? 18.297 -26.203 -20.609 1 96.12 59 PRO B O 1
ATOM 3191 N N . MET B 1 60 ? 16.266 -26.531 -21.391 1 97.19 60 MET B N 1
ATOM 3192 C CA . MET B 1 60 ? 15.742 -26.719 -20.047 1 97.19 60 MET B CA 1
ATOM 3193 C C . MET B 1 60 ? 14.523 -27.641 -20.062 1 97.19 60 MET B C 1
ATOM 3195 O O . MET B 1 60 ? 13.961 -27.906 -21.125 1 97.19 60 MET B O 1
ATOM 3199 N N . THR B 1 61 ? 14.148 -28.219 -18.953 1 98.06 61 THR B N 1
ATOM 3200 C CA . THR B 1 61 ? 12.836 -28.797 -18.719 1 98.06 61 THR B CA 1
ATOM 3201 C C . THR B 1 61 ? 11.875 -27.75 -18.156 1 98.06 61 THR B C 1
ATOM 3203 O O . THR B 1 61 ? 12.023 -27.297 -17.016 1 98.06 61 THR B O 1
ATOM 3206 N N . PRO B 1 62 ? 10.812 -27.297 -18.938 1 97.69 62 PRO B N 1
ATOM 3207 C CA . PRO B 1 62 ? 9.836 -26.359 -18.391 1 97.69 62 PRO B CA 1
ATOM 3208 C C . PRO B 1 62 ? 8.984 -26.953 -17.281 1 97.69 62 PRO B C 1
ATOM 3210 O O . PRO B 1 62 ? 9.102 -28.141 -16.984 1 97.69 62 PRO B O 1
ATOM 3213 N N . GLY B 1 63 ? 8.242 -26.109 -16.719 1 97.19 63 GLY B N 1
ATOM 3214 C CA . GLY B 1 63 ? 7.367 -26.594 -15.672 1 97.19 63 GLY B CA 1
ATOM 3215 C C . GLY B 1 63 ? 6.621 -25.484 -14.953 1 97.19 63 GLY B C 1
ATOM 3216 O O . GLY B 1 63 ? 6.688 -24.328 -15.367 1 97.19 63 GLY B O 1
ATOM 3217 N N . ASN B 1 64 ? 5.891 -25.828 -13.992 1 96.56 64 ASN B N 1
ATOM 3218 C CA . ASN B 1 64 ? 5.102 -25.016 -13.062 1 96.56 64 ASN B CA 1
ATOM 3219 C C . ASN B 1 64 ? 4.945 -25.703 -11.711 1 96.56 64 ASN B C 1
ATOM 3221 O O . ASN B 1 64 ? 5.703 -26.625 -11.383 1 96.56 64 ASN B O 1
ATOM 3225 N N . SER B 1 65 ? 4.066 -25.234 -10.898 1 98.31 65 SER B N 1
ATOM 3226 C CA . SER B 1 65 ? 3.764 -25.906 -9.641 1 98.31 65 SER B CA 1
ATOM 3227 C C . SER B 1 65 ? 3.256 -27.328 -9.883 1 98.31 65 SER B C 1
ATOM 3229 O O . SER B 1 65 ? 2.715 -27.625 -10.945 1 98.31 65 SER B O 1
ATOM 3231 N N . ALA B 1 66 ? 3.457 -28.172 -8.836 1 98.75 66 ALA B N 1
ATOM 3232 C CA . ALA B 1 66 ? 3.104 -29.578 -9.023 1 98.75 66 ALA B CA 1
ATOM 3233 C C . ALA B 1 66 ? 2.732 -30.219 -7.691 1 98.75 66 ALA B C 1
ATOM 3235 O O . ALA B 1 66 ? 2.914 -29.625 -6.629 1 98.75 66 ALA B O 1
ATOM 3236 N N . ILE B 1 67 ? 2.08 -31.312 -7.816 1 98.81 67 ILE B N 1
ATOM 3237 C CA . ILE B 1 67 ? 1.913 -32.25 -6.727 1 98.81 67 ILE B CA 1
ATOM 3238 C C . ILE B 1 67 ? 2.855 -33.438 -6.926 1 98.81 67 ILE B C 1
ATOM 3240 O O . ILE B 1 67 ? 3 -33.969 -8.039 1 98.81 67 ILE B O 1
ATOM 3244 N N . GLY B 1 68 ? 3.533 -33.812 -5.898 1 98.81 68 GLY B N 1
ATOM 3245 C CA . GLY B 1 68 ? 4.453 -34.938 -6.035 1 98.81 68 GLY B CA 1
ATOM 3246 C C . GLY B 1 68 ? 4.688 -35.656 -4.73 1 98.81 68 GLY B C 1
ATOM 3247 O O . GLY B 1 68 ? 4.074 -35.344 -3.711 1 98.81 68 GLY B O 1
ATOM 3248 N N . ARG B 1 69 ? 5.445 -36.688 -4.824 1 98.69 69 ARG B N 1
ATOM 3249 C CA . ARG B 1 69 ? 5.922 -37.438 -3.672 1 98.69 69 ARG B CA 1
ATOM 3250 C C . ARG B 1 69 ? 7.43 -37.312 -3.506 1 98.69 69 ARG B C 1
ATOM 3252 O O . ARG B 1 69 ? 8.188 -37.469 -4.469 1 98.69 69 ARG B O 1
ATOM 3259 N N . VAL B 1 70 ? 7.793 -36.938 -2.258 1 98.75 70 VAL B N 1
ATOM 3260 C CA . VAL B 1 70 ? 9.227 -36.844 -2.006 1 98.75 70 VAL B CA 1
ATOM 3261 C C . VAL B 1 70 ? 9.891 -38.188 -2.359 1 98.75 70 VAL B C 1
ATOM 3263 O O . VAL B 1 70 ? 9.492 -39.25 -1.859 1 98.75 70 VAL B O 1
ATOM 3266 N N . PHE B 1 71 ? 10.828 -38.125 -3.277 1 98.69 71 PHE B N 1
ATOM 3267 C CA . PHE B 1 71 ? 11.562 -39.344 -3.686 1 98.69 71 PHE B CA 1
ATOM 3268 C C . PHE B 1 71 ? 12.812 -39.531 -2.836 1 98.69 71 PHE B C 1
ATOM 3270 O O . PHE B 1 71 ? 13.031 -40.594 -2.275 1 98.69 71 PHE B O 1
ATOM 3277 N N . GLU B 1 72 ? 13.633 -38.469 -2.779 1 98.19 72 GLU B N 1
ATOM 3278 C CA . GLU B 1 72 ? 14.859 -38.438 -1.989 1 98.19 72 GLU B CA 1
ATOM 3279 C C . GLU B 1 72 ? 15.133 -37.031 -1.46 1 98.19 72 GLU B C 1
ATOM 3281 O O . GLU B 1 72 ? 14.773 -36.031 -2.102 1 98.19 72 GLU B O 1
ATOM 3286 N N . VAL B 1 73 ? 15.758 -36.969 -0.253 1 97.69 73 VAL B N 1
ATOM 3287 C CA . VAL B 1 73 ? 16.031 -35.656 0.349 1 97.69 73 VAL B CA 1
ATOM 3288 C C . VAL B 1 73 ? 17.547 -35.469 0.488 1 97.69 73 VAL B C 1
ATOM 3290 O O . VAL B 1 73 ? 18.297 -36.438 0.557 1 97.69 73 VAL B O 1
ATOM 3293 N N . GLY B 1 74 ? 17.969 -34.188 0.458 1 95.62 74 GLY B N 1
ATOM 3294 C CA . GLY B 1 74 ? 19.359 -33.875 0.756 1 95.62 74 GLY B CA 1
ATOM 3295 C C . GLY B 1 74 ? 19.734 -34.156 2.203 1 95.62 74 GLY B C 1
ATOM 3296 O O . GLY B 1 74 ? 18.859 -34.406 3.039 1 95.62 74 GLY B O 1
ATOM 3297 N N . PRO B 1 75 ? 20.984 -34.031 2.496 1 94.94 75 PRO B N 1
ATOM 3298 C CA . PRO B 1 75 ? 21.484 -34.469 3.807 1 94.94 75 PRO B CA 1
ATOM 3299 C C . PRO B 1 75 ? 21.031 -33.531 4.938 1 94.94 75 PRO B C 1
ATOM 3301 O O . PRO B 1 75 ? 21.125 -33.906 6.113 1 94.94 75 PRO B O 1
ATOM 3304 N N . ASP B 1 76 ? 20.531 -32.375 4.598 1 93.56 76 ASP B N 1
ATOM 3305 C CA . ASP B 1 76 ? 20.188 -31.422 5.648 1 93.56 76 ASP B CA 1
ATOM 3306 C C . ASP B 1 76 ? 18.672 -31.281 5.781 1 93.56 76 ASP B C 1
ATOM 3308 O O . ASP B 1 76 ? 18.172 -30.375 6.449 1 93.56 76 ASP B O 1
ATOM 3312 N N . ALA B 1 77 ? 17.938 -32.062 5.051 1 94.81 77 ALA B N 1
ATOM 3313 C CA . ALA B 1 77 ? 16.5 -32.125 5.254 1 94.81 77 ALA B CA 1
ATOM 3314 C C . ALA B 1 77 ? 16.156 -32.719 6.617 1 94.81 77 ALA B C 1
ATOM 3316 O O . ALA B 1 77 ? 16.703 -33.75 7.008 1 94.81 77 ALA B O 1
ATOM 3317 N N . VAL B 1 78 ? 15.234 -32.062 7.371 1 94.12 78 VAL B N 1
ATOM 3318 C CA . VAL B 1 78 ? 14.969 -32.5 8.734 1 94.12 78 VAL B CA 1
ATOM 3319 C C . VAL B 1 78 ? 13.5 -32.938 8.859 1 94.12 78 VAL B C 1
ATOM 3321 O O . VAL B 1 78 ? 13.164 -33.75 9.711 1 94.12 78 VAL B O 1
ATOM 3324 N N . SER B 1 79 ? 12.672 -32.438 8.055 1 95.06 79 SER B N 1
ATOM 3325 C CA . SER B 1 79 ? 11.242 -32.688 8.234 1 95.06 79 SER B CA 1
ATOM 3326 C C . SER B 1 79 ? 10.664 -33.469 7.062 1 95.06 79 SER B C 1
ATOM 3328 O O . SER B 1 79 ? 9.82 -34.344 7.254 1 95.06 79 SER B O 1
ATOM 3330 N N . LEU B 1 80 ? 11.102 -33.25 5.867 1 96.81 80 LEU B N 1
ATOM 3331 C CA . LEU B 1 80 ? 10.617 -33.938 4.676 1 96.81 80 LEU B CA 1
ATOM 3332 C C . LEU B 1 80 ? 11.141 -35.375 4.625 1 96.81 80 LEU B C 1
ATOM 3334 O O . LEU B 1 80 ? 12.312 -35.625 4.914 1 96.81 80 LEU B O 1
ATOM 3338 N N . THR B 1 81 ? 10.266 -36.281 4.285 1 96.25 81 THR B N 1
ATOM 3339 C CA . THR B 1 81 ? 10.648 -37.688 4.211 1 96.25 81 THR B CA 1
ATOM 3340 C C . THR B 1 81 ? 10.219 -38.312 2.877 1 96.25 81 THR B C 1
ATOM 3342 O O . THR B 1 81 ? 9.18 -37.938 2.33 1 96.25 81 THR B O 1
ATOM 3345 N N . PRO B 1 82 ? 11.023 -39.281 2.373 1 97.81 82 PRO B N 1
ATOM 3346 C CA . PRO B 1 82 ? 10.617 -39.969 1.148 1 97.81 82 PRO B CA 1
ATOM 3347 C C . PRO B 1 82 ? 9.219 -40.562 1.257 1 97.81 82 PRO B C 1
ATOM 3349 O O . PRO B 1 82 ? 8.852 -41.125 2.303 1 97.81 82 PRO B O 1
ATOM 3352 N N . GLY B 1 83 ? 8.461 -40.438 0.196 1 98.06 83 GLY B N 1
ATOM 3353 C CA . GLY B 1 83 ? 7.109 -40.969 0.162 1 98.06 83 GLY B CA 1
ATOM 3354 C C . GLY B 1 83 ? 6.051 -39.938 0.511 1 98.06 83 GLY B C 1
ATOM 3355 O O . GLY B 1 83 ? 4.875 -40.125 0.185 1 98.06 83 GLY B O 1
ATOM 3356 N N . GLN B 1 84 ? 6.422 -38.875 1.099 1 97.81 84 GLN B N 1
ATOM 3357 C CA . GLN B 1 84 ? 5.504 -37.844 1.559 1 97.81 84 GLN B CA 1
ATOM 3358 C C . GLN B 1 84 ? 4.898 -37.094 0.383 1 97.81 84 GLN B C 1
ATOM 3360 O O . GLN B 1 84 ? 5.598 -36.75 -0.576 1 97.81 84 GLN B O 1
ATOM 3365 N N . LEU B 1 85 ? 3.559 -36.844 0.453 1 98.69 85 LEU B N 1
ATOM 3366 C CA . LEU B 1 85 ? 2.889 -36.031 -0.54 1 98.69 85 LEU B CA 1
ATOM 3367 C C . LEU B 1 85 ? 3.176 -34.562 -0.291 1 98.69 85 LEU B C 1
ATOM 3369 O O . LEU B 1 85 ? 3.082 -34.062 0.844 1 98.69 85 LEU B O 1
ATOM 3373 N N . VAL B 1 86 ? 3.549 -33.812 -1.347 1 98.88 86 VAL B N 1
ATOM 3374 C CA . VAL B 1 86 ? 3.922 -32.406 -1.159 1 98.88 86 VAL B CA 1
ATOM 3375 C C . VAL B 1 86 ? 3.354 -31.578 -2.297 1 98.88 86 VAL B C 1
ATOM 3377 O O . VAL B 1 86 ? 3.16 -32.062 -3.41 1 98.88 86 VAL B O 1
ATOM 3380 N N . PHE B 1 87 ? 2.977 -30.375 -2.01 1 98.88 87 PHE B N 1
ATOM 3381 C CA . PHE B 1 87 ? 2.816 -29.312 -2.996 1 98.88 87 PHE B CA 1
ATOM 3382 C C . PHE B 1 87 ? 4.164 -28.703 -3.355 1 98.88 87 PHE B C 1
ATOM 3384 O O . PHE B 1 87 ? 4.906 -28.266 -2.475 1 98.88 87 PHE B O 1
ATOM 3391 N N . CYS B 1 88 ? 4.535 -28.75 -4.613 1 98.81 88 CYS B N 1
ATOM 3392 C CA . CYS B 1 88 ? 5.77 -28.156 -5.125 1 98.81 88 CYS B CA 1
ATOM 3393 C C . CYS B 1 88 ? 5.535 -26.75 -5.645 1 98.81 88 CYS B C 1
ATOM 3395 O O . CYS B 1 88 ? 4.984 -26.562 -6.734 1 98.81 88 CYS B O 1
ATOM 3397 N N . ASP B 1 89 ? 5.961 -25.812 -4.91 1 98.5 89 ASP B N 1
ATOM 3398 C CA . ASP B 1 89 ? 5.773 -24.406 -5.266 1 98.5 89 ASP B CA 1
ATOM 3399 C C . ASP B 1 89 ? 6.758 -23.984 -6.348 1 98.5 89 ASP B C 1
ATOM 3401 O O . ASP B 1 89 ? 7.957 -24.234 -6.246 1 98.5 89 ASP B O 1
ATOM 3405 N N . ALA B 1 90 ? 6.25 -23.312 -7.312 1 97.38 90 ALA B N 1
ATOM 3406 C CA . ALA B 1 90 ? 7.09 -22.938 -8.445 1 97.38 90 ALA B CA 1
ATOM 3407 C C . ALA B 1 90 ? 7.812 -21.625 -8.18 1 97.38 90 ALA B C 1
ATOM 3409 O O . ALA B 1 90 ? 8.742 -21.25 -8.906 1 97.38 90 ALA B O 1
ATOM 3410 N N . THR B 1 91 ? 7.383 -20.844 -7.223 1 97 91 THR B N 1
ATOM 3411 C CA . THR B 1 91 ? 8.062 -19.594 -6.918 1 97 91 THR B CA 1
ATOM 3412 C C . THR B 1 91 ? 9.312 -19.844 -6.082 1 97 91 THR B C 1
ATOM 3414 O O . THR B 1 91 ? 9.219 -20.047 -4.871 1 97 91 THR B O 1
ATOM 3417 N N . ILE B 1 92 ? 10.477 -19.797 -6.742 1 96.25 92 ILE B N 1
ATOM 3418 C CA . ILE B 1 92 ? 11.742 -20.031 -6.055 1 96.25 92 ILE B CA 1
ATOM 3419 C C . ILE B 1 92 ? 12.453 -18.703 -5.824 1 96.25 92 ILE B C 1
ATOM 3421 O O . ILE B 1 92 ? 12.617 -17.906 -6.75 1 96.25 92 ILE B O 1
ATOM 3425 N N . ARG B 1 93 ? 12.773 -18.469 -4.629 1 94.56 93 ARG B N 1
ATOM 3426 C CA . ARG B 1 93 ? 13.516 -17.266 -4.262 1 94.56 93 ARG B CA 1
ATOM 3427 C C . ARG B 1 93 ? 14.969 -17.594 -3.936 1 94.56 93 ARG B C 1
ATOM 3429 O O . ARG B 1 93 ? 15.25 -18.641 -3.355 1 94.56 93 ARG B O 1
ATOM 3436 N N . ALA B 1 94 ? 15.852 -16.656 -4.32 1 93.5 94 ALA B N 1
ATOM 3437 C CA . ALA B 1 94 ? 17.25 -16.812 -3.926 1 93.5 94 ALA B CA 1
ATOM 3438 C C . ALA B 1 94 ? 17.406 -16.734 -2.408 1 93.5 94 ALA B C 1
ATOM 3440 O O . ALA B 1 94 ? 16.891 -15.805 -1.773 1 93.5 94 ALA B O 1
ATOM 3441 N N . ARG B 1 95 ? 18.188 -17.625 -1.862 1 91.81 95 ARG B N 1
ATOM 3442 C CA . ARG B 1 95 ? 18.328 -17.703 -0.412 1 91.81 95 ARG B CA 1
ATOM 3443 C C . ARG B 1 95 ? 19.125 -16.531 0.132 1 91.81 95 ARG B C 1
ATOM 3445 O O . ARG B 1 95 ? 18.891 -16.062 1.247 1 91.81 95 ARG B O 1
ATOM 3452 N N . ASP B 1 96 ? 20.094 -16.016 -0.641 1 90.88 96 ASP B N 1
ATOM 3453 C CA . ASP B 1 96 ? 20.938 -14.922 -0.18 1 90.88 96 ASP B CA 1
ATOM 3454 C C . ASP B 1 96 ? 20.406 -13.57 -0.663 1 90.88 96 ASP B C 1
ATOM 3456 O O . ASP B 1 96 ? 21.016 -12.531 -0.401 1 90.88 96 ASP B O 1
ATOM 3460 N N . SER B 1 97 ? 19.281 -13.555 -1.42 1 88.75 97 SER B N 1
ATOM 3461 C CA . SER B 1 97 ? 18.578 -12.367 -1.885 1 88.75 97 SER B CA 1
ATOM 3462 C C . SER B 1 97 ? 17.094 -12.648 -2.08 1 88.75 97 SER B C 1
ATOM 3464 O O . SER B 1 97 ? 16.625 -12.828 -3.209 1 88.75 97 SER B O 1
ATOM 3466 N N . PRO B 1 98 ? 16.297 -12.633 -1.058 1 86.12 98 PRO B N 1
ATOM 3467 C CA . PRO B 1 98 ? 14.922 -13.125 -1.109 1 86.12 98 PRO B CA 1
ATOM 3468 C C . PRO B 1 98 ? 14.023 -12.281 -2.008 1 86.12 98 PRO B C 1
ATOM 3470 O O . PRO B 1 98 ? 12.906 -12.695 -2.336 1 86.12 98 PRO B O 1
ATOM 3473 N N . SER B 1 99 ? 14.539 -11.141 -2.389 1 87.38 99 SER B N 1
ATOM 3474 C CA . SER B 1 99 ? 13.766 -10.328 -3.322 1 87.38 99 SER B CA 1
ATOM 3475 C C . SER B 1 99 ? 13.93 -10.82 -4.754 1 87.38 99 SER B C 1
ATOM 3477 O O . SER B 1 99 ? 13.18 -10.414 -5.648 1 87.38 99 SER B O 1
ATOM 3479 N N . THR B 1 100 ? 14.906 -11.703 -5.012 1 90.12 100 THR B N 1
ATOM 3480 C CA . THR B 1 100 ? 15.125 -12.336 -6.309 1 90.12 100 THR B CA 1
ATOM 3481 C C . THR B 1 100 ? 14.375 -13.656 -6.402 1 90.12 100 THR B C 1
ATOM 3483 O O . THR B 1 100 ? 14.578 -14.555 -5.582 1 90.12 100 THR B O 1
ATOM 3486 N N . ALA B 1 101 ? 13.477 -13.703 -7.324 1 93.5 101 ALA B N 1
ATOM 3487 C CA . ALA B 1 101 ? 12.68 -14.914 -7.473 1 93.5 101 ALA B CA 1
ATOM 3488 C C . ALA B 1 101 ? 12.57 -15.328 -8.938 1 93.5 101 ALA B C 1
ATOM 3490 O O . ALA B 1 101 ? 12.719 -14.492 -9.836 1 93.5 101 ALA B O 1
ATOM 3491 N N . ILE B 1 102 ? 12.383 -16.578 -9.164 1 94.94 102 ILE B N 1
ATOM 3492 C CA . ILE B 1 102 ? 12.031 -17.125 -10.469 1 94.94 102 ILE B CA 1
ATOM 3493 C C . ILE B 1 102 ? 10.734 -17.922 -10.352 1 94.94 102 ILE B C 1
ATOM 3495 O O . ILE B 1 102 ? 10.344 -18.328 -9.258 1 94.94 102 ILE B O 1
ATOM 3499 N N . LEU B 1 103 ? 10.023 -18.016 -11.438 1 96.19 103 LEU B N 1
ATOM 3500 C CA . LEU B 1 103 ? 9.047 -19.094 -11.586 1 96.19 103 LEU B CA 1
ATOM 3501 C C . LEU B 1 103 ? 9.672 -20.312 -12.227 1 96.19 103 LEU B C 1
ATOM 3503 O O . LEU B 1 103 ? 10.016 -20.297 -13.414 1 96.19 103 LEU B O 1
ATOM 3507 N N . HIS B 1 104 ? 9.82 -21.312 -11.422 1 96 104 HIS B N 1
ATOM 3508 C CA . HIS B 1 104 ? 10.531 -22.531 -11.781 1 96 104 HIS B CA 1
ATOM 3509 C C . HIS B 1 104 ? 10.031 -23.094 -13.102 1 96 104 HIS B C 1
ATOM 3511 O O . HIS B 1 104 ? 8.859 -23.453 -13.219 1 96 104 HIS B O 1
ATOM 3517 N N . GLY B 1 105 ? 10.906 -23.062 -14.148 1 94.75 105 GLY B N 1
ATOM 3518 C CA . GLY B 1 105 ? 10.586 -23.625 -15.445 1 94.75 105 GLY B CA 1
ATOM 3519 C C . GLY B 1 105 ? 9.789 -22.688 -16.328 1 94.75 105 GLY B C 1
ATOM 3520 O O . GLY B 1 105 ? 9.375 -23.047 -17.422 1 94.75 105 GLY B O 1
ATOM 3521 N N . LEU B 1 106 ? 9.633 -21.391 -15.867 1 92.81 106 LEU B N 1
ATOM 3522 C CA . LEU B 1 106 ? 8.695 -20.531 -16.578 1 92.81 106 LEU B CA 1
ATOM 3523 C C . LEU B 1 106 ? 9.273 -19.141 -16.766 1 92.81 106 LEU B C 1
ATOM 3525 O O . LEU B 1 106 ? 9.227 -18.594 -17.875 1 92.81 106 LEU B O 1
ATOM 3529 N N . HIS B 1 107 ? 9.836 -18.531 -15.711 1 87.94 107 HIS B N 1
ATOM 3530 C CA . HIS B 1 107 ? 10.211 -17.125 -15.805 1 87.94 107 HIS B CA 1
ATOM 3531 C C . HIS B 1 107 ? 11.391 -16.812 -14.906 1 87.94 107 HIS B C 1
ATOM 3533 O O . HIS B 1 107 ? 11.422 -17.219 -13.742 1 87.94 107 HIS B O 1
ATOM 3539 N N . GLY B 1 108 ? 12.453 -16.047 -15.484 1 82.19 108 GLY B N 1
ATOM 3540 C CA . GLY B 1 108 ? 13.562 -15.422 -14.781 1 82.19 108 GLY B CA 1
ATOM 3541 C C . GLY B 1 108 ? 14 -14.109 -15.406 1 82.19 108 GLY B C 1
ATOM 3542 O O . GLY B 1 108 ? 14.883 -14.086 -16.266 1 82.19 108 GLY B O 1
ATOM 3543 N N . GLY B 1 109 ? 13.516 -13.023 -14.914 1 77.69 109 GLY B N 1
ATOM 3544 C CA . GLY B 1 109 ? 13.57 -11.781 -15.68 1 77.69 109 GLY B CA 1
ATOM 3545 C C . GLY B 1 109 ? 14.789 -10.93 -15.352 1 77.69 109 GLY B C 1
ATOM 3546 O O . GLY B 1 109 ? 15.328 -10.258 -16.219 1 77.69 109 GLY B O 1
ATOM 3547 N N . SER B 1 110 ? 15.281 -10.852 -14.164 1 83 110 SER B N 1
ATOM 3548 C CA . SER B 1 110 ? 16.453 -10.055 -13.805 1 83 110 SER B CA 1
ATOM 3549 C C . SER B 1 110 ? 17.734 -10.844 -13.977 1 83 110 SER B C 1
ATOM 3551 O O . SER B 1 110 ? 17.703 -12.078 -14.062 1 83 110 SER B O 1
ATOM 3553 N N . PRO B 1 111 ? 18.844 -10.133 -14.094 1 86 111 PRO B N 1
ATOM 3554 C CA . PRO B 1 111 ? 20.109 -10.867 -14.18 1 86 111 PRO B CA 1
ATOM 3555 C C . PRO B 1 111 ? 20.312 -11.836 -13.016 1 86 111 PRO B C 1
ATOM 3557 O O . PRO B 1 111 ? 20.734 -12.977 -13.227 1 86 111 PRO B O 1
ATOM 3560 N N . ALA B 1 112 ? 19.953 -11.391 -11.914 1 88.75 112 ALA B N 1
ATOM 3561 C CA . ALA B 1 112 ? 20.094 -12.258 -10.742 1 88.75 112 ALA B CA 1
ATOM 3562 C C . ALA B 1 112 ? 19.141 -13.453 -10.836 1 88.75 112 ALA B C 1
ATOM 3564 O O . ALA B 1 112 ? 19.516 -14.578 -10.484 1 88.75 112 ALA B O 1
ATOM 3565 N N . ALA B 1 113 ? 17.969 -13.25 -11.297 1 91.19 113 ALA B N 1
ATOM 3566 C CA . ALA B 1 113 ? 17 -14.328 -11.484 1 91.19 113 ALA B CA 1
ATOM 3567 C C . ALA B 1 113 ? 17.484 -15.32 -12.547 1 91.19 113 ALA B C 1
ATOM 3569 O O . ALA B 1 113 ? 17.344 -16.531 -12.383 1 91.19 113 ALA B O 1
ATOM 3570 N N . ARG B 1 114 ? 18.047 -14.766 -13.539 1 91.69 114 ARG B N 1
ATOM 3571 C CA . ARG B 1 114 ? 18.578 -15.625 -14.586 1 91.69 114 ARG B CA 1
ATOM 3572 C C . ARG B 1 114 ? 19.703 -16.516 -14.055 1 91.69 114 ARG B C 1
ATOM 3574 O O . ARG B 1 114 ? 19.797 -17.688 -14.398 1 91.69 114 ARG B O 1
ATOM 3581 N N . LYS B 1 115 ? 20.562 -15.898 -13.336 1 92.06 115 LYS B N 1
ATOM 3582 C CA . LYS B 1 115 ? 21.625 -16.688 -12.711 1 92.06 115 LYS B CA 1
ATOM 3583 C C . LYS B 1 115 ? 21.047 -17.828 -11.875 1 92.06 115 LYS B C 1
ATOM 3585 O O . LYS B 1 115 ? 21.578 -18.938 -11.891 1 92.06 115 LYS B O 1
ATOM 3590 N N . LEU B 1 116 ? 20.016 -17.5 -11.156 1 91.12 116 LEU B N 1
ATOM 3591 C CA . LEU B 1 116 ? 19.328 -18.484 -10.336 1 91.12 116 LEU B CA 1
ATOM 3592 C C . LEU B 1 116 ? 18.781 -19.625 -11.195 1 91.12 116 LEU B C 1
ATOM 3594 O O . LEU B 1 116 ? 18.938 -20.797 -10.859 1 91.12 116 LEU B O 1
ATOM 3598 N N . MET B 1 117 ? 18.203 -19.312 -12.32 1 93.56 117 MET B N 1
ATOM 3599 C CA . MET B 1 117 ? 17.562 -20.281 -13.219 1 93.56 117 MET B CA 1
ATOM 3600 C C . MET B 1 117 ? 18.594 -21.094 -13.984 1 93.56 117 MET B C 1
ATOM 3602 O O . MET B 1 117 ? 18.391 -22.266 -14.258 1 93.56 117 MET B O 1
ATOM 3606 N N . ASP B 1 118 ? 19.734 -20.438 -14.312 1 93.12 118 ASP B N 1
ATOM 3607 C CA . ASP B 1 118 ? 20.766 -21.062 -15.117 1 93.12 118 ASP B CA 1
ATOM 3608 C C . ASP B 1 118 ? 21.484 -22.172 -14.336 1 93.12 118 ASP B C 1
ATOM 3610 O O . ASP B 1 118 ? 22.109 -23.047 -14.93 1 93.12 118 ASP B O 1
ATOM 3614 N N . GLY B 1 119 ? 21.359 -22.141 -13.109 1 89.88 119 GLY B N 1
ATOM 3615 C CA . GLY B 1 119 ? 22.078 -23.094 -12.266 1 89.88 119 GLY B CA 1
ATOM 3616 C C . GLY B 1 119 ? 21.219 -24.266 -11.82 1 89.88 119 GLY B C 1
ATOM 3617 O O . GLY B 1 119 ? 20.609 -24.938 -12.648 1 89.88 119 GLY B O 1
ATOM 3618 N N . GLU B 1 120 ? 21.141 -24.375 -10.578 1 90.75 120 GLU B N 1
ATOM 3619 C CA . GLU B 1 120 ? 20.562 -25.531 -9.906 1 90.75 120 GLU B CA 1
ATOM 3620 C C . GLU B 1 120 ? 19.078 -25.688 -10.227 1 90.75 120 GLU B C 1
ATOM 3622 O O . GLU B 1 120 ? 18.531 -26.781 -10.172 1 90.75 120 GLU B O 1
ATOM 3627 N N . TRP B 1 121 ? 18.453 -24.656 -10.617 1 95.75 121 TRP B N 1
ATOM 3628 C CA . TRP B 1 121 ? 17 -24.656 -10.719 1 95.75 121 TRP B CA 1
ATOM 3629 C C . TRP B 1 121 ? 16.547 -24.484 -12.164 1 95.75 121 TRP B C 1
ATOM 3631 O O . TRP B 1 121 ? 15.5 -23.906 -12.43 1 95.75 121 TRP B O 1
ATOM 3641 N N . ARG B 1 122 ? 17.297 -24.953 -13.07 1 95.5 122 ARG B N 1
ATOM 3642 C CA . ARG B 1 122 ? 17.031 -24.844 -14.5 1 95.5 122 ARG B CA 1
ATOM 3643 C C . ARG B 1 122 ? 15.875 -25.75 -14.922 1 95.5 122 ARG B C 1
ATOM 3645 O O . ARG B 1 122 ? 15.031 -25.344 -15.727 1 95.5 122 ARG B O 1
ATOM 3652 N N . ASP B 1 123 ? 15.875 -27.047 -14.367 1 97.25 123 ASP B N 1
ATOM 3653 C CA . ASP B 1 123 ? 14.953 -28.062 -14.844 1 97.25 123 ASP B CA 1
ATOM 3654 C C . ASP B 1 123 ? 13.773 -28.234 -13.883 1 97.25 123 ASP B C 1
ATOM 3656 O O . ASP B 1 123 ? 13.969 -28.547 -12.703 1 97.25 123 ASP B O 1
ATOM 3660 N N . ALA B 1 124 ? 12.578 -28.141 -14.492 1 98.06 124 ALA B N 1
ATOM 3661 C CA . ALA B 1 124 ? 11.398 -28.031 -13.641 1 98.06 124 ALA B CA 1
ATOM 3662 C C . ALA B 1 124 ? 10.508 -29.266 -13.766 1 98.06 124 ALA B C 1
ATOM 3664 O O . ALA B 1 124 ? 11.008 -30.391 -13.906 1 98.06 124 ALA B O 1
ATOM 3665 N N . SER B 1 125 ? 9.219 -29.156 -13.641 1 98.56 125 SER B N 1
ATOM 3666 C CA . SER B 1 125 ? 8.328 -30.219 -13.203 1 98.56 125 SER B CA 1
ATOM 3667 C C . SER B 1 125 ? 7.754 -30.984 -14.391 1 98.56 125 SER B C 1
ATOM 3669 O O . SER B 1 125 ? 7.039 -31.969 -14.211 1 98.56 125 SER B O 1
ATOM 3671 N N . TYR B 1 126 ? 7.969 -30.578 -15.641 1 98.69 126 TYR B N 1
ATOM 3672 C CA . TYR B 1 126 ? 7.484 -31.375 -16.766 1 98.69 126 TYR B CA 1
ATOM 3673 C C . TYR B 1 126 ? 8.391 -32.562 -17 1 98.69 126 TYR B C 1
ATOM 3675 O O . TYR B 1 126 ? 8.969 -32.719 -18.094 1 98.69 126 TYR B O 1
ATOM 3683 N N . ALA B 1 127 ? 8.469 -33.406 -16.016 1 98.81 127 ALA B N 1
ATOM 3684 C CA . ALA B 1 127 ? 9.344 -34.594 -15.922 1 98.81 127 ALA B CA 1
ATOM 3685 C C . ALA B 1 127 ? 8.805 -35.594 -14.898 1 98.81 127 ALA B C 1
ATOM 3687 O O . ALA B 1 127 ? 7.906 -35.281 -14.117 1 98.81 127 ALA B O 1
ATOM 3688 N N . GLU B 1 128 ? 9.359 -36.781 -14.977 1 98.81 128 GLU B N 1
ATOM 3689 C CA . GLU B 1 128 ? 8.992 -37.75 -13.969 1 98.81 128 GLU B CA 1
ATOM 3690 C C . GLU B 1 128 ? 9.516 -37.375 -12.594 1 98.81 128 GLU B C 1
ATOM 3692 O O . GLU B 1 128 ? 8.852 -37.625 -11.578 1 98.81 128 GLU B O 1
ATOM 3697 N N . TYR B 1 129 ? 10.719 -36.844 -12.539 1 98.69 129 TYR B N 1
ATOM 3698 C CA . TYR B 1 129 ? 11.352 -36.375 -11.32 1 98.69 129 TYR B CA 1
ATOM 3699 C C . TYR B 1 129 ? 11.875 -34.938 -11.484 1 98.69 129 TYR B C 1
ATOM 3701 O O . TYR B 1 129 ? 12.336 -34.562 -12.57 1 98.69 129 TYR B O 1
ATOM 3709 N N . ALA B 1 130 ? 11.859 -34.219 -10.484 1 98.56 130 ALA B N 1
ATOM 3710 C CA . ALA B 1 130 ? 12.406 -32.844 -10.484 1 98.56 130 ALA B CA 1
ATOM 3711 C C . ALA B 1 130 ? 12.969 -32.5 -9.117 1 98.56 130 ALA B C 1
ATOM 3713 O O . ALA B 1 130 ? 12.523 -33 -8.094 1 98.56 130 ALA B O 1
ATOM 3714 N N . SER B 1 131 ? 13.93 -31.594 -9.117 1 98.25 131 SER B N 1
ATOM 3715 C CA . SER B 1 131 ? 14.523 -31.094 -7.883 1 98.25 131 SER B CA 1
ATOM 3716 C C . SER B 1 131 ? 13.875 -29.781 -7.461 1 98.25 131 SER B C 1
ATOM 3718 O O . SER B 1 131 ? 13.594 -28.922 -8.297 1 98.25 131 SER B O 1
ATOM 3720 N N . PHE B 1 132 ? 13.609 -29.625 -6.18 1 98.25 132 PHE B N 1
ATOM 3721 C CA . PHE B 1 132 ? 13.094 -28.391 -5.59 1 98.25 132 PHE B CA 1
ATOM 3722 C C . PHE B 1 132 ? 13.891 -28.016 -4.352 1 98.25 132 PHE B C 1
ATOM 3724 O O . PHE B 1 132 ? 14.406 -28.875 -3.645 1 98.25 132 PHE B O 1
ATOM 3731 N N . PRO B 1 133 ? 14.008 -26.641 -4.086 1 97.25 133 PRO B N 1
ATOM 3732 C CA . PRO B 1 133 ? 14.461 -26.266 -2.742 1 97.25 133 PRO B CA 1
ATOM 3733 C C . PRO B 1 133 ? 13.586 -26.859 -1.643 1 97.25 133 PRO B C 1
ATOM 3735 O O . PRO B 1 133 ? 12.367 -26.984 -1.813 1 97.25 133 PRO B O 1
ATOM 3738 N N . LEU B 1 134 ? 14.188 -27.109 -0.491 1 96.81 134 LEU B N 1
ATOM 3739 C CA . LEU B 1 134 ? 13.43 -27.672 0.623 1 96.81 134 LEU B CA 1
ATOM 3740 C C . LEU B 1 134 ? 12.273 -26.75 1.001 1 96.81 134 LEU B C 1
ATOM 3742 O O . LEU B 1 134 ? 11.172 -27.234 1.306 1 96.81 134 LEU B O 1
ATOM 3746 N N . GLU B 1 135 ? 12.461 -25.438 0.932 1 96.38 135 GLU B N 1
ATOM 3747 C CA . GLU B 1 135 ? 11.477 -24.453 1.383 1 96.38 135 GLU B CA 1
ATOM 3748 C C . GLU B 1 135 ? 10.359 -24.281 0.359 1 96.38 135 GLU B C 1
ATOM 3750 O O . GLU B 1 135 ? 9.367 -23.594 0.621 1 96.38 135 GLU B O 1
ATOM 3755 N N . ASN B 1 136 ? 10.461 -24.969 -0.796 1 98.25 136 ASN B N 1
ATOM 3756 C CA . ASN B 1 136 ? 9.422 -24.891 -1.813 1 98.25 136 ASN B CA 1
ATOM 3757 C C . ASN B 1 136 ? 8.539 -26.141 -1.807 1 98.25 136 ASN B C 1
ATOM 3759 O O . ASN B 1 136 ? 7.68 -26.297 -2.676 1 98.25 136 ASN B O 1
ATOM 3763 N N . LEU B 1 137 ? 8.828 -27.031 -0.853 1 98.62 137 LEU B N 1
ATOM 3764 C CA . LEU B 1 137 ? 8.039 -28.25 -0.729 1 98.62 137 LEU B CA 1
ATOM 3765 C C . LEU B 1 137 ? 7.164 -28.219 0.521 1 98.62 137 LEU B C 1
ATOM 3767 O O . LEU B 1 137 ? 7.68 -28.141 1.64 1 98.62 137 LEU B O 1
ATOM 3771 N N . PHE B 1 138 ? 5.852 -28.297 0.319 1 98.69 138 PHE B N 1
ATOM 3772 C CA . PHE B 1 138 ? 4.906 -28.172 1.424 1 98.69 138 PHE B CA 1
ATOM 3773 C C . PHE B 1 138 ? 4.148 -29.484 1.627 1 98.69 138 PHE B C 1
ATOM 3775 O O . PHE B 1 138 ? 3.398 -29.922 0.749 1 98.69 138 PHE B O 1
ATOM 3782 N N . PRO B 1 139 ? 4.305 -30.062 2.752 1 98.12 139 PRO B N 1
ATOM 3783 C CA . PRO B 1 139 ? 3.611 -31.328 3.01 1 98.12 139 PRO B CA 1
ATOM 3784 C C . PRO B 1 139 ? 2.092 -31.188 2.947 1 98.12 139 PRO B C 1
ATOM 3786 O O . PRO B 1 139 ? 1.541 -30.172 3.398 1 98.12 139 PRO B O 1
ATOM 3789 N N . LEU B 1 140 ? 1.474 -32.188 2.371 1 98.5 140 LEU B N 1
ATOM 3790 C CA . LEU B 1 140 ? 0.02 -32.281 2.307 1 98.5 140 LEU B CA 1
ATOM 3791 C C . LEU B 1 140 ? -0.473 -33.5 3.102 1 98.5 140 LEU B C 1
ATOM 3793 O O . LEU B 1 140 ? 0.136 -34.562 3.055 1 98.5 140 LEU B O 1
ATOM 3797 N N . ASN B 1 141 ? -1.493 -33.312 3.857 1 98 141 ASN B N 1
ATOM 3798 C CA . ASN B 1 141 ? -2.121 -34.406 4.555 1 98 141 ASN B CA 1
ATOM 3799 C C . ASN B 1 141 ? -2.92 -35.312 3.596 1 98 141 ASN B C 1
ATOM 3801 O O . ASN B 1 141 ? -4.102 -35.031 3.352 1 98 141 ASN B O 1
ATOM 3805 N N . GLU B 1 142 ? -2.277 -36.312 3.15 1 97.62 142 GLU B N 1
ATOM 3806 C CA . GLU B 1 142 ? -2.854 -37.156 2.119 1 97.62 142 GLU B CA 1
ATOM 3807 C C . GLU B 1 142 ? -4.121 -37.844 2.617 1 97.62 142 GLU B C 1
ATOM 3809 O O . GLU B 1 142 ? -5.082 -38.031 1.861 1 97.62 142 GLU B O 1
ATOM 3814 N N . ASP B 1 143 ? -4.141 -38.219 3.832 1 97.38 143 ASP B N 1
ATOM 3815 C CA . ASP B 1 143 ? -5.305 -38.906 4.406 1 97.38 143 ASP B CA 1
ATOM 3816 C C . ASP B 1 143 ? -6.535 -38 4.367 1 97.38 143 ASP B C 1
ATOM 3818 O O . ASP B 1 143 ? -7.633 -38.438 4.031 1 97.38 143 ASP B O 1
ATOM 3822 N N . VAL B 1 144 ? -6.312 -36.781 4.645 1 96.75 144 VAL B N 1
ATOM 3823 C CA . VAL B 1 144 ? -7.422 -35.812 4.676 1 96.75 144 VAL B CA 1
ATOM 3824 C C . VAL B 1 144 ? -7.809 -35.438 3.252 1 96.75 144 VAL B C 1
ATOM 3826 O O . VAL B 1 144 ? -8.969 -35.562 2.859 1 96.75 144 VAL B O 1
ATOM 3829 N N . LEU B 1 145 ? -6.859 -35.125 2.445 1 97.81 145 LEU B N 1
ATOM 3830 C CA . LEU B 1 145 ? -7.117 -34.5 1.149 1 97.81 145 LEU B CA 1
ATOM 3831 C C . LEU B 1 145 ? -7.566 -35.531 0.13 1 97.81 145 LEU B C 1
ATOM 3833 O O . LEU B 1 145 ? -8.531 -35.312 -0.604 1 97.81 145 LEU B O 1
ATOM 3837 N N . VAL B 1 146 ? -6.883 -36.688 0.112 1 96.69 146 VAL B N 1
ATOM 3838 C CA . VAL B 1 146 ? -7.156 -37.688 -0.913 1 96.69 146 VAL B CA 1
ATOM 3839 C C . VAL B 1 146 ? -8.164 -38.719 -0.383 1 96.69 146 VAL B C 1
ATOM 3841 O O . VAL B 1 146 ? -9.18 -39 -1.027 1 96.69 146 VAL B O 1
ATOM 3844 N N . ARG B 1 147 ? -7.988 -39.156 0.797 1 94.88 147 ARG B N 1
ATOM 3845 C CA . ARG B 1 147 ? -8.82 -40.25 1.289 1 94.88 147 ARG B CA 1
ATOM 3846 C C . ARG B 1 147 ? -10.164 -39.75 1.798 1 94.88 147 ARG B C 1
ATOM 3848 O O . ARG B 1 147 ? -11.211 -40.281 1.434 1 94.88 147 ARG B O 1
ATOM 3855 N N . SER B 1 148 ? -10.102 -38.75 2.609 1 95.81 148 SER B N 1
ATOM 3856 C CA . SER B 1 148 ? -11.336 -38.281 3.24 1 95.81 148 SER B CA 1
ATOM 3857 C C . SER B 1 148 ? -12.094 -37.344 2.32 1 95.81 148 SER B C 1
ATOM 3859 O O . SER B 1 148 ? -13.297 -37.5 2.094 1 95.81 148 SER B O 1
ATOM 3861 N N . MET B 1 149 ? -11.445 -36.375 1.676 1 95.5 149 MET B N 1
ATOM 3862 C CA . MET B 1 149 ? -12.117 -35.344 0.889 1 95.5 149 MET B CA 1
ATOM 3863 C C . MET B 1 149 ? -12.227 -35.75 -0.574 1 95.5 149 MET B C 1
ATOM 3865 O O . MET B 1 149 ? -12.992 -35.156 -1.337 1 95.5 149 MET B O 1
ATOM 3869 N N . GLY B 1 150 ? -11.383 -36.719 -0.947 1 96.31 150 GLY B N 1
ATOM 3870 C CA . GLY B 1 150 ? -11.539 -37.344 -2.254 1 96.31 150 GLY B CA 1
ATOM 3871 C C . GLY B 1 150 ? -10.883 -36.562 -3.369 1 96.31 150 GLY B C 1
ATOM 3872 O O . GLY B 1 150 ? -11.234 -36.719 -4.539 1 96.31 150 GLY B O 1
ATOM 3873 N N . TYR B 1 151 ? -9.977 -35.688 -3.096 1 96.81 151 TYR B N 1
ATOM 3874 C CA . TYR B 1 151 ? -9.32 -34.906 -4.137 1 96.81 151 TYR B CA 1
ATOM 3875 C C . TYR B 1 151 ? -8.336 -35.781 -4.922 1 96.81 151 TYR B C 1
ATOM 3877 O O . TYR B 1 151 ? -7.605 -36.594 -4.344 1 96.81 151 TYR B O 1
ATOM 3885 N N . SER B 1 152 ? -8.367 -35.625 -6.254 1 97.25 152 SER B N 1
ATOM 3886 C CA . SER B 1 152 ? -7.305 -36.188 -7.086 1 97.25 152 SER B CA 1
ATOM 3887 C C . SER B 1 152 ? -6.047 -35.312 -7.012 1 97.25 152 SER B C 1
ATOM 3889 O O . SER B 1 152 ? -6.094 -34.188 -6.527 1 97.25 152 SER B O 1
ATOM 3891 N N . PHE B 1 153 ? -4.91 -35.844 -7.465 1 98 153 PHE B N 1
ATOM 3892 C CA . PHE B 1 153 ? -3.678 -35.062 -7.512 1 98 153 PHE B CA 1
ATOM 3893 C C . PHE B 1 153 ? -3.816 -33.875 -8.477 1 98 153 PHE B C 1
ATOM 3895 O O . PHE B 1 153 ? -3.289 -32.781 -8.219 1 98 153 PHE B O 1
ATOM 3902 N N . ALA B 1 154 ? -4.555 -34.094 -9.539 1 97.25 154 ALA B N 1
ATOM 3903 C CA . ALA B 1 154 ? -4.816 -33.031 -10.492 1 97.25 154 ALA B CA 1
ATOM 3904 C C . ALA B 1 154 ? -5.609 -31.891 -9.836 1 97.25 154 ALA B C 1
ATOM 3906 O O . ALA B 1 154 ? -5.348 -30.719 -10.078 1 97.25 154 ALA B O 1
ATOM 3907 N N . GLU B 1 155 ? -6.574 -32.25 -9.031 1 96.5 155 GLU B N 1
ATOM 3908 C CA . GLU B 1 155 ? -7.367 -31.25 -8.32 1 96.5 155 GLU B CA 1
ATOM 3909 C C . GLU B 1 155 ? -6.523 -30.516 -7.281 1 96.5 155 GLU B C 1
ATOM 3911 O O . GLU B 1 155 ? -6.664 -29.297 -7.109 1 96.5 155 GLU B O 1
ATOM 3916 N N . LEU B 1 156 ? -5.613 -31.25 -6.605 1 97.69 156 LEU B N 1
ATOM 3917 C CA . LEU B 1 156 ? -4.727 -30.625 -5.633 1 97.69 156 LEU B CA 1
ATOM 3918 C C . LEU B 1 156 ? -3.824 -29.594 -6.305 1 97.69 156 LEU B C 1
ATOM 3920 O O . LEU B 1 156 ? -3.463 -28.578 -5.691 1 97.69 156 LEU B O 1
ATOM 3924 N N . ALA B 1 157 ? -3.502 -29.828 -7.59 1 97.62 157 ALA B N 1
ATOM 3925 C CA . ALA B 1 157 ? -2.621 -28.938 -8.336 1 97.62 157 ALA B CA 1
ATOM 3926 C C . ALA B 1 157 ? -3.277 -27.578 -8.555 1 97.62 157 ALA B C 1
ATOM 3928 O O . ALA B 1 157 ? -2.6 -26.594 -8.875 1 97.62 157 ALA B O 1
ATOM 3929 N N . LEU B 1 158 ? -4.594 -27.453 -8.297 1 96.81 158 LEU B N 1
ATOM 3930 C CA . LEU B 1 158 ? -5.32 -26.203 -8.438 1 96.81 158 LEU B CA 1
ATOM 3931 C C . LEU B 1 158 ? -4.91 -25.219 -7.348 1 96.81 158 LEU B C 1
ATOM 3933 O O . LEU B 1 158 ? -5.195 -24.016 -7.445 1 96.81 158 LEU B O 1
ATOM 3937 N N . MET B 1 159 ? -4.234 -25.703 -6.281 1 97.75 159 MET B N 1
ATOM 3938 C CA . MET B 1 159 ? -3.83 -24.844 -5.172 1 97.75 159 MET B CA 1
ATOM 3939 C C . MET B 1 159 ? -3.023 -23.656 -5.676 1 97.75 159 MET B C 1
ATOM 3941 O O . MET B 1 159 ? -3.184 -22.531 -5.18 1 97.75 159 MET B O 1
ATOM 3945 N N . SER B 1 160 ? -2.219 -23.891 -6.68 1 97.38 160 SER B N 1
ATOM 3946 C CA . SER B 1 160 ? -1.36 -22.828 -7.188 1 97.38 160 SER B CA 1
ATOM 3947 C C . SER B 1 160 ? -2.18 -21.719 -7.832 1 97.38 160 SER B C 1
ATOM 3949 O O . SER B 1 160 ? -1.78 -20.562 -7.812 1 97.38 160 SER B O 1
ATOM 3951 N N . VAL B 1 161 ? -3.336 -22.062 -8.438 1 96.69 161 VAL B N 1
ATOM 3952 C CA . VAL B 1 161 ? -4.195 -21.078 -9.086 1 96.69 161 VAL B CA 1
ATOM 3953 C C . VAL B 1 161 ? -4.812 -20.156 -8.039 1 96.69 161 VAL B C 1
ATOM 3955 O O . VAL B 1 161 ? -4.918 -18.953 -8.242 1 96.69 161 VAL B O 1
ATOM 3958 N N . PHE B 1 162 ? -5.168 -20.719 -6.855 1 97.88 162 PHE B N 1
ATOM 3959 C CA . PHE B 1 162 ? -5.75 -19.953 -5.758 1 97.88 162 PHE B CA 1
ATOM 3960 C C . PHE B 1 162 ? -4.676 -19.156 -5.027 1 97.88 162 PHE B C 1
ATOM 3962 O O . PHE B 1 162 ? -4.957 -18.094 -4.453 1 97.88 162 PHE B O 1
ATOM 3969 N N . LEU B 1 163 ? -3.412 -19.656 -5.066 1 98.06 163 LEU B N 1
ATOM 3970 C CA . LEU B 1 163 ? -2.322 -19 -4.348 1 98.06 163 LEU B CA 1
ATOM 3971 C C . LEU B 1 163 ? -2.066 -17.609 -4.898 1 98.06 163 LEU B C 1
ATOM 3973 O O . LEU B 1 163 ? -1.741 -16.688 -4.141 1 98.06 163 LEU B O 1
ATOM 3977 N N . VAL B 1 164 ? -2.234 -17.438 -6.199 1 97.31 164 VAL B N 1
ATOM 3978 C CA . VAL B 1 164 ? -1.892 -16.188 -6.84 1 97.31 164 VAL B CA 1
ATOM 3979 C C . VAL B 1 164 ? -2.754 -15.055 -6.266 1 97.31 164 VAL B C 1
ATOM 3981 O O . VAL B 1 164 ? -2.246 -14.156 -5.602 1 97.31 164 VAL B O 1
ATOM 3984 N N . PRO B 1 165 ? -4.125 -15.148 -6.379 1 98.25 165 PRO B N 1
ATOM 3985 C CA . PRO B 1 165 ? -4.918 -14.07 -5.785 1 98.25 165 PRO B CA 1
ATOM 3986 C C . PRO B 1 165 ? -4.801 -14.023 -4.262 1 98.25 165 PRO B C 1
ATOM 3988 O O . PRO B 1 165 ? -4.906 -12.945 -3.666 1 98.25 165 PRO B O 1
ATOM 3991 N N . PHE B 1 166 ? -4.578 -15.172 -3.58 1 98.5 166 PHE B N 1
ATOM 3992 C CA . PHE B 1 166 ? -4.422 -15.188 -2.131 1 98.5 166 PHE B CA 1
ATOM 3993 C C . PHE B 1 166 ? -3.24 -14.328 -1.703 1 98.5 166 PHE B C 1
ATOM 3995 O O . PHE B 1 166 ? -3.295 -13.656 -0.667 1 98.5 166 PHE B O 1
ATOM 4002 N N . GLY B 1 167 ? -2.178 -14.398 -2.531 1 98 167 GLY B N 1
ATOM 4003 C CA . GLY B 1 167 ? -1.022 -13.57 -2.24 1 98 167 GLY B CA 1
ATOM 4004 C C . GLY B 1 167 ? -1.364 -12.094 -2.121 1 98 167 GLY B C 1
ATOM 4005 O O . GLY B 1 167 ? -0.979 -11.438 -1.151 1 98 167 GLY B O 1
ATOM 4006 N N . GLY B 1 168 ? -2.104 -11.57 -3.107 1 98.31 168 GLY B N 1
ATOM 4007 C CA . GLY B 1 168 ? -2.51 -10.18 -3.084 1 98.31 168 GLY B CA 1
ATOM 4008 C C . GLY B 1 168 ? -3.506 -9.867 -1.982 1 98.31 168 GLY B C 1
ATOM 4009 O O . GLY B 1 168 ? -3.355 -8.867 -1.268 1 98.31 168 GLY B O 1
ATOM 4010 N N . LEU B 1 169 ? -4.551 -10.727 -1.825 1 98.56 169 LEU B N 1
ATOM 4011 C CA . LEU B 1 169 ? -5.598 -10.523 -0.829 1 98.56 169 LEU B CA 1
ATOM 4012 C C . LEU B 1 169 ? -5.016 -10.531 0.581 1 98.56 169 LEU B C 1
ATOM 4014 O O . LEU B 1 169 ? -5.398 -9.719 1.423 1 98.56 169 LEU B O 1
ATOM 4018 N N . SER B 1 170 ? -4.062 -11.445 0.828 1 97.5 170 SER B N 1
ATOM 4019 C CA . SER B 1 170 ? -3.424 -11.547 2.137 1 97.5 170 SER B CA 1
ATOM 4020 C C . SER B 1 170 ? -2.459 -10.391 2.375 1 97.5 170 SER B C 1
ATOM 4022 O O . SER B 1 170 ? -2.342 -9.891 3.496 1 97.5 170 SER B O 1
ATOM 4024 N N . GLU B 1 171 ? -1.776 -10.039 1.287 1 96.88 171 GLU B N 1
ATOM 4025 C CA . GLU B 1 171 ? -0.813 -8.945 1.389 1 96.88 171 GLU B CA 1
ATOM 4026 C C . GLU B 1 171 ? -1.47 -7.68 1.934 1 96.88 171 GLU B C 1
ATOM 4028 O O . GLU B 1 171 ? -0.875 -6.961 2.742 1 96.88 171 GLU B O 1
ATOM 4033 N N . VAL B 1 172 ? -2.711 -7.418 1.506 1 97.62 172 VAL B N 1
ATOM 4034 C CA . VAL B 1 172 ? -3.373 -6.199 1.951 1 97.62 172 VAL B CA 1
ATOM 4035 C C . VAL B 1 172 ? -4.301 -6.512 3.123 1 97.62 172 VAL B C 1
ATOM 4037 O O . VAL B 1 172 ? -5.125 -5.68 3.512 1 97.62 172 VAL B O 1
ATOM 4040 N N . ASP B 1 173 ? -4.262 -7.758 3.643 1 96.75 173 ASP B N 1
ATOM 4041 C CA . ASP B 1 173 ? -4.941 -8.18 4.863 1 96.75 173 ASP B CA 1
ATOM 4042 C C . ASP B 1 173 ? -6.461 -8.07 4.711 1 96.75 173 ASP B C 1
ATOM 4044 O O . ASP B 1 173 ? -7.129 -7.453 5.543 1 96.75 173 ASP B O 1
ATOM 4048 N N . VAL B 1 174 ? -7.012 -8.555 3.633 1 97.12 174 VAL B N 1
ATOM 4049 C CA . VAL B 1 174 ? -8.461 -8.641 3.498 1 97.12 174 VAL B CA 1
ATOM 4050 C C . VAL B 1 174 ? -9.039 -9.469 4.641 1 97.12 174 VAL B C 1
ATOM 4052 O O . VAL B 1 174 ? -8.531 -10.555 4.953 1 97.12 174 VAL B O 1
ATOM 4055 N N . ARG B 1 175 ? -10.102 -8.969 5.324 1 94.25 175 ARG B N 1
ATOM 4056 C CA . ARG B 1 175 ? -10.68 -9.57 6.52 1 94.25 175 ARG B CA 1
ATOM 4057 C C . ARG B 1 175 ? -12.102 -10.062 6.254 1 94.25 175 ARG B C 1
ATOM 4059 O O . ARG B 1 175 ? -12.758 -9.602 5.309 1 94.25 175 ARG B O 1
ATOM 4066 N N . PRO B 1 176 ? -12.5 -11.133 7.078 1 94 176 PRO B N 1
ATOM 4067 C CA . PRO B 1 176 ? -13.906 -11.531 6.977 1 94 176 PRO B CA 1
ATOM 4068 C C . PRO B 1 176 ? -14.859 -10.352 7.133 1 94 176 PRO B C 1
ATOM 4070 O O . PRO B 1 176 ? -14.633 -9.469 7.969 1 94 176 PRO B O 1
ATOM 4073 N N . GLY B 1 177 ? -15.875 -10.312 6.254 1 95 177 GLY B N 1
ATOM 4074 C CA . GLY B 1 177 ? -16.875 -9.258 6.344 1 95 177 GLY B CA 1
ATOM 4075 C C . GLY B 1 177 ? -16.594 -8.086 5.43 1 95 177 GLY B C 1
ATOM 4076 O O . GLY B 1 177 ? -17.484 -7.277 5.152 1 95 177 GLY B O 1
ATOM 4077 N N . GLU B 1 178 ? -15.367 -7.934 4.926 1 97.25 178 GLU B N 1
ATOM 4078 C CA . GLU B 1 178 ? -15.039 -6.859 3.994 1 97.25 178 GLU B CA 1
ATOM 4079 C C . GLU B 1 178 ? -15.602 -7.141 2.605 1 97.25 178 GLU B C 1
ATOM 4081 O O . GLU B 1 178 ? -15.922 -8.289 2.279 1 97.25 178 GLU B O 1
ATOM 4086 N N . VAL B 1 179 ? -15.719 -6.059 1.846 1 97.81 179 VAL B N 1
ATOM 4087 C CA . VAL B 1 179 ? -16.219 -6.164 0.476 1 97.81 179 VAL B CA 1
ATOM 4088 C C . VAL B 1 179 ? -15.055 -5.996 -0.503 1 97.81 179 VAL B C 1
ATOM 4090 O O . VAL B 1 179 ? -14.352 -4.984 -0.47 1 97.81 179 VAL B O 1
ATOM 4093 N N . VAL B 1 180 ? -14.922 -6.988 -1.383 1 98.62 180 VAL B N 1
ATOM 4094 C CA . VAL B 1 180 ? -13.844 -6.988 -2.363 1 98.62 180 VAL B CA 1
ATOM 4095 C C . VAL B 1 180 ? -14.43 -6.988 -3.775 1 98.62 180 VAL B C 1
ATOM 4097 O O . VAL B 1 180 ? -15.25 -7.84 -4.113 1 98.62 180 VAL B O 1
ATOM 4100 N N . VAL B 1 181 ? -14.008 -5.988 -4.582 1 98.69 181 VAL B N 1
ATOM 4101 C CA . VAL B 1 181 ? -14.328 -6.008 -6.004 1 98.69 181 VAL B CA 1
ATOM 4102 C C . VAL B 1 181 ? -13.219 -6.727 -6.773 1 98.69 181 VAL B C 1
ATOM 4104 O O . VAL B 1 181 ? -12.039 -6.445 -6.574 1 98.69 181 VAL B O 1
ATOM 4107 N N . ILE B 1 182 ? -13.562 -7.676 -7.57 1 98.62 182 ILE B N 1
ATOM 4108 C CA . ILE B 1 182 ? -12.625 -8.398 -8.422 1 98.62 182 ILE B CA 1
ATOM 4109 C C . ILE B 1 182 ? -12.984 -8.172 -9.891 1 98.62 182 ILE B C 1
ATOM 4111 O O . ILE B 1 182 ? -14.094 -8.5 -10.32 1 98.62 182 ILE B O 1
ATOM 4115 N N . ALA B 1 183 ? -12.039 -7.586 -10.625 1 96.94 183 ALA B N 1
ATOM 4116 C CA . ALA B 1 183 ? -12.289 -7.301 -12.031 1 96.94 183 ALA B CA 1
ATOM 4117 C C . ALA B 1 183 ? -11 -7.391 -12.852 1 96.94 183 ALA B C 1
ATOM 4119 O O . ALA B 1 183 ? -10.016 -6.723 -12.531 1 96.94 183 ALA B O 1
ATOM 4120 N N . PRO B 1 184 ? -10.93 -8.219 -13.984 1 95.5 184 PRO B N 1
ATOM 4121 C CA . PRO B 1 184 ? -12.008 -9.133 -14.383 1 95.5 184 PRO B CA 1
ATOM 4122 C C . PRO B 1 184 ? -12.086 -10.375 -13.492 1 95.5 184 PRO B C 1
ATOM 4124 O O . PRO B 1 184 ? -11.07 -10.82 -12.969 1 95.5 184 PRO B O 1
ATOM 4127 N N . ALA B 1 185 ? -13.273 -10.867 -13.406 1 96.88 185 ALA B N 1
ATOM 4128 C CA . ALA B 1 185 ? -13.5 -11.93 -12.438 1 96.88 185 ALA B CA 1
ATOM 4129 C C . ALA B 1 185 ? -13.648 -13.281 -13.133 1 96.88 185 ALA B C 1
ATOM 4131 O O . ALA B 1 185 ? -13.695 -14.32 -12.469 1 96.88 185 ALA B O 1
ATOM 4132 N N . THR B 1 186 ? -13.641 -13.305 -14.43 1 92.5 186 THR B N 1
ATOM 4133 C CA . THR B 1 186 ? -14.125 -14.508 -15.094 1 92.5 186 THR B CA 1
ATOM 4134 C C . THR B 1 186 ? -12.961 -15.312 -15.672 1 92.5 186 THR B C 1
ATOM 4136 O O . THR B 1 186 ? -13.156 -16.438 -16.156 1 92.5 186 THR B O 1
ATOM 4139 N N . GLY B 1 187 ? -11.797 -14.789 -15.633 1 92.12 187 GLY B N 1
ATOM 4140 C CA . GLY B 1 187 ? -10.625 -15.531 -16.062 1 92.12 187 GLY B CA 1
ATOM 4141 C C . GLY B 1 187 ? -10.141 -16.531 -15.047 1 92.12 187 GLY B C 1
ATOM 4142 O O . GLY B 1 187 ? -10.75 -16.703 -13.984 1 92.12 187 GLY B O 1
ATOM 4143 N N . ARG B 1 188 ? -9.062 -17.234 -15.406 1 93.31 188 ARG B N 1
ATOM 4144 C CA . ARG B 1 188 ? -8.492 -18.281 -14.562 1 93.31 188 ARG B CA 1
ATOM 4145 C C . ARG B 1 188 ? -8.195 -17.75 -13.164 1 93.31 188 ARG B C 1
ATOM 4147 O O . ARG B 1 188 ? -8.703 -18.281 -12.172 1 93.31 188 ARG B O 1
ATOM 4154 N N . PHE B 1 189 ? -7.48 -16.688 -13.094 1 95.12 189 PHE B N 1
ATOM 4155 C CA . PHE B 1 189 ? -7.082 -16.156 -11.797 1 95.12 189 PHE B CA 1
ATOM 4156 C C . PHE B 1 189 ? -8.195 -15.297 -11.195 1 95.12 189 PHE B C 1
ATOM 4158 O O . PHE B 1 189 ? -8.359 -15.25 -9.977 1 95.12 189 PHE B O 1
ATOM 4165 N N . GLY B 1 190 ? -9.023 -14.664 -12.055 1 96.5 190 GLY B N 1
ATOM 4166 C CA . GLY B 1 190 ? -10.18 -13.93 -11.562 1 96.5 190 GLY B CA 1
ATOM 4167 C C . GLY B 1 190 ? -11.195 -14.82 -10.867 1 96.5 190 GLY B C 1
ATOM 4168 O O . GLY B 1 190 ? -11.672 -14.492 -9.781 1 96.5 190 GLY B O 1
ATOM 4169 N N . GLY B 1 191 ? -11.5 -15.922 -11.539 1 95.94 191 GLY B N 1
ATOM 4170 C CA . GLY B 1 191 ? -12.406 -16.891 -10.93 1 95.94 191 GLY B CA 1
ATOM 4171 C C . GLY B 1 191 ? -11.867 -17.469 -9.633 1 95.94 191 GLY B C 1
ATOM 4172 O O . GLY B 1 191 ? -12.617 -17.625 -8.664 1 95.94 191 GLY B O 1
ATOM 4173 N N . ALA B 1 192 ? -10.578 -17.75 -9.641 1 97.06 192 ALA B N 1
ATOM 4174 C CA . ALA B 1 192 ? -9.938 -18.219 -8.414 1 97.06 192 ALA B CA 1
ATOM 4175 C C . ALA B 1 192 ? -10.031 -17.188 -7.305 1 97.06 192 ALA B C 1
ATOM 4177 O O . ALA B 1 192 ? -10.242 -17.516 -6.141 1 97.06 192 ALA B O 1
ATOM 4178 N N . ALA B 1 193 ? -9.875 -15.938 -7.688 1 98.25 193 ALA B N 1
ATOM 4179 C CA . ALA B 1 193 ? -9.938 -14.844 -6.723 1 98.25 193 ALA B CA 1
ATOM 4180 C C . ALA B 1 193 ? -11.32 -14.766 -6.07 1 98.25 193 ALA B C 1
ATOM 4182 O O . ALA B 1 193 ? -11.43 -14.508 -4.867 1 98.25 193 ALA B O 1
ATOM 4183 N N . VAL B 1 194 ? -12.352 -14.969 -6.855 1 97.94 194 VAL B N 1
ATOM 4184 C CA . VAL B 1 194 ? -13.711 -14.953 -6.328 1 97.94 194 VAL B CA 1
ATOM 4185 C C . VAL B 1 194 ? -13.867 -16.031 -5.258 1 97.94 194 VAL B C 1
ATOM 4187 O O . VAL B 1 194 ? -14.266 -15.742 -4.129 1 97.94 194 VAL B O 1
ATOM 4190 N N . GLY B 1 195 ? -13.477 -17.25 -5.617 1 97.31 195 GLY B N 1
ATOM 4191 C CA . GLY B 1 195 ? -13.562 -18.328 -4.656 1 97.31 195 GLY B CA 1
ATOM 4192 C C . GLY B 1 195 ? -12.703 -18.125 -3.426 1 97.31 195 GLY B C 1
ATOM 4193 O O . GLY B 1 195 ? -13.125 -18.422 -2.307 1 97.31 195 GLY B O 1
ATOM 4194 N N . MET B 1 196 ? -11.492 -17.594 -3.625 1 97.94 196 MET B N 1
ATOM 4195 C CA . MET B 1 196 ? -10.547 -17.375 -2.533 1 97.94 196 MET B CA 1
ATOM 4196 C C . MET B 1 196 ? -11.07 -16.312 -1.57 1 97.94 196 MET B C 1
ATOM 4198 O O . MET B 1 196 ? -11.023 -16.5 -0.353 1 97.94 196 MET B O 1
ATOM 4202 N N . ALA B 1 197 ? -11.539 -15.164 -2.08 1 98.38 197 ALA B N 1
ATOM 4203 C CA . ALA B 1 197 ? -12.055 -14.086 -1.239 1 98.38 197 ALA B CA 1
ATOM 4204 C C . ALA B 1 197 ? -13.273 -14.539 -0.442 1 98.38 197 ALA B C 1
ATOM 4206 O O . ALA B 1 197 ? -13.414 -14.195 0.733 1 98.38 197 ALA B O 1
ATOM 4207 N N . LEU B 1 198 ? -14.172 -15.32 -1.069 1 97.38 198 LEU B N 1
ATOM 4208 C CA . LEU B 1 198 ? -15.32 -15.883 -0.365 1 97.38 198 LEU B CA 1
ATOM 4209 C C . LEU B 1 198 ? -14.867 -16.797 0.764 1 97.38 198 LEU B C 1
ATOM 4211 O O . LEU B 1 198 ? -15.398 -16.734 1.874 1 97.38 198 LEU B O 1
ATOM 4215 N N . ALA B 1 199 ? -13.883 -17.594 0.479 1 96.62 199 ALA B N 1
ATOM 4216 C CA . ALA B 1 199 ? -13.352 -18.516 1.486 1 96.62 199 ALA B CA 1
ATOM 4217 C C . ALA B 1 199 ? -12.742 -17.75 2.656 1 96.62 199 ALA B C 1
ATOM 4219 O O . ALA B 1 199 ? -12.789 -18.203 3.799 1 96.62 199 ALA B O 1
ATOM 4220 N N . MET B 1 200 ? -12.227 -16.578 2.396 1 97.06 200 MET B N 1
ATOM 4221 C CA . MET B 1 200 ? -11.633 -15.727 3.432 1 97.06 200 MET B CA 1
ATOM 4222 C C . MET B 1 200 ? -12.719 -15.047 4.266 1 97.06 200 MET B C 1
ATOM 4224 O O . MET B 1 200 ? -12.414 -14.383 5.258 1 97.06 200 MET B O 1
ATOM 4228 N N . GLY B 1 201 ? -13.945 -15.188 3.846 1 96.38 201 GLY B N 1
ATOM 4229 C CA . GLY B 1 201 ? -15.055 -14.625 4.605 1 96.38 201 GLY B CA 1
ATOM 4230 C C . GLY B 1 201 ? -15.508 -13.273 4.086 1 96.38 201 GLY B C 1
ATOM 4231 O O . GLY B 1 201 ? -16.328 -12.602 4.719 1 96.38 201 GLY B O 1
ATOM 4232 N N . ALA B 1 202 ? -15.039 -12.859 2.912 1 97.62 202 ALA B N 1
ATOM 4233 C CA . ALA B 1 202 ? -15.398 -11.562 2.346 1 97.62 202 ALA B CA 1
ATOM 4234 C C . ALA B 1 202 ? -16.688 -11.656 1.53 1 97.62 202 ALA B C 1
ATOM 4236 O O . ALA B 1 202 ? -17.125 -12.758 1.188 1 97.62 202 ALA B O 1
ATOM 4237 N N . THR B 1 203 ? -17.312 -10.484 1.342 1 97.19 203 THR B N 1
ATOM 4238 C CA . THR B 1 203 ? -18.297 -10.312 0.283 1 97.19 203 THR B CA 1
ATOM 4239 C C . THR B 1 203 ? -17.625 -9.906 -1.024 1 97.19 203 THR B C 1
ATOM 4241 O O . THR B 1 203 ? -16.734 -9.055 -1.029 1 97.19 203 THR B O 1
ATOM 4244 N N . VAL B 1 204 ? -18.031 -10.547 -2.119 1 98.56 204 VAL B N 1
ATOM 4245 C CA . VAL B 1 204 ? -17.312 -10.344 -3.373 1 98.56 204 VAL B CA 1
ATOM 4246 C C . VAL B 1 204 ? -18.25 -9.727 -4.41 1 98.56 204 VAL B C 1
ATOM 4248 O O . VAL B 1 204 ? -19.391 -10.156 -4.57 1 98.56 204 VAL B O 1
ATOM 4251 N N . VAL B 1 205 ? -17.797 -8.648 -4.988 1 98.38 205 VAL B N 1
ATOM 4252 C CA . VAL B 1 205 ? -18.375 -8.133 -6.223 1 98.38 205 VAL B CA 1
ATOM 4253 C C . VAL B 1 205 ? -17.547 -8.586 -7.418 1 98.38 205 VAL B C 1
ATOM 4255 O O . VAL B 1 205 ? -16.469 -8.039 -7.684 1 98.38 205 VAL B O 1
ATOM 4258 N N . ALA B 1 206 ? -18.031 -9.578 -8.148 1 98.38 206 ALA B N 1
ATOM 4259 C CA . ALA B 1 206 ? -17.359 -10.109 -9.336 1 98.38 206 ALA B CA 1
ATOM 4260 C C . ALA B 1 206 ? -17.766 -9.336 -10.586 1 98.38 206 ALA B C 1
ATOM 4262 O O . ALA B 1 206 ? -18.953 -9.289 -10.93 1 98.38 206 ALA B O 1
ATOM 4263 N N . ALA B 1 207 ? -16.781 -8.773 -11.266 1 97.88 207 ALA B N 1
ATOM 4264 C CA . ALA B 1 207 ? -17.094 -7.93 -12.414 1 97.88 207 ALA B CA 1
ATOM 4265 C C . ALA B 1 207 ? -16.406 -8.438 -13.672 1 97.88 207 ALA B C 1
ATOM 4267 O O . ALA B 1 207 ? -15.297 -8.977 -13.609 1 97.88 207 ALA B O 1
ATOM 4268 N N . GLY B 1 208 ? -17.016 -8.328 -14.773 1 95.19 208 GLY B N 1
ATOM 4269 C CA . GLY B 1 208 ? -16.516 -8.711 -16.078 1 95.19 208 GLY B CA 1
ATOM 4270 C C . GLY B 1 208 ? -17.453 -8.359 -17.219 1 95.19 208 GLY B C 1
ATOM 4271 O O . GLY B 1 208 ? -18.562 -7.863 -16.969 1 95.19 208 GLY B O 1
ATOM 4272 N N . ARG B 1 209 ? -17.125 -8.633 -18.469 1 92.81 209 ARG B N 1
ATOM 4273 C CA . ARG B 1 209 ? -17.922 -8.305 -19.641 1 92.81 209 ARG B CA 1
ATOM 4274 C C . ARG B 1 209 ? -18.828 -9.469 -20.031 1 92.81 209 ARG B C 1
ATOM 4276 O O . ARG B 1 209 ? -19.891 -9.266 -20.641 1 92.81 209 ARG B O 1
ATOM 4283 N N . ASN B 1 210 ? -18.391 -10.609 -19.688 1 92.31 210 ASN B N 1
ATOM 4284 C CA . ASN B 1 210 ? -19.094 -11.812 -20.094 1 92.31 210 ASN B CA 1
ATOM 4285 C C . ASN B 1 210 ? -20.203 -12.18 -19.109 1 92.31 210 ASN B C 1
ATOM 4287 O O . ASN B 1 210 ? -19.922 -12.773 -18.062 1 92.31 210 ASN B O 1
ATOM 4291 N N . THR B 1 211 ? -21.391 -11.953 -19.516 1 94.81 211 THR B N 1
ATOM 4292 C CA . THR B 1 211 ? -22.531 -12.148 -18.625 1 94.81 211 THR B CA 1
ATOM 4293 C C . THR B 1 211 ? -22.75 -13.625 -18.328 1 94.81 211 THR B C 1
ATOM 4295 O O . THR B 1 211 ? -23.141 -14 -17.219 1 94.81 211 THR B O 1
ATOM 4298 N N . ASP B 1 212 ? -22.484 -14.43 -19.312 1 94.69 212 ASP B N 1
ATOM 4299 C CA . ASP B 1 212 ? -22.656 -15.867 -19.125 1 94.69 212 ASP B CA 1
ATOM 4300 C C . ASP B 1 212 ? -21.641 -16.391 -18.109 1 94.69 212 ASP B C 1
ATOM 4302 O O . ASP B 1 212 ? -21.984 -17.219 -17.25 1 94.69 212 ASP B O 1
ATOM 4306 N N . ALA B 1 213 ? -20.469 -15.961 -18.234 1 92.5 213 ALA B N 1
ATOM 4307 C CA . ALA B 1 213 ? -19.438 -16.391 -17.297 1 92.5 213 ALA B CA 1
ATOM 4308 C C . ALA B 1 213 ? -19.719 -15.883 -15.891 1 92.5 213 ALA B C 1
ATOM 4310 O O . ALA B 1 213 ? -19.453 -16.578 -14.906 1 92.5 213 ALA B O 1
ATOM 4311 N N . LEU B 1 214 ? -20.266 -14.703 -15.766 1 96.06 214 LEU B N 1
ATOM 4312 C CA . LEU B 1 214 ? -20.656 -14.164 -14.469 1 96.06 214 LEU B CA 1
ATOM 4313 C C . LEU B 1 214 ? -21.781 -14.984 -13.852 1 96.06 214 LEU B C 1
ATOM 4315 O O . LEU B 1 214 ? -21.766 -15.266 -12.656 1 96.06 214 LEU B O 1
ATOM 4319 N N . ALA B 1 215 ? -22.703 -15.375 -14.672 1 95.38 215 ALA B N 1
ATOM 4320 C CA . ALA B 1 215 ? -23.797 -16.219 -14.203 1 95.38 215 ALA B CA 1
ATOM 4321 C C . ALA B 1 215 ? -23.266 -17.578 -13.727 1 95.38 215 ALA B C 1
ATOM 4323 O O . ALA B 1 215 ? -23.75 -18.125 -12.734 1 95.38 215 ALA B O 1
ATOM 4324 N N . ALA B 1 216 ? -22.359 -18.062 -14.461 1 92.81 216 ALA B N 1
ATOM 4325 C CA . ALA B 1 216 ? -21.75 -19.328 -14.07 1 92.81 216 ALA B CA 1
ATOM 4326 C C . ALA B 1 216 ? -21.094 -19.203 -12.695 1 92.81 216 ALA B C 1
ATOM 4328 O O . ALA B 1 216 ? -21.188 -20.125 -11.875 1 92.81 216 ALA B O 1
ATOM 4329 N N . LEU B 1 217 ? -20.438 -18.094 -12.43 1 93.88 217 LEU B N 1
ATOM 4330 C CA . LEU B 1 217 ? -19.812 -17.875 -11.133 1 93.88 217 LEU B CA 1
ATOM 4331 C C . LEU B 1 217 ? -20.844 -17.859 -10.023 1 93.88 217 LEU B C 1
ATOM 4333 O O . LEU B 1 217 ? -20.625 -18.438 -8.953 1 93.88 217 LEU B O 1
ATOM 4337 N N . ARG B 1 218 ? -21.938 -17.25 -10.25 1 94.69 218 ARG B N 1
ATOM 4338 C CA . ARG B 1 218 ? -23.016 -17.219 -9.266 1 94.69 218 ARG B CA 1
ATOM 4339 C C . ARG B 1 218 ? -23.5 -18.625 -8.945 1 94.69 218 ARG B C 1
ATOM 4341 O O . ARG B 1 218 ? -23.781 -18.938 -7.789 1 94.69 218 ARG B O 1
ATOM 4348 N N . SER B 1 219 ? -23.609 -19.359 -10 1 93.88 219 SER B N 1
ATOM 4349 C CA . SER B 1 219 ? -24.078 -20.734 -9.828 1 93.88 219 SER B CA 1
ATOM 4350 C C . SER B 1 219 ? -23.078 -21.562 -9.023 1 93.88 219 SER B C 1
ATOM 4352 O O . SER B 1 219 ? -23.453 -22.312 -8.133 1 93.88 219 SER B O 1
ATOM 4354 N N . ILE B 1 220 ? -21.891 -21.422 -9.359 1 92.62 220 ILE B N 1
ATOM 4355 C CA . ILE B 1 220 ? -20.812 -22.156 -8.703 1 92.62 220 ILE B CA 1
ATOM 4356 C C . ILE B 1 220 ? -20.812 -21.828 -7.207 1 92.62 220 ILE B C 1
ATOM 4358 O O . ILE B 1 220 ? -20.656 -22.734 -6.375 1 92.62 220 ILE B O 1
ATOM 4362 N N . HIS B 1 221 ? -21.031 -20.562 -6.891 1 94.25 221 HIS B N 1
ATOM 4363 C CA . HIS B 1 221 ? -20.906 -20.125 -5.504 1 94.25 221 HIS B CA 1
ATOM 4364 C C . HIS B 1 221 ? -22.281 -19.828 -4.906 1 94.25 221 HIS B C 1
ATOM 4366 O O . HIS B 1 221 ? -22.422 -18.938 -4.055 1 94.25 221 HIS B O 1
ATOM 4372 N N . ALA B 1 222 ? -23.312 -20.516 -5.289 1 93.25 222 ALA B N 1
ATOM 4373 C CA . ALA B 1 222 ? -24.688 -20.266 -4.875 1 93.25 222 ALA B CA 1
ATOM 4374 C C . ALA B 1 222 ? -24.828 -20.359 -3.359 1 93.25 222 ALA B C 1
ATOM 4376 O O . ALA B 1 222 ? -25.641 -19.641 -2.758 1 93.25 222 ALA B O 1
ATOM 4377 N N . ALA B 1 223 ? -24.031 -21.156 -2.787 1 90.62 223 ALA B N 1
ATOM 4378 C CA . ALA B 1 223 ? -24.141 -21.391 -1.349 1 90.62 223 ALA B CA 1
ATOM 4379 C C . ALA B 1 223 ? -23.75 -20.141 -0.561 1 90.62 223 ALA B C 1
ATOM 4381 O O . ALA B 1 223 ? -24.094 -20 0.615 1 90.62 223 ALA B O 1
ATOM 4382 N N . CYS B 1 224 ? -23.016 -19.234 -1.212 1 91.69 224 CYS B N 1
ATOM 4383 C CA . CYS B 1 224 ? -22.562 -18.031 -0.522 1 91.69 224 CYS B CA 1
ATOM 4384 C C . CYS B 1 224 ? -23.641 -16.969 -0.506 1 91.69 224 CYS B C 1
ATOM 4386 O O . CYS B 1 224 ? -23.516 -15.953 0.179 1 91.69 224 CYS B O 1
ATOM 4388 N N . GLY B 1 225 ? -24.688 -17.125 -1.26 1 92.06 225 GLY B N 1
ATOM 4389 C CA . GLY B 1 225 ? -25.828 -16.234 -1.235 1 92.06 225 GLY B CA 1
ATOM 4390 C C . GLY B 1 225 ? -25.5 -14.805 -1.633 1 92.06 225 GLY B C 1
ATOM 4391 O O . GLY B 1 225 ? -24.875 -14.578 -2.676 1 92.06 225 GLY B O 1
ATOM 4392 N N . GLN B 1 226 ? -25.812 -13.938 -0.66 1 90.5 226 GLN B N 1
ATOM 4393 C CA . GLN B 1 226 ? -25.703 -12.516 -0.972 1 90.5 226 GLN B CA 1
ATOM 4394 C C . GLN B 1 226 ? -24.25 -12.047 -0.9 1 90.5 226 GLN B C 1
ATOM 4396 O O . GLN B 1 226 ? -23.953 -10.898 -1.227 1 90.5 226 GLN B O 1
ATOM 4401 N N . ARG B 1 227 ? -23.375 -12.961 -0.479 1 95.69 227 ARG B N 1
ATOM 4402 C CA . ARG B 1 227 ? -21.984 -12.562 -0.361 1 95.69 227 ARG B CA 1
ATOM 4403 C C . ARG B 1 227 ? -21.312 -12.492 -1.731 1 95.69 227 ARG B C 1
ATOM 4405 O O . ARG B 1 227 ? -20.188 -12.023 -1.854 1 95.69 227 ARG B O 1
ATOM 4412 N N . LEU B 1 228 ? -21.938 -12.984 -2.73 1 97.56 228 LEU B N 1
ATOM 4413 C CA . LEU B 1 228 ? -21.438 -12.828 -4.094 1 97.56 228 LEU B CA 1
ATOM 4414 C C . LEU B 1 228 ? -22.422 -12.016 -4.938 1 97.56 228 LEU B C 1
ATOM 4416 O O . LEU B 1 228 ? -23.594 -12.375 -5.062 1 97.56 228 LEU B O 1
ATOM 4420 N N . ARG B 1 229 ? -21.984 -10.984 -5.445 1 96.69 229 ARG B N 1
ATOM 4421 C CA . ARG B 1 229 ? -22.703 -10.117 -6.383 1 96.69 229 ARG B CA 1
ATOM 4422 C C . ARG B 1 229 ? -21.938 -9.992 -7.699 1 96.69 229 ARG B C 1
ATOM 4424 O O . ARG B 1 229 ? -20.719 -10.164 -7.734 1 96.69 229 ARG B O 1
ATOM 4431 N N . THR B 1 230 ? -22.672 -9.742 -8.781 1 97.31 230 THR B N 1
ATOM 4432 C CA . THR B 1 230 ? -22 -9.633 -10.078 1 97.31 230 THR B CA 1
ATOM 4433 C C . THR B 1 230 ? -22.328 -8.305 -10.742 1 97.31 230 THR B C 1
ATOM 4435 O O . THR B 1 230 ? -23.391 -7.73 -10.508 1 97.31 230 THR B O 1
ATOM 4438 N N . VAL B 1 231 ? -21.391 -7.797 -11.438 1 97.56 231 VAL B N 1
ATOM 4439 C CA . VAL B 1 231 ? -21.547 -6.555 -12.188 1 97.56 231 VAL B CA 1
ATOM 4440 C C . VAL B 1 231 ? -21.016 -6.742 -13.609 1 97.56 231 VAL B C 1
ATOM 4442 O O . VAL B 1 231 ? -19.906 -7.238 -13.805 1 97.56 231 VAL B O 1
ATOM 4445 N N . THR B 1 232 ? -21.828 -6.363 -14.594 1 96.81 232 THR B N 1
ATOM 4446 C CA . THR B 1 232 ? -21.359 -6.32 -15.969 1 96.81 232 THR B CA 1
ATOM 4447 C C . THR B 1 232 ? -20.672 -4.988 -16.266 1 96.81 232 THR B C 1
ATOM 4449 O O . THR B 1 232 ? -21.297 -3.932 -16.172 1 96.81 232 THR B O 1
ATOM 4452 N N . VAL B 1 233 ? -19.469 -5.066 -16.609 1 94.88 233 VAL B N 1
ATOM 4453 C CA . VAL B 1 233 ? -18.672 -3.865 -16.875 1 94.88 233 VAL B CA 1
ATOM 4454 C C . VAL B 1 233 ? -19.078 -3.262 -18.219 1 94.88 233 VAL B C 1
ATOM 4456 O O . VAL B 1 233 ? -19.359 -3.99 -19.172 1 94.88 233 VAL B O 1
ATOM 4459 N N . THR B 1 234 ? -19.031 -1.967 -18.297 1 92.81 234 THR B N 1
ATOM 4460 C CA . THR B 1 234 ? -19.359 -1.233 -19.516 1 92.81 234 THR B CA 1
ATOM 4461 C C . THR B 1 234 ? -18.141 -0.501 -20.047 1 92.81 234 THR B C 1
ATOM 4463 O O . THR B 1 234 ? -17.062 -0.54 -19.438 1 92.81 234 THR B O 1
ATOM 4466 N N . SER B 1 235 ? -18.281 0.12 -21.188 1 88.56 235 SER B N 1
ATOM 4467 C CA . SER B 1 235 ? -17.188 0.861 -21.781 1 88.56 235 SER B CA 1
ATOM 4468 C C . SER B 1 235 ? -16.984 2.207 -21.094 1 88.56 235 SER B C 1
ATOM 4470 O O . SER B 1 235 ? -15.961 2.871 -21.312 1 88.56 235 SER B O 1
ATOM 4472 N N . ASP B 1 236 ? -17.844 2.559 -20.25 1 88.81 236 ASP B N 1
ATOM 4473 C CA . ASP B 1 236 ? -17.781 3.84 -19.547 1 88.81 236 ASP B CA 1
ATOM 4474 C C . ASP B 1 236 ? -17.141 3.688 -18.172 1 88.81 236 ASP B C 1
ATOM 4476 O O . ASP B 1 236 ? -17.703 3.059 -17.281 1 88.81 236 ASP B O 1
ATOM 4480 N N . LEU B 1 237 ? -16.062 4.344 -18.016 1 84.69 237 LEU B N 1
ATOM 4481 C CA . LEU B 1 237 ? -15.305 4.246 -16.781 1 84.69 237 LEU B CA 1
ATOM 4482 C C . LEU B 1 237 ? -16.125 4.746 -15.602 1 84.69 237 LEU B C 1
ATOM 4484 O O . LEU B 1 237 ? -16.234 4.066 -14.57 1 84.69 237 LEU B O 1
ATOM 4488 N N . ALA B 1 238 ? -16.625 5.918 -15.672 1 86.62 238 ALA B N 1
ATOM 4489 C CA . ALA B 1 238 ? -17.391 6.504 -14.578 1 86.62 238 ALA B CA 1
ATOM 4490 C C . ALA B 1 238 ? -18.562 5.613 -14.195 1 86.62 238 ALA B C 1
ATOM 4492 O O . ALA B 1 238 ? -18.859 5.449 -13.008 1 86.62 238 ALA B O 1
ATOM 4493 N N . ARG B 1 239 ? -19.203 5.043 -15.164 1 92.25 239 ARG B N 1
ATOM 4494 C CA . ARG B 1 239 ? -20.328 4.152 -14.898 1 92.25 239 ARG B CA 1
ATOM 4495 C C . ARG B 1 239 ? -19.875 2.898 -14.164 1 92.25 239 ARG B C 1
ATOM 4497 O O . ARG B 1 239 ? -20.562 2.418 -13.258 1 92.25 239 ARG B O 1
ATOM 4504 N N . ASN B 1 240 ? -18.672 2.402 -14.523 1 95.94 240 ASN B N 1
ATOM 4505 C CA . ASN B 1 240 ? -18.172 1.197 -13.867 1 95.94 240 ASN B CA 1
ATOM 4506 C C . ASN B 1 240 ? -17.859 1.45 -12.398 1 95.94 240 ASN B C 1
ATOM 4508 O O . ASN B 1 240 ? -18.188 0.63 -11.539 1 95.94 240 ASN B O 1
ATOM 4512 N N . SER B 1 241 ? -17.203 2.627 -12.141 1 95.75 241 SER B N 1
ATOM 4513 C CA . SER B 1 241 ? -16.922 2.969 -10.75 1 95.75 241 SER B CA 1
ATOM 4514 C C . SER B 1 241 ? -18.203 3.027 -9.922 1 95.75 241 SER B C 1
ATOM 4516 O O . SER B 1 241 ? -18.25 2.518 -8.797 1 95.75 241 SER B O 1
ATOM 4518 N N . GLU B 1 242 ? -19.203 3.639 -10.453 1 95.81 242 GLU B N 1
ATOM 4519 C CA . GLU B 1 242 ? -20.484 3.76 -9.766 1 95.81 242 GLU B CA 1
ATOM 4520 C C . GLU B 1 242 ? -21.125 2.395 -9.562 1 95.81 242 GLU B C 1
ATOM 4522 O O . GLU B 1 242 ? -21.672 2.109 -8.492 1 95.81 242 GLU B O 1
ATOM 4527 N N . LEU B 1 243 ? -21.094 1.592 -10.602 1 96.38 243 LEU B N 1
ATOM 4528 C CA . LEU B 1 243 ? -21.656 0.247 -10.516 1 96.38 243 LEU B CA 1
ATOM 4529 C C . LEU B 1 243 ? -20.953 -0.565 -9.43 1 96.38 243 LEU B C 1
ATOM 4531 O O . LEU B 1 243 ? -21.609 -1.274 -8.664 1 96.38 243 LEU B O 1
ATOM 4535 N N . PHE B 1 244 ? -19.609 -0.469 -9.359 1 97.56 244 PHE B N 1
ATOM 4536 C CA . PHE B 1 244 ? -18.859 -1.174 -8.336 1 97.56 244 PHE B CA 1
ATOM 4537 C C . PHE B 1 244 ? -19.25 -0.69 -6.941 1 97.56 244 PHE B C 1
ATOM 4539 O O . PHE B 1 244 ? -19.469 -1.498 -6.039 1 97.56 244 PHE B O 1
ATOM 4546 N N . ARG B 1 245 ? -19.359 0.638 -6.762 1 95.81 245 ARG B N 1
ATOM 4547 C CA . ARG B 1 245 ? -19.703 1.221 -5.473 1 95.81 245 ARG B CA 1
ATOM 4548 C C . ARG B 1 245 ? -21.078 0.762 -5.02 1 95.81 245 ARG B C 1
ATOM 4550 O O . ARG B 1 245 ? -21.281 0.417 -3.852 1 95.81 245 ARG B O 1
ATOM 4557 N N . GLU B 1 246 ? -22.016 0.81 -5.938 1 95.38 246 GLU B N 1
ATOM 4558 C CA . GLU B 1 246 ? -23.375 0.388 -5.633 1 95.38 246 GLU B CA 1
ATOM 4559 C C . GLU B 1 246 ? -23.422 -1.079 -5.215 1 95.38 246 GLU B C 1
ATOM 4561 O O . GLU B 1 246 ? -24.062 -1.427 -4.219 1 95.38 246 GLU B O 1
ATOM 4566 N N . ALA B 1 247 ? -22.703 -1.863 -5.938 1 96.12 247 ALA B N 1
ATOM 4567 C CA . ALA B 1 247 ? -22.688 -3.295 -5.641 1 96.12 247 ALA B CA 1
ATOM 4568 C C . ALA B 1 247 ? -21.984 -3.57 -4.316 1 96.12 247 ALA B C 1
ATOM 4570 O O . ALA B 1 247 ? -22.25 -4.582 -3.662 1 96.12 247 ALA B O 1
ATOM 4571 N N . ALA B 1 248 ? -21.062 -2.684 -3.941 1 95.12 248 ALA B N 1
ATOM 4572 C CA . ALA B 1 248 ? -20.312 -2.84 -2.703 1 95.12 248 ALA B CA 1
ATOM 4573 C C . ALA B 1 248 ? -21.094 -2.324 -1.506 1 95.12 248 ALA B C 1
ATOM 4575 O O . ALA B 1 248 ? -20.625 -2.389 -0.367 1 95.12 248 ALA B O 1
ATOM 4576 N N . GLY B 1 249 ? -22.266 -1.737 -1.622 1 89.31 249 GLY B N 1
ATOM 4577 C CA . GLY B 1 249 ? -23.094 -1.252 -0.528 1 89.31 249 GLY B CA 1
ATOM 4578 C C . GLY B 1 249 ? -23.109 0.261 -0.419 1 89.31 249 GLY B C 1
ATOM 4579 O O . GLY B 1 249 ? -23.531 0.81 0.601 1 89.31 249 GLY B O 1
ATOM 4580 N N . GLY B 1 250 ? -22.641 0.988 -1.325 1 84.44 250 GLY B N 1
ATOM 4581 C CA . GLY B 1 250 ? -22.797 2.43 -1.425 1 84.44 250 GLY B CA 1
ATOM 4582 C C . GLY B 1 250 ? -21.641 3.201 -0.813 1 84.44 250 GLY B C 1
ATOM 4583 O O . GLY B 1 250 ? -21.312 4.301 -1.263 1 84.44 250 GLY B O 1
ATOM 4584 N N . GLU B 1 251 ? -21.047 2.711 0.24 1 84.88 251 GLU B N 1
ATOM 4585 C CA . GLU B 1 251 ? -19.984 3.438 0.919 1 84.88 251 GLU B CA 1
ATOM 4586 C C . GLU B 1 251 ? -18.625 3.152 0.281 1 84.88 251 GLU B C 1
ATOM 4588 O O . GLU B 1 251 ? -17.609 3.74 0.669 1 84.88 251 GLU B O 1
ATOM 4593 N N . GLY B 1 252 ? -18.641 2.219 -0.745 1 93.62 252 GLY B N 1
ATOM 4594 C CA . GLY B 1 252 ? -17.422 1.838 -1.415 1 93.62 252 GLY B CA 1
ATOM 4595 C C . GLY B 1 252 ? -16.859 0.507 -0.939 1 93.62 252 GLY B C 1
ATOM 4596 O O . GLY B 1 252 ? -17.25 0.01 0.119 1 93.62 252 GLY B O 1
ATOM 4597 N N . ALA B 1 253 ? -15.984 -0.036 -1.707 1 97.88 253 ALA B N 1
ATOM 4598 C CA . ALA B 1 253 ? -15.398 -1.34 -1.413 1 97.88 253 ALA B CA 1
ATOM 4599 C C . ALA B 1 253 ? -14.18 -1.199 -0.505 1 97.88 253 ALA B C 1
ATOM 4601 O O . ALA B 1 253 ? -13.531 -0.149 -0.481 1 97.88 253 ALA B O 1
ATOM 4602 N N . ASP B 1 254 ? -13.906 -2.215 0.26 1 97.94 254 ASP B N 1
ATOM 4603 C CA . ASP B 1 254 ? -12.719 -2.25 1.102 1 97.94 254 ASP B CA 1
ATOM 4604 C C . ASP B 1 254 ? -11.469 -2.521 0.271 1 97.94 254 ASP B C 1
ATOM 4606 O O . ASP B 1 254 ? -10.383 -2.018 0.583 1 97.94 254 ASP B O 1
ATOM 4610 N N . ALA B 1 255 ? -11.672 -3.336 -0.751 1 98.69 255 ALA B N 1
ATOM 4611 C CA . ALA B 1 255 ? -10.531 -3.705 -1.588 1 98.69 255 ALA B CA 1
ATOM 4612 C C . ALA B 1 255 ? -10.961 -3.932 -3.033 1 98.69 255 ALA B C 1
ATOM 4614 O O . ALA B 1 255 ? -12.133 -4.223 -3.301 1 98.69 255 ALA B O 1
ATOM 4615 N N . TYR B 1 256 ? -10.086 -3.697 -3.939 1 98.75 256 TYR B N 1
ATOM 4616 C CA . TYR B 1 256 ? -10.203 -4.004 -5.359 1 98.75 256 TYR B CA 1
ATOM 4617 C C . TYR B 1 256 ? -9.008 -4.824 -5.844 1 98.75 256 TYR B C 1
ATOM 4619 O O . TYR B 1 256 ? -7.859 -4.445 -5.617 1 98.75 256 TYR B O 1
ATOM 4627 N N . LEU B 1 257 ? -9.281 -5.961 -6.449 1 98.75 257 LEU B N 1
ATOM 4628 C CA . LEU B 1 257 ? -8.242 -6.797 -7.035 1 98.75 257 LEU B CA 1
ATOM 4629 C C . LEU B 1 257 ? -8.266 -6.715 -8.555 1 98.75 257 LEU B C 1
ATOM 4631 O O . LEU B 1 257 ? -9.258 -7.086 -9.188 1 98.75 257 LEU B O 1
ATOM 4635 N N . ASP B 1 258 ? -7.141 -6.273 -9.086 1 98.38 258 ASP B N 1
ATOM 4636 C CA . ASP B 1 258 ? -7.023 -6.059 -10.523 1 98.38 258 ASP B CA 1
ATOM 4637 C C . ASP B 1 258 ? -6.207 -7.164 -11.18 1 98.38 258 ASP B C 1
ATOM 4639 O O . ASP B 1 258 ? -5.008 -7.301 -10.914 1 98.38 258 ASP B O 1
ATOM 4643 N N . PHE B 1 259 ? -6.805 -7.902 -12.086 1 95.81 259 PHE B N 1
ATOM 4644 C CA . PHE B 1 259 ? -6.137 -8.898 -12.906 1 95.81 259 PHE B CA 1
ATOM 4645 C C . PHE B 1 259 ? -6.219 -8.523 -14.383 1 95.81 259 PHE B C 1
ATOM 4647 O O . PHE B 1 259 ? -6.434 -9.383 -15.242 1 95.81 259 PHE B O 1
ATOM 4654 N N . SER B 1 260 ? -6.137 -7.242 -14.648 1 94 260 SER B N 1
ATOM 4655 C CA . SER B 1 260 ? -6.176 -6.805 -16.031 1 94 260 SER B CA 1
ATOM 4656 C C . SER B 1 260 ? -5.191 -7.594 -16.891 1 94 260 SER B C 1
ATOM 4658 O O . SER B 1 260 ? -3.996 -7.637 -16.594 1 94 260 SER B O 1
ATOM 4660 N N . PRO B 1 261 ? -5.688 -8.18 -17.953 1 90.62 261 PRO B N 1
ATOM 4661 C CA . PRO B 1 261 ? -4.828 -8.992 -18.812 1 90.62 261 PRO B CA 1
ATOM 4662 C C . PRO B 1 261 ? -3.986 -8.148 -19.781 1 90.62 261 PRO B C 1
ATOM 4664 O O . PRO B 1 261 ? -4.234 -6.953 -19.938 1 90.62 261 PRO B O 1
ATOM 4667 N N . PRO B 1 262 ? -3.043 -8.781 -20.422 1 88 262 PRO B N 1
ATOM 4668 C CA . PRO B 1 262 ? -2.186 -8.055 -21.359 1 88 262 PRO B CA 1
ATOM 4669 C C . PRO B 1 262 ? -2.967 -7.438 -22.516 1 88 262 PRO B C 1
ATOM 4671 O O . PRO B 1 262 ? -2.521 -6.453 -23.109 1 88 262 PRO B O 1
ATOM 4674 N N . ALA B 1 263 ? -4.078 -7.922 -22.828 1 86.06 263 ALA B N 1
ATOM 4675 C CA . ALA B 1 263 ? -4.848 -7.504 -24 1 86.06 263 ALA B CA 1
ATOM 4676 C C . ALA B 1 263 ? -5.52 -6.156 -23.75 1 86.06 263 ALA B C 1
ATOM 4678 O O . ALA B 1 263 ? -5.973 -5.504 -24.703 1 86.06 263 ALA B O 1
ATOM 4679 N N . VAL B 1 264 ? -5.547 -5.715 -22.469 1 88 264 VAL B N 1
ATOM 4680 C CA . VAL B 1 264 ? -6.215 -4.441 -22.203 1 88 264 VAL B CA 1
ATOM 4681 C C . VAL B 1 264 ? -5.371 -3.293 -22.766 1 88 264 VAL B C 1
ATOM 4683 O O . VAL B 1 264 ? -4.145 -3.393 -22.828 1 88 264 VAL B O 1
ATOM 4686 N N . THR B 1 265 ? -6.137 -2.197 -23.062 1 87.19 265 THR B N 1
ATOM 4687 C CA . THR B 1 265 ? -5.441 -1.126 -23.766 1 87.19 265 THR B CA 1
ATOM 4688 C C . THR B 1 265 ? -5.367 0.13 -22.906 1 87.19 265 THR B C 1
ATOM 4690 O O . THR B 1 265 ? -4.836 1.155 -23.344 1 87.19 265 THR B O 1
ATOM 4693 N N . SER B 1 266 ? -5.984 0.062 -21.812 1 91.19 266 SER B N 1
ATOM 4694 C CA . SER B 1 266 ? -5.949 1.237 -20.938 1 91.19 266 SER B CA 1
ATOM 4695 C C . SER B 1 266 ? -6.086 0.847 -19.469 1 91.19 266 SER B C 1
ATOM 4697 O O . SER B 1 266 ? -6.43 -0.294 -19.156 1 91.19 266 SER B O 1
ATOM 4699 N N . SER B 1 267 ? -5.883 1.801 -18.656 1 92.94 267 SER B N 1
ATOM 4700 C CA . SER B 1 267 ? -5.996 1.607 -17.219 1 92.94 267 SER B CA 1
ATOM 4701 C C . SER B 1 267 ? -7.414 1.886 -16.734 1 92.94 267 SER B C 1
ATOM 4703 O O . SER B 1 267 ? -7.641 2.072 -15.531 1 92.94 267 SER B O 1
ATOM 4705 N N . ALA B 1 268 ? -8.344 1.882 -17.609 1 93.5 268 ALA B N 1
ATOM 4706 C CA . ALA B 1 268 ? -9.703 2.336 -17.297 1 93.5 268 ALA B CA 1
ATOM 4707 C C . ALA B 1 268 ? -10.344 1.449 -16.234 1 93.5 268 ALA B C 1
ATOM 4709 O O . ALA B 1 268 ? -10.992 1.948 -15.312 1 93.5 268 ALA B O 1
ATOM 4710 N N . LEU B 1 269 ? -10.18 0.19 -16.375 1 94.12 269 LEU B N 1
ATOM 4711 C CA . LEU B 1 269 ? -10.773 -0.72 -15.406 1 94.12 269 LEU B CA 1
ATOM 4712 C C . LEU B 1 269 ? -10.148 -0.532 -14.031 1 94.12 269 LEU B C 1
ATOM 4714 O O . LEU B 1 269 ? -10.852 -0.493 -13.016 1 94.12 269 LEU B O 1
ATOM 4718 N N . LEU B 1 270 ? -8.859 -0.455 -14.039 1 96.69 270 LEU B N 1
ATOM 4719 C CA . LEU B 1 270 ? -8.148 -0.2 -12.789 1 96.69 270 LEU B CA 1
ATOM 4720 C C . LEU B 1 270 ? -8.602 1.117 -12.164 1 96.69 270 LEU B C 1
ATOM 4722 O O . LEU B 1 270 ? -8.836 1.188 -10.953 1 96.69 270 LEU B O 1
ATOM 4726 N N . ALA B 1 271 ? -8.711 2.127 -12.969 1 96.69 271 ALA B N 1
ATOM 4727 C CA . ALA B 1 271 ? -9.164 3.432 -12.484 1 96.69 271 ALA B CA 1
ATOM 4728 C C . ALA B 1 271 ? -10.57 3.346 -11.906 1 96.69 271 ALA B C 1
ATOM 4730 O O . ALA B 1 271 ? -10.867 3.961 -10.883 1 96.69 271 ALA B O 1
ATOM 4731 N N . ALA B 1 272 ? -11.43 2.625 -12.578 1 96.44 272 ALA B N 1
ATOM 4732 C CA . ALA B 1 272 ? -12.789 2.436 -12.078 1 96.44 272 ALA B CA 1
ATOM 4733 C C . ALA B 1 272 ? -12.789 1.732 -10.727 1 96.44 272 ALA B C 1
ATOM 4735 O O . ALA B 1 272 ? -13.547 2.098 -9.828 1 96.44 272 ALA B O 1
ATOM 4736 N N . GLY B 1 273 ? -11.969 0.683 -10.625 1 97.69 273 GLY B N 1
ATOM 4737 C CA . GLY B 1 273 ? -11.836 -0.023 -9.359 1 97.69 273 GLY B CA 1
ATOM 4738 C C . GLY B 1 273 ? -11.344 0.861 -8.227 1 97.69 273 GLY B C 1
ATOM 4739 O O . GLY B 1 273 ? -11.898 0.845 -7.129 1 97.69 273 GLY B O 1
ATOM 4740 N N . VAL B 1 274 ? -10.336 1.651 -8.5 1 97.69 274 VAL B N 1
ATOM 4741 C CA . VAL B 1 274 ? -9.773 2.57 -7.508 1 97.69 274 VAL B CA 1
ATOM 4742 C C . VAL B 1 274 ? -10.828 3.604 -7.113 1 97.69 274 VAL B C 1
ATOM 4744 O O . VAL B 1 274 ? -10.977 3.926 -5.934 1 97.69 274 VAL B O 1
ATOM 4747 N N . GLY B 1 275 ? -11.555 4.086 -8.078 1 96.5 275 GLY B N 1
ATOM 4748 C CA . GLY B 1 275 ? -12.602 5.07 -7.84 1 96.5 275 GLY B CA 1
ATOM 4749 C C . GLY B 1 275 ? -13.719 4.547 -6.961 1 96.5 275 GLY B C 1
ATOM 4750 O O . GLY B 1 275 ? -14.445 5.324 -6.34 1 96.5 275 GLY B O 1
ATOM 4751 N N . ALA B 1 276 ? -13.82 3.207 -6.871 1 97.31 276 ALA B N 1
ATOM 4752 C CA . ALA B 1 276 ? -14.914 2.584 -6.137 1 97.31 276 ALA B CA 1
ATOM 4753 C C . ALA B 1 276 ? -14.508 2.283 -4.695 1 97.31 276 ALA B C 1
ATOM 4755 O O . ALA B 1 276 ? -15.328 1.831 -3.895 1 97.31 276 ALA B O 1
ATOM 4756 N N . LEU B 1 277 ? -13.273 2.561 -4.352 1 97.62 277 LEU B N 1
ATOM 4757 C CA . LEU B 1 277 ? -12.781 2.227 -3.023 1 97.62 277 LEU B CA 1
ATOM 4758 C C . LEU B 1 277 ? -13.227 3.264 -1.998 1 97.62 277 LEU B C 1
ATOM 4760 O O . LEU B 1 277 ? -13.281 4.457 -2.299 1 97.62 277 LEU B O 1
ATOM 4764 N N . ARG B 1 278 ? -13.523 2.797 -0.827 1 95.5 278 ARG B N 1
ATOM 4765 C CA . ARG B 1 278 ? -13.758 3.695 0.299 1 95.5 278 ARG B CA 1
ATOM 4766 C C . ARG B 1 278 ? -12.438 4.262 0.83 1 95.5 278 ARG B C 1
ATOM 4768 O O . ARG B 1 278 ? -11.359 3.779 0.475 1 95.5 278 ARG B O 1
ATOM 4775 N N . PRO B 1 279 ? -12.477 5.27 1.698 1 94.69 279 PRO B N 1
ATOM 4776 C CA . PRO B 1 279 ? -11.242 5.723 2.338 1 94.69 279 PRO B CA 1
ATOM 4777 C C . PRO B 1 279 ? -10.484 4.59 3.027 1 94.69 279 PRO B C 1
ATOM 4779 O O . PRO B 1 279 ? -11.102 3.713 3.639 1 94.69 279 PRO B O 1
ATOM 4782 N N . PHE B 1 280 ? -9.156 4.598 2.873 1 96.38 280 PHE B N 1
ATOM 4783 C CA . PHE B 1 280 ? -8.234 3.598 3.4 1 96.38 280 PHE B CA 1
ATOM 4784 C C . PHE B 1 280 ? -8.414 2.264 2.684 1 96.38 280 PHE B C 1
ATOM 4786 O O . PHE B 1 280 ? -7.949 1.228 3.166 1 96.38 280 PHE B O 1
ATOM 4793 N N . GLY B 1 281 ? -9.203 2.299 1.566 1 97.81 281 GLY B N 1
ATOM 4794 C CA . GLY B 1 281 ? -9.32 1.1 0.752 1 97.81 281 GLY B CA 1
ATOM 4795 C C . GLY B 1 281 ? -8 0.658 0.152 1 97.81 281 GLY B C 1
ATOM 4796 O O . GLY B 1 281 ? -7.031 1.42 0.143 1 97.81 281 GLY B O 1
ATOM 4797 N N . ARG B 1 282 ? -7.973 -0.55 -0.354 1 98.56 282 ARG B N 1
ATOM 4798 C CA . ARG B 1 282 ? -6.754 -1.135 -0.906 1 98.56 282 ARG B CA 1
ATOM 4799 C C . ARG B 1 282 ? -7 -1.689 -2.305 1 98.56 282 ARG B C 1
ATOM 4801 O O . ARG B 1 282 ? -7.98 -2.4 -2.535 1 98.56 282 ARG B O 1
ATOM 4808 N N . CYS B 1 283 ? -6.109 -1.318 -3.217 1 98.75 283 CYS B N 1
ATOM 4809 C CA . CYS B 1 283 ? -6.105 -1.863 -4.57 1 98.75 283 CYS B CA 1
ATOM 4810 C C . CYS B 1 283 ? -4.93 -2.812 -4.77 1 98.75 283 CYS B C 1
ATOM 4812 O O . CYS B 1 283 ? -3.775 -2.428 -4.582 1 98.75 283 CYS B O 1
ATOM 4814 N N . ILE B 1 284 ? -5.227 -4.008 -5.152 1 98.75 284 ILE B N 1
ATOM 4815 C CA . ILE B 1 284 ? -4.195 -4.996 -5.445 1 98.75 284 ILE B CA 1
ATOM 4816 C C . ILE B 1 284 ? -3.965 -5.074 -6.953 1 98.75 284 ILE B C 1
ATOM 4818 O O . ILE B 1 284 ? -4.91 -5.258 -7.723 1 98.75 284 ILE B O 1
ATOM 4822 N N . ILE B 1 285 ? -2.752 -4.945 -7.348 1 98.5 285 ILE B N 1
ATOM 4823 C CA . ILE B 1 285 ? -2.354 -4.918 -8.75 1 98.5 285 ILE B CA 1
ATOM 4824 C C . ILE B 1 285 ? -1.572 -6.188 -9.086 1 98.5 285 ILE B C 1
ATOM 4826 O O . ILE B 1 285 ? -0.419 -6.34 -8.68 1 98.5 285 ILE B O 1
ATOM 4830 N N . MET B 1 286 ? -2.166 -7.074 -9.906 1 97.69 286 MET B N 1
ATOM 4831 C CA . MET B 1 286 ? -1.533 -8.367 -10.164 1 97.69 286 MET B CA 1
ATOM 4832 C C . MET B 1 286 ? -1.722 -8.789 -11.617 1 97.69 286 MET B C 1
ATOM 4834 O O . MET B 1 286 ? -1.376 -9.906 -12 1 97.69 286 MET B O 1
ATOM 4838 N N . GLY B 1 287 ? -2.229 -7.957 -12.445 1 95 287 GLY B N 1
ATOM 4839 C CA . GLY B 1 287 ? -2.504 -8.281 -13.836 1 95 287 GLY B CA 1
ATOM 4840 C C . GLY B 1 287 ? -1.287 -8.156 -14.734 1 95 287 GLY B C 1
ATOM 4841 O O . GLY B 1 287 ? -0.153 -8.133 -14.25 1 95 287 GLY B O 1
ATOM 4842 N N . GLY B 1 288 ? -1.558 -8.195 -16.078 1 92.38 288 GLY B N 1
ATOM 4843 C CA . GLY B 1 288 ? -0.494 -8.172 -17.062 1 92.38 288 GLY B CA 1
ATOM 4844 C C . GLY B 1 288 ? -0.554 -6.969 -17.984 1 92.38 288 GLY B C 1
ATOM 4845 O O . GLY B 1 288 ? 0.009 -6.988 -19.078 1 92.38 288 GLY B O 1
ATOM 4846 N N . TYR B 1 289 ? -1.252 -5.945 -17.5 1 93.31 289 TYR B N 1
ATOM 4847 C CA . TYR B 1 289 ? -1.385 -4.742 -18.312 1 93.31 289 TYR B CA 1
ATOM 4848 C C . TYR B 1 289 ? -0.025 -4.102 -18.562 1 93.31 289 TYR B C 1
ATOM 4850 O O . TYR B 1 289 ? 0.707 -3.791 -17.625 1 93.31 289 TYR B O 1
ATOM 4858 N N . GLY B 1 290 ? 0.32 -3.848 -19.875 1 94.12 290 GLY B N 1
ATOM 4859 C CA . GLY B 1 290 ? 1.648 -3.389 -20.25 1 94.12 290 GLY B CA 1
ATOM 4860 C C . GLY B 1 290 ? 1.805 -1.882 -20.172 1 94.12 290 GLY B C 1
ATOM 4861 O O . GLY B 1 290 ? 2.906 -1.356 -20.328 1 94.12 290 GLY B O 1
ATOM 4862 N N . GLY B 1 291 ? 0.74 -1.171 -19.875 1 96 291 GLY B N 1
ATOM 4863 C CA . GLY B 1 291 ? 0.801 0.281 -19.812 1 96 291 GLY B CA 1
ATOM 4864 C C . GLY B 1 291 ? 1.012 0.808 -18.406 1 96 291 GLY B C 1
ATOM 4865 O O . GLY B 1 291 ? 1.614 0.133 -17.562 1 96 291 GLY B O 1
ATOM 4866 N N . ASN B 1 292 ? 0.596 2.023 -18.219 1 97.19 292 ASN B N 1
ATOM 4867 C CA . ASN B 1 292 ? 0.771 2.689 -16.938 1 97.19 292 ASN B CA 1
ATOM 4868 C C . ASN B 1 292 ? -0.491 2.602 -16.078 1 97.19 292 ASN B C 1
ATOM 4870 O O . ASN B 1 292 ? -1.604 2.598 -16.609 1 97.19 292 ASN B O 1
ATOM 4874 N N . ILE B 1 293 ? -0.209 2.477 -14.82 1 97.25 293 ILE B N 1
ATOM 4875 C CA . ILE B 1 293 ? -1.275 2.795 -13.875 1 97.25 293 ILE B CA 1
ATOM 4876 C C . ILE B 1 293 ? -1.625 4.277 -13.977 1 97.25 293 ILE B C 1
ATOM 4878 O O . ILE B 1 293 ? -0.754 5.137 -13.828 1 97.25 293 ILE B O 1
ATOM 4882 N N . GLU B 1 294 ? -2.807 4.535 -14.281 1 97.25 294 GLU B N 1
ATOM 4883 C CA . GLU B 1 294 ? -3.289 5.914 -14.344 1 97.25 294 GLU B CA 1
ATOM 4884 C C . GLU B 1 294 ? -4.504 6.113 -13.445 1 97.25 294 GLU B C 1
ATOM 4886 O O . GLU B 1 294 ? -5.617 5.715 -13.789 1 97.25 294 GLU B O 1
ATOM 4891 N N . VAL B 1 295 ? -4.297 6.688 -12.328 1 97.19 295 VAL B N 1
ATOM 4892 C CA . VAL B 1 295 ? -5.363 6.98 -11.383 1 97.19 295 VAL B CA 1
ATOM 4893 C C . VAL B 1 295 ? -5.168 8.375 -10.797 1 97.19 295 VAL B C 1
ATOM 4895 O O . VAL B 1 295 ? -4.039 8.875 -10.719 1 97.19 295 VAL B O 1
ATOM 4898 N N . PRO B 1 296 ? -6.184 9.055 -10.398 1 96.38 296 PRO B N 1
ATOM 4899 C CA . PRO B 1 296 ? -6.055 10.438 -9.922 1 96.38 296 PRO B CA 1
ATOM 4900 C C . PRO B 1 296 ? -5.211 10.547 -8.656 1 96.38 296 PRO B C 1
ATOM 4902 O O . PRO B 1 296 ? -5.52 9.914 -7.645 1 96.38 296 PRO B O 1
ATOM 4905 N N . TYR B 1 297 ? -4.238 11.367 -8.68 1 97.62 297 TYR B N 1
ATOM 4906 C CA . TYR B 1 297 ? -3.291 11.578 -7.594 1 97.62 297 TYR B CA 1
ATOM 4907 C C . TYR B 1 297 ? -4.004 12.047 -6.328 1 97.62 297 TYR B C 1
ATOM 4909 O O . TYR B 1 297 ? -3.834 11.453 -5.262 1 97.62 297 TYR B O 1
ATOM 4917 N N . ILE B 1 298 ? -4.816 13.008 -6.418 1 95.31 298 ILE B N 1
ATOM 4918 C CA . ILE B 1 298 ? -5.422 13.672 -5.27 1 95.31 298 ILE B CA 1
ATOM 4919 C C . ILE B 1 298 ? -6.398 12.719 -4.586 1 95.31 298 ILE B C 1
ATOM 4921 O O . ILE B 1 298 ? -6.473 12.672 -3.354 1 95.31 298 ILE B O 1
ATOM 4925 N N . GLU B 1 299 ? -7.129 11.953 -5.379 1 94.88 299 GLU B N 1
ATOM 4926 C CA . GLU B 1 299 ? -8.07 11 -4.797 1 94.88 299 GLU B CA 1
ATOM 4927 C C . GLU B 1 299 ? -7.344 9.945 -3.969 1 94.88 299 GLU B C 1
ATOM 4929 O O . GLU B 1 299 ? -7.77 9.617 -2.859 1 94.88 299 GLU B O 1
ATOM 4934 N N . VAL B 1 300 ? -6.238 9.414 -4.508 1 97.62 300 VAL B N 1
ATOM 4935 C CA . VAL B 1 300 ? -5.438 8.406 -3.812 1 97.62 300 VAL B CA 1
ATOM 4936 C C . VAL B 1 300 ? -4.926 8.977 -2.492 1 97.62 300 VAL B C 1
ATOM 4938 O O . VAL B 1 300 ? -4.98 8.312 -1.458 1 97.62 300 VAL B O 1
ATOM 4941 N N . MET B 1 301 ? -4.512 10.188 -2.537 1 96.81 301 MET B N 1
ATOM 4942 C CA . MET B 1 301 ? -3.959 10.836 -1.353 1 96.81 301 MET B CA 1
ATOM 4943 C C . MET B 1 301 ? -5.059 11.133 -0.335 1 96.81 301 MET B C 1
ATOM 4945 O O . MET B 1 301 ? -4.953 10.734 0.828 1 96.81 301 MET B O 1
ATOM 4949 N N . LEU B 1 302 ? -6.16 11.742 -0.75 1 94.25 302 LEU B N 1
ATOM 4950 C CA . LEU B 1 302 ? -7.207 12.195 0.16 1 94.25 302 LEU B CA 1
ATOM 4951 C C . LEU B 1 302 ? -7.895 11.008 0.831 1 94.25 302 LEU B C 1
ATOM 4953 O O . LEU B 1 302 ? -8.281 11.094 1.997 1 94.25 302 LEU B O 1
ATOM 4957 N N . LYS B 1 303 ? -8.008 9.906 0.091 1 94.94 303 LYS B N 1
ATOM 4958 C CA . LYS B 1 303 ? -8.656 8.719 0.638 1 94.94 303 LYS B CA 1
ATOM 4959 C C . LYS B 1 303 ? -7.656 7.828 1.361 1 94.94 303 LYS B C 1
ATOM 4961 O O . LYS B 1 303 ? -8.031 6.812 1.954 1 94.94 303 LYS B O 1
ATOM 4966 N N . SER B 1 304 ? -6.395 8.203 1.3 1 97.69 304 SER B N 1
ATOM 4967 C CA . SER B 1 304 ? -5.34 7.383 1.889 1 97.69 304 SER B CA 1
ATOM 4968 C C . SER B 1 304 ? -5.391 5.953 1.358 1 97.69 304 SER B C 1
ATOM 4970 O O . SER B 1 304 ? -5.312 4.996 2.131 1 97.69 304 SER B O 1
ATOM 4972 N N . LEU B 1 305 ? -5.531 5.863 0.041 1 98.44 305 LEU B N 1
ATOM 4973 C CA . LEU B 1 305 ? -5.625 4.547 -0.587 1 98.44 305 LEU B CA 1
ATOM 4974 C C . LEU B 1 305 ? -4.262 3.871 -0.637 1 98.44 305 LEU B C 1
ATOM 4976 O O . LEU B 1 305 ? -3.236 4.543 -0.781 1 98.44 305 LEU B O 1
ATOM 4980 N N . ARG B 1 306 ? -4.289 2.584 -0.535 1 98.62 306 ARG B N 1
ATOM 4981 C CA . ARG B 1 306 ? -3.107 1.765 -0.782 1 98.62 306 ARG B CA 1
ATOM 4982 C C . ARG B 1 306 ? -3.205 1.057 -2.129 1 98.62 306 ARG B C 1
ATOM 4984 O O . ARG B 1 306 ? -4.141 0.289 -2.367 1 98.62 306 ARG B O 1
ATOM 4991 N N . LEU B 1 307 ? -2.326 1.374 -3.074 1 98.81 307 LEU B N 1
ATOM 4992 C CA . LEU B 1 307 ? -2.121 0.591 -4.289 1 98.81 307 LEU B CA 1
ATOM 4993 C C . LEU B 1 307 ? -0.947 -0.368 -4.125 1 98.81 307 LEU B C 1
ATOM 4995 O O . LEU B 1 307 ? 0.193 0.065 -3.947 1 98.81 307 LEU B O 1
ATOM 4999 N N . GLN B 1 308 ? -1.242 -1.621 -4.16 1 98.75 308 GLN B N 1
ATOM 5000 C CA . GLN B 1 308 ? -0.267 -2.652 -3.816 1 98.75 308 GLN B CA 1
ATOM 5001 C C . GLN B 1 308 ? -0.023 -3.592 -4.996 1 98.75 308 GLN B C 1
ATOM 5003 O O . GLN B 1 308 ? -0.905 -4.367 -5.367 1 98.75 308 GLN B O 1
ATOM 5008 N N . GLY B 1 309 ? 1.169 -3.461 -5.574 1 98.5 309 GLY B N 1
ATOM 5009 C CA . GLY B 1 309 ? 1.593 -4.555 -6.434 1 98.5 309 GLY B CA 1
ATOM 5010 C C . GLY B 1 309 ? 1.97 -5.809 -5.664 1 98.5 309 GLY B C 1
ATOM 5011 O O . GLY B 1 309 ? 2.506 -5.723 -4.559 1 98.5 309 GLY B O 1
ATOM 5012 N N . ARG B 1 310 ? 1.765 -6.902 -6.293 1 97.31 310 ARG B N 1
ATOM 5013 C CA . ARG B 1 310 ? 2.195 -8.141 -5.652 1 97.31 310 ARG B CA 1
ATOM 5014 C C . ARG B 1 310 ? 2.578 -9.188 -6.691 1 97.31 310 ARG B C 1
ATOM 5016 O O . ARG B 1 310 ? 1.726 -9.664 -7.449 1 97.31 310 ARG B O 1
ATOM 5023 N N . PHE B 1 311 ? 3.814 -9.531 -6.695 1 96 311 PHE B N 1
ATOM 5024 C CA . PHE B 1 311 ? 4.27 -10.664 -7.496 1 96 311 PHE B CA 1
ATOM 5025 C C . PHE B 1 311 ? 4.074 -11.977 -6.742 1 96 311 PHE B C 1
ATOM 5027 O O . PHE B 1 311 ? 4.766 -12.234 -5.758 1 96 311 PHE B O 1
ATOM 5034 N N . MET B 1 312 ? 3.131 -12.688 -7.156 1 96.06 312 MET B N 1
ATOM 5035 C CA . MET B 1 312 ? 2.809 -14.008 -6.621 1 96.06 312 MET B CA 1
ATOM 5036 C C . MET B 1 312 ? 2.453 -13.922 -5.141 1 96.06 312 MET B C 1
ATOM 5038 O O . MET B 1 312 ? 1.458 -13.297 -4.77 1 96.06 312 MET B O 1
ATOM 5042 N N . TYR B 1 313 ? 3.209 -14.664 -4.289 1 97.44 313 TYR B N 1
ATOM 5043 C CA . TYR B 1 313 ? 2.871 -14.836 -2.879 1 97.44 313 TYR B CA 1
ATOM 5044 C C . TYR B 1 313 ? 4.098 -15.234 -2.068 1 97.44 313 TYR B C 1
ATOM 5046 O O . TYR B 1 313 ? 5.191 -15.375 -2.617 1 97.44 313 TYR B O 1
ATOM 5054 N N . SER B 1 314 ? 3.961 -15.289 -0.722 1 95.44 314 SER B N 1
ATOM 5055 C CA . SER B 1 314 ? 5.039 -15.688 0.173 1 95.44 314 SER B CA 1
ATOM 5056 C C . SER B 1 314 ? 4.895 -17.141 0.594 1 95.44 314 SER B C 1
ATOM 5058 O O . SER B 1 314 ? 3.863 -17.766 0.344 1 95.44 314 SER B O 1
ATOM 5060 N N . ARG B 1 315 ? 5.949 -17.656 1.176 1 94.75 315 ARG B N 1
ATOM 5061 C CA . ARG B 1 315 ? 5.926 -19.016 1.713 1 94.75 315 ARG B CA 1
ATOM 5062 C C . ARG B 1 315 ? 4.82 -19.172 2.75 1 94.75 315 ARG B C 1
ATOM 5064 O O . ARG B 1 315 ? 4.137 -20.203 2.781 1 94.75 315 ARG B O 1
ATOM 5071 N N . GLU B 1 316 ? 4.652 -18.156 3.576 1 95.12 316 GLU B N 1
ATOM 5072 C CA . GLU B 1 316 ? 3.617 -18.188 4.605 1 95.12 316 GLU B CA 1
ATOM 5073 C C . GLU B 1 316 ? 2.225 -18.281 3.988 1 95.12 316 GLU B C 1
ATOM 5075 O O . GLU B 1 316 ? 1.327 -18.906 4.555 1 95.12 316 GLU B O 1
ATOM 5080 N N . HIS B 1 317 ? 2.074 -17.672 2.846 1 97.19 317 HIS B N 1
ATOM 5081 C CA . HIS B 1 317 ? 0.794 -17.75 2.152 1 97.19 317 HIS B CA 1
ATOM 5082 C C . HIS B 1 317 ? 0.51 -19.188 1.698 1 97.19 317 HIS B C 1
ATOM 5084 O O . HIS B 1 317 ? -0.626 -19.656 1.791 1 97.19 317 HIS B O 1
ATOM 5090 N N . VAL B 1 318 ? 1.542 -19.859 1.229 1 97.94 318 VAL B N 1
ATOM 5091 C CA . VAL B 1 318 ? 1.359 -21.25 0.804 1 97.94 318 VAL B CA 1
ATOM 5092 C C . VAL B 1 318 ? 0.955 -22.109 1.999 1 97.94 318 VAL B C 1
ATOM 5094 O O . VAL B 1 318 ? 0.004 -22.891 1.916 1 97.94 318 VAL B O 1
ATOM 5097 N N . GLU B 1 319 ? 1.659 -21.938 3.092 1 96.88 319 GLU B N 1
ATOM 5098 C CA . GLU B 1 319 ? 1.358 -22.688 4.301 1 96.88 319 GLU B CA 1
ATOM 5099 C C . GLU B 1 319 ? -0.085 -22.469 4.746 1 96.88 319 GLU B C 1
ATOM 5101 O O . GLU B 1 319 ? -0.784 -23.422 5.102 1 96.88 319 GLU B O 1
ATOM 5106 N N . ARG B 1 320 ? -0.509 -21.266 4.711 1 96.81 320 ARG B N 1
ATOM 5107 C CA . ARG B 1 320 ? -1.865 -20.922 5.129 1 96.81 320 ARG B CA 1
ATOM 5108 C C . ARG B 1 320 ? -2.896 -21.516 4.168 1 96.81 320 ARG B C 1
ATOM 5110 O O . ARG B 1 320 ? -3.947 -21.984 4.594 1 96.81 320 ARG B O 1
ATOM 5117 N N . LEU B 1 321 ? -2.58 -21.438 2.873 1 98.25 321 LEU B N 1
ATOM 5118 C CA . LEU B 1 321 ? -3.521 -21.984 1.905 1 98.25 321 LEU B CA 1
ATOM 5119 C C . LEU B 1 321 ? -3.664 -23.484 2.084 1 98.25 321 LEU B C 1
ATOM 5121 O O . LEU B 1 321 ? -4.77 -24.031 2 1 98.25 321 LEU B O 1
ATOM 5125 N N . VAL B 1 322 ? -2.557 -24.156 2.354 1 98 322 VAL B N 1
ATOM 5126 C CA . VAL B 1 322 ? -2.607 -25.594 2.594 1 98 322 VAL B CA 1
ATOM 5127 C C . VAL B 1 322 ? -3.529 -25.891 3.775 1 98 322 VAL B C 1
ATOM 5129 O O . VAL B 1 322 ? -4.383 -26.781 3.701 1 98 322 VAL B O 1
ATOM 5132 N N . LYS B 1 323 ? -3.408 -25.078 4.816 1 97.06 323 LYS B N 1
ATOM 5133 C CA . LYS B 1 323 ? -4.266 -25.25 5.984 1 97.06 323 LYS B CA 1
ATOM 5134 C C . LYS B 1 323 ? -5.73 -25.016 5.633 1 97.06 323 LYS B C 1
ATOM 5136 O O . LYS B 1 323 ? -6.617 -25.719 6.133 1 97.06 323 LYS B O 1
ATOM 5141 N N . MET B 1 324 ? -5.992 -24.047 4.777 1 97.06 324 MET B N 1
ATOM 5142 C CA . MET B 1 324 ? -7.363 -23.734 4.375 1 97.06 324 MET B CA 1
ATOM 5143 C C . MET B 1 324 ? -7.98 -24.891 3.596 1 97.06 324 MET B C 1
ATOM 5145 O O . MET B 1 324 ? -9.148 -25.234 3.805 1 97.06 324 MET B O 1
ATOM 5149 N N . VAL B 1 325 ? -7.203 -25.484 2.738 1 97.94 325 VAL B N 1
ATOM 5150 C CA . VAL B 1 325 ? -7.695 -26.594 1.94 1 97.94 325 VAL B CA 1
ATOM 5151 C C . VAL B 1 325 ? -7.91 -27.812 2.836 1 97.94 325 VAL B C 1
ATOM 5153 O O . VAL B 1 325 ? -8.953 -28.469 2.762 1 97.94 325 VAL B O 1
ATOM 5156 N N . GLU B 1 326 ? -7.008 -28.062 3.719 1 97.31 326 GLU B N 1
ATOM 5157 C CA . GLU B 1 326 ? -7.094 -29.219 4.602 1 97.31 326 GLU B CA 1
ATOM 5158 C C . GLU B 1 326 ? -8.242 -29.078 5.594 1 97.31 326 GLU B C 1
ATOM 5160 O O . GLU B 1 326 ? -8.844 -30.078 6.004 1 97.31 326 GLU B O 1
ATOM 5165 N N . ALA B 1 327 ? -8.57 -27.828 5.914 1 96.25 327 ALA B N 1
ATOM 5166 C CA . ALA B 1 327 ? -9.656 -27.578 6.859 1 96.25 327 ALA B CA 1
ATOM 5167 C C . ALA B 1 327 ? -11.008 -27.562 6.156 1 96.25 327 ALA B C 1
ATOM 5169 O O . ALA B 1 327 ? -12.055 -27.531 6.809 1 96.25 327 ALA B O 1
ATOM 5170 N N . GLY B 1 328 ? -10.969 -27.562 4.875 1 94.25 328 GLY B N 1
ATOM 5171 C CA . GLY B 1 328 ? -12.203 -27.562 4.109 1 94.25 328 GLY B CA 1
ATOM 5172 C C . GLY B 1 328 ? -12.758 -26.172 3.877 1 94.25 328 GLY B C 1
ATOM 5173 O O . GLY B 1 328 ? -13.867 -26.016 3.359 1 94.25 328 GLY B O 1
ATOM 5174 N N . VAL B 1 329 ? -12.016 -25.188 4.164 1 94.12 329 VAL B N 1
ATOM 5175 C CA . VAL B 1 329 ? -12.422 -23.797 4.012 1 94.12 329 VAL B CA 1
ATOM 5176 C C . VAL B 1 329 ? -12.391 -23.406 2.535 1 94.12 329 VAL B C 1
ATOM 5178 O O . VAL B 1 329 ? -13.258 -22.672 2.062 1 94.12 329 VAL B O 1
ATOM 5181 N N . LEU B 1 330 ? -11.398 -23.906 1.793 1 96.5 330 LEU B N 1
ATOM 5182 C CA . LEU B 1 330 ? -11.258 -23.656 0.361 1 96.5 330 LEU B CA 1
ATOM 5183 C C . LEU B 1 330 ? -11.445 -24.953 -0.428 1 96.5 330 LEU B C 1
ATOM 5185 O O . LEU B 1 330 ? -10.57 -25.812 -0.426 1 96.5 330 LEU B O 1
ATOM 5189 N N . PRO B 1 331 ? -12.547 -25.031 -1.082 1 94.75 331 PRO B N 1
ATOM 5190 C CA . PRO B 1 331 ? -12.75 -26.219 -1.912 1 94.75 331 PRO B CA 1
ATOM 5191 C C . PRO B 1 331 ? -11.953 -26.172 -3.213 1 94.75 331 PRO B C 1
ATOM 5193 O O . PRO B 1 331 ? -11.641 -25.094 -3.715 1 94.75 331 PRO B O 1
ATOM 5196 N N . LEU B 1 332 ? -11.641 -27.312 -3.773 1 96 332 LEU B N 1
ATOM 5197 C CA . LEU B 1 332 ? -10.953 -27.453 -5.055 1 96 332 LEU B CA 1
ATOM 5198 C C . LEU B 1 332 ? -11.805 -28.234 -6.051 1 96 332 LEU B C 1
ATOM 5200 O O . LEU B 1 332 ? -12.867 -28.75 -5.691 1 96 332 LEU B O 1
ATOM 5204 N N . GLY B 1 333 ? -11.375 -28.203 -7.246 1 93.44 333 GLY B N 1
ATOM 5205 C CA . GLY B 1 333 ? -12.008 -29.016 -8.266 1 93.44 333 GLY B CA 1
ATOM 5206 C C . GLY B 1 333 ? -13.414 -28.562 -8.609 1 93.44 333 GLY B C 1
ATOM 5207 O O . GLY B 1 333 ? -13.664 -27.375 -8.75 1 93.44 333 GLY B O 1
ATOM 5208 N N . GLU B 1 334 ? -14.32 -29.547 -8.664 1 88.38 334 GLU B N 1
ATOM 5209 C CA . GLU B 1 334 ? -15.68 -29.281 -9.102 1 88.38 334 GLU B CA 1
ATOM 5210 C C . GLU B 1 334 ? -16.422 -28.391 -8.102 1 88.38 334 GLU B C 1
ATOM 5212 O O . GLU B 1 334 ? -17.234 -27.547 -8.492 1 88.38 334 GLU B O 1
ATOM 5217 N N . LYS B 1 335 ? -16.094 -28.594 -6.852 1 86.44 335 LYS B N 1
ATOM 5218 C CA . LYS B 1 335 ? -16.734 -27.797 -5.809 1 86.44 335 LYS B CA 1
ATOM 5219 C C . LYS B 1 335 ? -16.359 -26.312 -5.934 1 86.44 335 LYS B C 1
ATOM 5221 O O . LYS B 1 335 ? -17.062 -25.438 -5.434 1 86.44 335 LYS B O 1
ATOM 5226 N N . ALA B 1 336 ? -15.242 -26.094 -6.625 1 91.31 336 ALA B N 1
ATOM 5227 C CA . ALA B 1 336 ? -14.781 -24.719 -6.844 1 91.31 336 ALA B CA 1
ATOM 5228 C C . ALA B 1 336 ? -15.125 -24.25 -8.25 1 91.31 336 ALA B C 1
ATOM 5230 O O . ALA B 1 336 ? -14.727 -23.156 -8.664 1 91.31 336 ALA B O 1
ATOM 5231 N N . GLY B 1 337 ? -15.852 -25.062 -8.961 1 90.12 337 GLY B N 1
ATOM 5232 C CA . GLY B 1 337 ? -16.312 -24.672 -10.281 1 90.12 337 GLY B CA 1
ATOM 5233 C C . GLY B 1 337 ? -15.391 -25.141 -11.398 1 90.12 337 GLY B C 1
ATOM 5234 O O . GLY B 1 337 ? -15.602 -24.797 -12.562 1 90.12 337 GLY B O 1
ATOM 5235 N N . VAL B 1 338 ? -14.344 -25.844 -11.055 1 91.62 338 VAL B N 1
ATOM 5236 C CA . VAL B 1 338 ? -13.453 -26.391 -12.07 1 91.62 338 VAL B CA 1
ATOM 5237 C C . VAL B 1 338 ? -13.977 -27.75 -12.547 1 91.62 338 VAL B C 1
ATOM 5239 O O . VAL B 1 338 ? -13.672 -28.781 -11.945 1 91.62 338 VAL B O 1
ATOM 5242 N N . SER B 1 339 ? -14.719 -27.703 -13.641 1 85.31 339 SER B N 1
ATOM 5243 C CA . SER B 1 339 ? -15.461 -28.875 -14.062 1 85.31 339 SER B CA 1
ATOM 5244 C C . SER B 1 339 ? -14.719 -29.641 -15.156 1 85.31 339 SER B C 1
ATOM 5246 O O . SER B 1 339 ? -15.086 -30.766 -15.492 1 85.31 339 SER B O 1
ATOM 5248 N N . GLN B 1 340 ? -13.719 -29.031 -15.664 1 88.31 340 GLN B N 1
ATOM 5249 C CA . GLN B 1 340 ? -12.977 -29.672 -16.734 1 88.31 340 GLN B CA 1
ATOM 5250 C C . GLN B 1 340 ? -11.5 -29.844 -16.375 1 88.31 340 GLN B C 1
ATOM 5252 O O . GLN B 1 340 ? -10.711 -28.906 -16.516 1 88.31 340 GLN B O 1
ATOM 5257 N N . THR B 1 341 ? -11.156 -30.969 -15.883 1 92.25 341 THR B N 1
ATOM 5258 C CA . THR B 1 341 ? -9.766 -31.297 -15.594 1 92.25 341 THR B CA 1
ATOM 5259 C C . THR B 1 341 ? -9.25 -32.344 -16.562 1 92.25 341 THR B C 1
ATOM 5261 O O . THR B 1 341 ? -9.828 -33.438 -16.672 1 92.25 341 THR B O 1
ATOM 5264 N N . GLU B 1 342 ? -8.281 -32 -17.328 1 96 342 GLU B N 1
ATOM 5265 C CA . GLU B 1 342 ? -7.684 -32.938 -18.281 1 96 342 GLU B CA 1
ATOM 5266 C C . GLU B 1 342 ? -6.266 -33.312 -17.859 1 96 342 GLU B C 1
ATOM 5268 O O . GLU B 1 342 ? -5.504 -32.469 -17.391 1 96 342 GLU B O 1
ATOM 5273 N N . GLU B 1 343 ? -5.996 -34.562 -18.016 1 97.69 343 GLU B N 1
ATOM 5274 C CA . GLU B 1 343 ? -4.684 -35.125 -17.672 1 97.69 343 GLU B CA 1
ATOM 5275 C C . GLU B 1 343 ? -4.004 -35.719 -18.906 1 97.69 343 GLU B C 1
ATOM 5277 O O . GLU B 1 343 ? -4.652 -36.375 -19.719 1 97.69 343 GLU B O 1
ATOM 5282 N N . PHE B 1 344 ? -2.771 -35.406 -19.062 1 98.38 344 PHE B N 1
ATOM 5283 C CA . PHE B 1 344 ? -1.99 -35.906 -20.188 1 98.38 344 PHE B CA 1
ATOM 5284 C C . PHE B 1 344 ? -0.678 -36.531 -19.703 1 98.38 344 PHE B C 1
ATOM 5286 O O . PHE B 1 344 ? -0.067 -36 -18.75 1 98.38 344 PHE B O 1
ATOM 5293 N N . GLY B 1 345 ? -0.238 -37.625 -20.328 1 98.19 345 GLY B N 1
ATOM 5294 C CA . GLY B 1 345 ? 1.143 -38.031 -20.172 1 98.19 345 GLY B CA 1
ATOM 5295 C C . GLY B 1 345 ? 2.139 -37.125 -20.828 1 98.19 345 GLY B C 1
ATOM 5296 O O . GLY B 1 345 ? 1.765 -36.281 -21.672 1 98.19 345 GLY B O 1
ATOM 5297 N N . LEU B 1 346 ? 3.42 -37.25 -20.453 1 98.44 346 LEU B N 1
ATOM 5298 C CA . LEU B 1 346 ? 4.453 -36.406 -21.016 1 98.44 346 LEU B CA 1
ATOM 5299 C C . LEU B 1 346 ? 4.539 -36.562 -22.531 1 98.44 346 LEU B C 1
ATOM 5301 O O . LEU B 1 346 ? 4.855 -35.594 -23.25 1 98.44 346 LEU B O 1
ATOM 5305 N N . ALA B 1 347 ? 4.207 -37.688 -22.984 1 97.94 347 ALA B N 1
ATOM 5306 C CA . ALA B 1 347 ? 4.324 -38 -24.406 1 97.94 347 ALA B CA 1
ATOM 5307 C C . ALA B 1 347 ? 3.312 -37.188 -25.234 1 97.94 347 ALA B C 1
ATOM 5309 O O . ALA B 1 347 ? 3.49 -37 -26.438 1 97.94 347 ALA B O 1
ATOM 5310 N N . ALA B 1 348 ? 2.289 -36.75 -24.578 1 98 348 ALA B N 1
ATOM 5311 C CA . ALA B 1 348 ? 1.227 -36 -25.25 1 98 348 ALA B CA 1
ATOM 5312 C C . ALA B 1 348 ? 1.379 -34.5 -25.031 1 98 348 ALA B C 1
ATOM 5314 O O . ALA B 1 348 ? 0.385 -33.781 -24.906 1 98 348 ALA B O 1
ATOM 5315 N N . ALA B 1 349 ? 2.605 -34.062 -24.969 1 97.38 349 ALA B N 1
ATOM 5316 C CA . ALA B 1 349 ? 2.902 -32.688 -24.594 1 97.38 349 ALA B CA 1
ATOM 5317 C C . ALA B 1 349 ? 2.232 -31.703 -25.547 1 97.38 349 ALA B C 1
ATOM 5319 O O . ALA B 1 349 ? 1.648 -30.703 -25.109 1 97.38 349 ALA B O 1
ATOM 5320 N N . GLU B 1 350 ? 2.264 -31.922 -26.797 1 95.94 350 GLU B N 1
ATOM 5321 C CA . GLU B 1 350 ? 1.692 -31 -27.781 1 95.94 350 GLU B CA 1
ATOM 5322 C C . GLU B 1 350 ? 0.184 -30.859 -27.594 1 95.94 350 GLU B C 1
ATOM 5324 O O . GLU B 1 350 ? -0.353 -29.75 -27.609 1 95.94 350 GLU B O 1
ATOM 5329 N N . ASP B 1 351 ? -0.448 -31.984 -27.453 1 97 351 ASP B N 1
ATOM 5330 C CA . ASP B 1 351 ? -1.891 -31.969 -27.234 1 97 351 ASP B CA 1
ATOM 5331 C C . ASP B 1 351 ? -2.238 -31.266 -25.922 1 97 351 ASP B C 1
ATOM 5333 O O . ASP B 1 351 ? -3.193 -30.484 -25.875 1 97 351 ASP B O 1
ATOM 5337 N N . ALA B 1 352 ? -1.498 -31.578 -24.922 1 97.62 352 ALA B N 1
ATOM 5338 C CA . ALA B 1 352 ? -1.732 -30.969 -23.609 1 97.62 352 ALA B CA 1
ATOM 5339 C C . ALA B 1 352 ? -1.639 -29.453 -23.688 1 97.62 352 ALA B C 1
ATOM 5341 O O . ALA B 1 352 ? -2.484 -28.75 -23.125 1 97.62 352 ALA B O 1
ATOM 5342 N N . LEU B 1 353 ? -0.618 -28.953 -24.359 1 96.69 353 LEU B N 1
ATOM 5343 C CA . LEU B 1 353 ? -0.397 -27.516 -24.469 1 96.69 353 LEU B CA 1
ATOM 5344 C C . LEU B 1 353 ? -1.521 -26.859 -25.266 1 96.69 353 LEU B C 1
ATOM 5346 O O . LEU B 1 353 ? -1.969 -25.75 -24.922 1 96.69 353 LEU B O 1
ATOM 5350 N N . LYS B 1 354 ? -1.97 -27.516 -26.281 1 96.31 354 LYS B N 1
ATOM 5351 C CA . LYS B 1 354 ? -3.078 -27.016 -27.094 1 96.31 354 LYS B CA 1
ATOM 5352 C C . LYS B 1 354 ? -4.359 -26.922 -26.266 1 96.31 354 LYS B C 1
ATOM 5354 O O . LYS B 1 354 ? -5.047 -25.891 -26.281 1 96.31 354 LYS B O 1
ATOM 5359 N N . VAL B 1 355 ? -4.629 -27.969 -25.562 1 96.5 355 VAL B N 1
ATOM 5360 C CA . VAL B 1 355 ? -5.844 -28.016 -24.75 1 96.5 355 VAL B CA 1
ATOM 5361 C C . VAL B 1 355 ? -5.77 -26.953 -23.656 1 96.5 355 VAL B C 1
ATOM 5363 O O . VAL B 1 355 ? -6.766 -26.297 -23.344 1 96.5 355 VAL B O 1
ATOM 5366 N N . ALA B 1 356 ? -4.602 -26.812 -23.062 1 95.75 356 ALA B N 1
ATOM 5367 C CA . ALA B 1 356 ? -4.43 -25.797 -22.016 1 95.75 356 ALA B CA 1
ATOM 5368 C C . ALA B 1 356 ? -4.73 -24.406 -22.562 1 95.75 356 ALA B C 1
ATOM 5370 O O . ALA B 1 356 ? -5.371 -23.594 -21.891 1 95.75 356 ALA B O 1
ATOM 5371 N N . ALA B 1 357 ? -4.305 -24.109 -23.734 1 94.12 357 ALA B N 1
ATOM 5372 C CA . ALA B 1 357 ? -4.523 -22.812 -24.359 1 94.12 357 ALA B CA 1
ATOM 5373 C C . ALA B 1 357 ? -6.008 -22.578 -24.609 1 94.12 357 ALA B C 1
ATOM 5375 O O . ALA B 1 357 ? -6.48 -21.438 -24.516 1 94.12 357 ALA B O 1
ATOM 5376 N N . GLU B 1 358 ? -6.754 -23.625 -24.875 1 91.81 358 GLU B N 1
ATOM 5377 C CA . GLU B 1 358 ? -8.18 -23.531 -25.172 1 91.81 358 GLU B CA 1
ATOM 5378 C C . GLU B 1 358 ? -9.008 -23.375 -23.906 1 91.81 358 GLU B C 1
ATOM 5380 O O . GLU B 1 358 ? -10.141 -22.906 -23.938 1 91.81 358 GLU B O 1
ATOM 5385 N N . ARG B 1 359 ? -8.422 -23.719 -22.797 1 87.88 359 ARG B N 1
ATOM 5386 C CA . ARG B 1 359 ? -9.125 -23.703 -21.516 1 87.88 359 ARG B CA 1
ATOM 5387 C C . ARG B 1 359 ? -8.586 -22.578 -20.625 1 87.88 359 ARG B C 1
ATOM 5389 O O . ARG B 1 359 ? -8.227 -22.828 -19.469 1 87.88 359 ARG B O 1
ATOM 5396 N N . SER B 1 360 ? -8.719 -21.344 -21.109 1 83.5 360 SER B N 1
ATOM 5397 C CA . SER B 1 360 ? -8.062 -20.234 -20.438 1 83.5 360 SER B CA 1
ATOM 5398 C C . SER B 1 360 ? -8.977 -19.609 -19.391 1 83.5 360 SER B C 1
ATOM 5400 O O . SER B 1 360 ? -8.516 -18.891 -18.5 1 83.5 360 SER B O 1
ATOM 5402 N N . GLY B 1 361 ? -10.211 -19.891 -19.422 1 83.69 361 GLY B N 1
ATOM 5403 C CA . GLY B 1 361 ? -11.148 -19.312 -18.469 1 83.69 361 GLY B CA 1
ATOM 5404 C C . GLY B 1 361 ? -11.25 -20.125 -17.188 1 83.69 361 GLY B C 1
ATOM 5405 O O . GLY B 1 361 ? -10.539 -21.109 -17.016 1 83.69 361 GLY B O 1
ATOM 5406 N N . TRP B 1 362 ? -12 -19.594 -16.266 1 89.31 362 TRP B N 1
ATOM 5407 C CA . TRP B 1 362 ? -12.25 -20.359 -15.055 1 89.31 362 TRP B CA 1
ATOM 5408 C C . TRP B 1 362 ? -13.047 -21.609 -15.359 1 89.31 362 TRP B C 1
ATOM 5410 O O . TRP B 1 362 ? -13.984 -21.578 -16.172 1 89.31 362 TRP B O 1
ATOM 5420 N N . GLY B 1 363 ? -12.594 -22.688 -14.82 1 88.25 363 GLY B N 1
ATOM 5421 C CA . GLY B 1 363 ? -13.289 -23.953 -15.039 1 88.25 363 GLY B CA 1
ATOM 5422 C C . GLY B 1 363 ? -12.43 -25 -15.727 1 88.25 363 GLY B C 1
ATOM 5423 O O . GLY B 1 363 ? -12.75 -26.188 -15.695 1 88.25 363 GLY B O 1
ATOM 5424 N N . GLY B 1 364 ? -11.43 -24.438 -16.391 1 91.31 364 GLY B N 1
ATOM 5425 C CA . GLY B 1 364 ? -10.531 -25.359 -17.062 1 91.31 364 GLY B CA 1
ATOM 5426 C C . GLY B 1 364 ? -9.227 -25.578 -16.312 1 91.31 364 GLY B C 1
ATOM 5427 O O . GLY B 1 364 ? -8.703 -24.656 -15.68 1 91.31 364 GLY B O 1
ATOM 5428 N N . HIS B 1 365 ? -8.781 -26.844 -16.375 1 94.94 365 HIS B N 1
ATOM 5429 C CA . HIS B 1 365 ? -7.543 -27.219 -15.695 1 94.94 365 HIS B CA 1
ATOM 5430 C C . HIS B 1 365 ? -6.84 -28.359 -16.422 1 94.94 365 HIS B C 1
ATOM 5432 O O . HIS B 1 365 ? -7.473 -29.344 -16.797 1 94.94 365 HIS B O 1
ATOM 5438 N N . VAL B 1 366 ? -5.617 -28.156 -16.828 1 97.44 366 VAL B N 1
ATOM 5439 C CA . VAL B 1 366 ? -4.848 -29.156 -17.547 1 97.44 366 VAL B CA 1
ATOM 5440 C C . VAL B 1 366 ? -3.543 -29.438 -16.812 1 97.44 366 VAL B C 1
ATOM 5442 O O . VAL B 1 366 ? -2.871 -28.516 -16.344 1 97.44 366 VAL B O 1
ATOM 5445 N N . VAL B 1 367 ? -3.195 -30.719 -16.625 1 98.12 367 VAL B N 1
ATOM 5446 C CA . VAL B 1 367 ? -1.965 -31.094 -15.938 1 98.12 367 VAL B CA 1
ATOM 5447 C C . VAL B 1 367 ? -1.249 -32.188 -16.719 1 98.12 367 VAL B C 1
ATOM 5449 O O . VAL B 1 367 ? -1.878 -32.938 -17.484 1 98.12 367 VAL B O 1
ATOM 5452 N N . PHE B 1 368 ? 0.045 -32.25 -16.578 1 98.31 368 PHE B N 1
ATOM 5453 C CA . PHE B 1 368 ? 0.8 -33.438 -16.922 1 98.31 368 PHE B CA 1
ATOM 5454 C C . PHE B 1 368 ? 0.772 -34.438 -15.773 1 98.31 368 PHE B C 1
ATOM 5456 O O . PHE B 1 368 ? 0.92 -34.062 -14.609 1 98.31 368 PHE B O 1
ATOM 5463 N N . THR B 1 369 ? 0.564 -35.625 -16.078 1 98 369 THR B N 1
ATOM 5464 C CA . THR B 1 369 ? 0.719 -36.75 -15.141 1 98 369 THR B CA 1
ATOM 5465 C C . THR B 1 369 ? 1.811 -37.719 -15.617 1 98 369 THR B C 1
ATOM 5467 O O . THR B 1 369 ? 1.526 -38.688 -16.297 1 98 369 THR B O 1
ATOM 5470 N N . PRO B 1 370 ? 3.01 -37.406 -15.195 1 96 370 PRO B N 1
ATOM 5471 C CA . PRO B 1 370 ? 4.148 -38.156 -15.711 1 96 370 PRO B CA 1
ATOM 5472 C C . PRO B 1 370 ? 4.125 -39.625 -15.273 1 96 370 PRO B C 1
ATOM 5474 O O . PRO B 1 370 ? 3.738 -39.938 -14.148 1 96 370 PRO B O 1
#

Radius of gyration: 29.42 Å; Cα contacts (8 Å, |Δi|>4): 1908; chains: 2; bounding box: 53×86×65 Å

Organism: Aspergillus terreus (NCBI:txid33178)